Protein AF-A0A971Q3R3-F1 (afdb_monomer)

Nearest PDB structures (foldseek):
  6xr2-assembly2_D  TM=3.765E-01  e=7.078E+00  synthetic construct
  7n7p-assembly1_B  TM=1.729E-01  e=6.282E+00  Homo sapiens

Foldseek 3Di:
DLVVVLVVVCVVCVVVLVVPPPPPDDVPCLVVVLVVLVVVLVVCCVPPCPPPHAPSLLVSLVVQLVVQLVSLSNDDPLRSLLSSLLSNLVSLLCLLVVLVVVLVVVCVVCVPPCVVSVVDQDDRRPPSLVVLLVVLVSLVSSCVSQLQDLSSLNSLQSSLVSLVSVCQRPPDLSSPLSSLVSPLSNVLSNVSNVVVVVPDDPLLSLLSLLQSLLVLLLVLQVQLVVLCVCQDPNRRPGSSVVCSVSSNVSSVVSLVVSLVSLLCLLCVQVDPPDPDPPLDPVSLVSSLNSLCSSLVSLVVCLQVVLALVSLLSSVSSVVSNVSSVCVSCVVCCVVPCLVCVLVVLVVVLVVLQVQLVVCVVVVSNSNNVNSLCCSQPVSLVVQCVSCVPPPDVPSVVVSVVSNCVSVVVCCVPVVPDDDDPPDDD

Radius of gyration: 27.88 Å; Cα contacts (8 Å, |Δi|>4): 498; chains: 1; bounding box: 58×55×88 Å

Sequence (425 aa):
MIALAALEAEDFLAPLLEEFVWKEQFGGRLPLVAVTMLAVAAGIWLLFGRQKEGFRVTAVYWLGCGVGTWLAMYLPVGQVLSTSALVIAMVSLLFAYLPYLHHRREQRRTWLTRPEVLTRRFAVAPGLTSSMTALSLLVLFFALCHVTSAASAVATLLMGVALLVVVDHGFRADAAFSGLALISLAPLSGLLAITGGESLRIATILNLALLVLGVWAFLWTWLAGVWQQQIVRGRPLTTAARLVGLAVHAGVMTLAFASLLLFKLAVWPQLRTVSELDDGPGRFAMLAAGGSVVAGVSLWIAVRRDSRTMGLLFLVNLLSLALAYVLRMPNVLYDVVAPYLPVWLIAAGLVVLLIALLARRRQWSGLAAPSALLATVVLPALLIASSVHLSSGFGLRIAMAILLASGAWALLRFAGSPAKAVRGR

pLDDT: mean 73.7, std 16.53, range [27.78, 95.44]

Solvent-accessible surface area (backbone atoms only — not comparable to full-atom values): 21859 Å² total; per-residue (Å²): 102,74,73,51,53,48,51,52,48,49,66,61,44,47,62,68,56,63,72,62,76,67,85,82,82,56,95,83,54,56,71,60,53,52,52,49,51,53,50,46,50,52,47,50,45,73,72,52,58,83,71,78,58,22,65,61,54,38,50,50,50,50,49,52,35,50,54,42,35,58,60,24,63,77,43,62,77,97,43,22,50,25,45,24,24,26,42,39,11,51,54,46,26,49,69,38,44,52,61,50,52,50,51,55,50,48,38,68,75,26,58,91,80,39,61,69,57,74,70,54,74,67,77,74,50,58,62,39,67,60,50,51,42,57,50,46,54,52,32,49,50,28,22,63,77,33,34,40,33,55,47,17,12,51,14,27,35,39,35,12,50,20,29,45,56,45,26,64,60,52,82,41,70,66,36,38,50,53,12,55,52,26,45,61,46,14,61,50,11,37,51,28,29,74,70,45,34,87,78,48,56,69,71,56,54,50,33,50,46,29,34,47,30,20,52,46,17,41,50,28,44,50,49,21,59,60,27,49,73,44,42,57,96,88,41,59,77,44,60,61,27,63,39,21,66,53,29,39,52,49,12,52,50,36,37,51,53,25,45,52,50,42,41,50,60,22,52,46,79,74,40,89,88,55,91,66,83,82,76,50,69,71,56,52,51,40,40,52,51,14,38,48,44,39,22,49,42,25,42,49,49,6,55,75,65,51,29,45,70,33,22,42,49,19,53,52,31,50,50,26,46,51,44,33,51,47,68,73,35,52,64,54,35,62,75,62,38,59,84,41,42,68,60,52,48,49,52,50,27,51,52,34,38,50,51,15,53,51,24,51,76,71,68,22,61,4,39,17,57,45,29,40,48,42,31,38,47,50,41,41,52,51,45,48,64,60,37,77,78,48,95,53,74,63,59,53,51,53,43,48,50,52,35,52,52,34,43,50,51,46,50,67,65,63,68,72,69,80,88,86,85,88,78,88,132

Mean predicted aligned error: 14.02 Å

Secondary structure (DSSP, 8-state):
-HHHHHHHHHHHHHHHHHS---TTS-TTTHHHHHHHHHHHHHHHHHHHTTSS-SHHHHHHHHHHHHHHHHHHTTS-HHHHHHHHHHHHHHHHHHHHHHHHHHHHHHHHHHTTT-HHHHHPPPPPPTTHHHHHHHHHHHHHHHHHHTTT-HHHHHHHHHHHHHHHHHHHHS--HHHHHHHHHHHHHHHHHHHHHHTTGGGS-HHHHHHHHHHHHHHHHHHHHHHHHHHHTTEETTEE-SHHHHHHHHHHHHHHHHHHHHHHHHHHHHHGGG-TT--S----HHHHHHHHHHHHHHHHHHHHHHHHTT-HHHHHHHHHHHHHHHHHHHHH-HHHIIIIIGGGHHHHHHHHHHHHHHHHHHHHHTT-HHHHHHHHHIIIIIHHHHHHHHHTT---HHHHHHHHHHHHHHHHHHHHHHTT-SSSSSS--

Structure (mmCIF, N/CA/C/O backbone):
data_AF-A0A971Q3R3-F1
#
_entry.id   AF-A0A971Q3R3-F1
#
loop_
_atom_site.group_PDB
_atom_site.id
_atom_site.type_symbol
_atom_site.label_atom_id
_atom_site.label_alt_id
_atom_site.label_comp_id
_atom_site.label_asym_id
_atom_site.label_entity_id
_atom_site.label_seq_id
_atom_site.pdbx_PDB_ins_code
_atom_site.Cartn_x
_atom_site.Cartn_y
_atom_site.Cartn_z
_atom_site.occupancy
_atom_site.B_iso_or_equiv
_atom_site.auth_seq_id
_atom_site.auth_comp_id
_atom_site.auth_asym_id
_atom_site.auth_atom_id
_atom_site.pdbx_PDB_model_num
ATOM 1 N N . MET A 1 1 ? 7.397 15.829 -9.661 1.00 27.78 1 MET A N 1
ATOM 2 C CA . MET A 1 1 ? 6.396 16.797 -9.177 1.00 27.78 1 MET A CA 1
ATOM 3 C C . MET A 1 1 ? 6.227 16.725 -7.670 1.00 27.78 1 MET A C 1
ATOM 5 O O . MET A 1 1 ? 6.793 17.596 -7.057 1.00 27.78 1 MET A O 1
ATOM 9 N N . ILE A 1 2 ? 5.629 15.704 -7.037 1.00 28.09 2 ILE A N 1
ATOM 10 C CA . ILE A 1 2 ? 5.496 15.691 -5.553 1.00 28.09 2 ILE A CA 1
ATOM 11 C C . ILE A 1 2 ? 6.854 15.663 -4.819 1.00 28.09 2 ILE A C 1
ATOM 13 O O . ILE A 1 2 ? 7.049 16.413 -3.879 1.00 28.09 2 ILE A O 1
ATOM 17 N N . ALA A 1 3 ? 7.825 14.872 -5.291 1.00 28.31 3 ALA A N 1
ATOM 18 C CA . ALA A 1 3 ? 9.183 14.878 -4.728 1.00 28.31 3 ALA A CA 1
ATOM 19 C C . ALA A 1 3 ? 9.967 16.171 -5.034 1.00 28.31 3 ALA A C 1
ATOM 21 O O . ALA A 1 3 ? 10.822 16.553 -4.255 1.00 28.31 3 ALA A O 1
ATOM 22 N N . LEU A 1 4 ? 9.647 16.851 -6.145 1.00 29.77 4 LEU A N 1
ATOM 23 C CA . LEU A 1 4 ? 10.246 18.152 -6.474 1.00 29.77 4 LEU A CA 1
ATOM 24 C C . LEU A 1 4 ? 9.640 19.259 -5.601 1.00 29.77 4 LEU A C 1
ATOM 26 O O . LEU A 1 4 ? 10.370 20.083 -5.090 1.00 29.77 4 LEU A O 1
ATOM 30 N N . ALA A 1 5 ? 8.328 19.205 -5.357 1.00 32.41 5 ALA A N 1
ATOM 31 C CA . ALA A 1 5 ? 7.624 20.110 -4.458 1.00 32.41 5 ALA A CA 1
ATOM 32 C C . ALA A 1 5 ? 8.014 19.898 -2.985 1.00 32.41 5 ALA A C 1
ATOM 34 O O . ALA A 1 5 ? 7.933 20.830 -2.201 1.00 32.41 5 ALA A O 1
ATOM 35 N N . ALA A 1 6 ? 8.432 18.686 -2.599 1.00 34.97 6 ALA A N 1
ATOM 36 C CA . ALA A 1 6 ? 8.974 18.414 -1.268 1.00 34.97 6 ALA A CA 1
ATOM 37 C C . ALA A 1 6 ? 10.385 19.003 -1.092 1.00 34.97 6 ALA A C 1
ATOM 39 O O . ALA A 1 6 ? 10.645 19.592 -0.053 1.00 34.97 6 ALA A O 1
ATOM 40 N N . LEU A 1 7 ? 11.240 18.901 -2.119 1.00 35.75 7 LEU A N 1
ATOM 41 C CA . LEU A 1 7 ? 12.564 19.538 -2.161 1.00 35.75 7 LEU A CA 1
ATOM 42 C C . LEU A 1 7 ? 12.458 21.072 -2.197 1.00 35.75 7 LEU A C 1
ATOM 44 O O . LEU A 1 7 ? 13.096 21.746 -1.404 1.00 35.75 7 LEU A O 1
ATOM 48 N N . GLU A 1 8 ? 11.570 21.629 -3.026 1.00 38.22 8 GLU A N 1
ATOM 49 C CA . GLU A 1 8 ? 11.312 23.077 -3.066 1.00 38.22 8 GLU A CA 1
ATOM 50 C C . GLU A 1 8 ? 10.677 23.597 -1.765 1.00 38.22 8 GLU A C 1
ATOM 52 O O . GLU A 1 8 ? 10.939 24.727 -1.364 1.00 38.22 8 GLU A O 1
ATOM 57 N N . ALA A 1 9 ? 9.861 22.791 -1.073 1.00 41.62 9 ALA A N 1
ATOM 58 C CA . ALA A 1 9 ? 9.333 23.152 0.243 1.00 41.62 9 ALA A CA 1
ATOM 59 C C . ALA A 1 9 ? 10.417 23.127 1.331 1.00 41.62 9 ALA A C 1
ATOM 61 O O . ALA A 1 9 ? 10.364 23.945 2.245 1.00 41.62 9 ALA A O 1
ATOM 62 N N . GLU A 1 10 ? 11.383 22.212 1.239 1.00 39.50 10 GLU A N 1
ATOM 63 C CA . GLU A 1 10 ? 12.534 22.132 2.143 1.00 39.50 10 GLU A CA 1
ATOM 64 C C . GLU A 1 10 ? 13.461 23.343 1.952 1.00 39.50 10 GLU A C 1
ATOM 66 O O . GLU A 1 10 ? 13.783 24.013 2.932 1.00 39.50 10 GLU A O 1
ATOM 71 N N . ASP A 1 11 ? 13.749 23.718 0.701 1.00 44.94 11 ASP A N 1
ATOM 72 C CA . ASP A 1 11 ? 14.533 24.913 0.355 1.00 44.94 11 ASP A CA 1
ATOM 73 C C . ASP A 1 11 ? 13.811 26.228 0.710 1.00 44.94 11 ASP A C 1
ATOM 75 O O . ASP A 1 11 ? 14.451 27.213 1.078 1.00 44.94 11 ASP A O 1
ATOM 79 N N . PHE A 1 12 ? 12.475 26.259 0.644 1.00 45.38 12 PHE A N 1
ATOM 80 C CA . PHE A 1 12 ? 11.674 27.426 1.038 1.00 45.38 12 PHE A CA 1
ATOM 81 C C . PHE A 1 12 ? 11.544 27.572 2.564 1.00 45.38 12 PHE A C 1
ATOM 83 O O . PHE A 1 12 ? 11.484 28.688 3.081 1.00 45.38 12 PHE A O 1
ATOM 90 N N . LEU A 1 13 ? 11.496 26.458 3.304 1.00 42.66 13 LEU A N 1
ATOM 91 C CA . LEU A 1 13 ? 11.374 26.453 4.766 1.00 42.66 13 LEU A CA 1
ATOM 92 C C . LEU A 1 13 ? 12.720 26.602 5.480 1.00 42.66 13 LEU A C 1
ATOM 94 O O . LEU A 1 13 ? 12.737 27.118 6.596 1.00 42.66 13 LEU A O 1
ATOM 98 N N . ALA A 1 14 ? 13.826 26.182 4.861 1.00 45.53 14 ALA A N 1
ATOM 99 C CA . ALA A 1 14 ? 15.171 26.281 5.425 1.00 45.53 14 ALA A CA 1
ATOM 100 C C . ALA A 1 14 ? 15.534 27.703 5.911 1.00 45.53 14 ALA A C 1
ATOM 102 O O . ALA A 1 14 ? 15.861 27.835 7.091 1.00 45.53 14 ALA A O 1
ATOM 103 N N . PRO A 1 15 ? 15.387 28.781 5.111 1.00 46.34 15 PRO A N 1
ATOM 104 C CA . PRO A 1 15 ? 15.706 30.132 5.577 1.00 46.34 15 PRO A CA 1
ATOM 105 C C . PRO A 1 15 ? 14.718 30.651 6.637 1.00 46.34 15 PRO A C 1
ATOM 107 O O . PRO A 1 15 ? 15.126 31.329 7.574 1.00 46.34 15 PRO A O 1
ATOM 110 N N . LEU A 1 16 ? 13.432 30.277 6.557 1.00 45.56 16 LEU A N 1
ATOM 111 C CA . LEU A 1 16 ? 12.413 30.634 7.561 1.00 45.56 16 LEU A CA 1
ATOM 112 C C . LEU A 1 16 ? 12.640 29.944 8.920 1.00 45.56 16 LEU A C 1
ATOM 114 O O . LEU A 1 16 ? 12.216 30.460 9.955 1.00 45.56 16 LEU A O 1
ATOM 118 N N . LEU A 1 17 ? 13.288 28.777 8.922 1.00 45.66 17 LEU A N 1
ATOM 119 C CA . LEU A 1 17 ? 13.654 28.023 10.124 1.00 45.66 17 LEU A CA 1
ATOM 120 C C . LEU A 1 17 ? 15.024 28.442 10.677 1.00 45.66 17 LEU A C 1
ATOM 122 O O . LEU A 1 17 ? 15.215 28.399 11.892 1.00 45.66 17 LEU A O 1
ATOM 126 N N . GLU A 1 18 ? 15.952 28.880 9.823 1.00 43.94 18 GLU A N 1
ATOM 127 C CA . GLU A 1 18 ? 17.246 29.435 10.243 1.00 43.94 18 GLU A CA 1
ATOM 128 C C . GLU A 1 18 ? 17.110 30.799 10.934 1.00 43.94 18 GLU A C 1
ATOM 130 O O . GLU A 1 18 ? 17.865 31.082 11.864 1.00 43.94 18 GLU A O 1
ATOM 135 N N . GLU A 1 19 ? 16.117 31.614 10.560 1.00 44.06 19 GLU A N 1
ATOM 136 C CA . GLU A 1 19 ? 15.890 32.934 11.170 1.00 44.06 19 GLU A CA 1
ATOM 137 C C . GLU A 1 19 ? 15.272 32.857 12.588 1.00 44.06 19 GLU A C 1
ATOM 139 O O . GLU A 1 19 ? 15.359 33.806 13.369 1.00 44.06 19 GLU A O 1
ATOM 144 N N . PHE A 1 20 ? 14.737 31.697 12.996 1.00 43.69 20 PHE A N 1
ATOM 145 C CA . PHE A 1 20 ? 14.268 31.433 14.366 1.00 43.69 20 PHE A CA 1
ATOM 146 C C . PHE A 1 20 ? 15.395 30.878 15.261 1.00 43.69 20 PHE A C 1
ATOM 148 O O . PHE A 1 20 ? 15.320 29.787 15.833 1.00 43.69 20 PHE A O 1
ATOM 155 N N . VAL A 1 21 ? 16.461 31.663 15.427 1.00 43.81 21 VAL A N 1
ATOM 156 C CA . VAL A 1 21 ? 17.591 31.358 16.320 1.00 43.81 21 VAL A CA 1
ATOM 157 C C . VAL A 1 21 ? 17.139 31.375 17.792 1.00 43.81 21 VAL A C 1
ATOM 159 O O . VAL A 1 21 ? 17.129 32.407 18.452 1.00 43.81 21 VAL A O 1
ATOM 162 N N . TRP A 1 22 ? 16.793 30.204 18.336 1.00 45.12 22 TRP A N 1
ATOM 163 C CA . TRP A 1 22 ? 16.510 29.978 19.770 1.00 45.12 22 TRP A CA 1
ATOM 164 C C . TRP A 1 22 ? 17.593 29.142 20.480 1.00 45.12 22 TRP A C 1
ATOM 166 O O . TRP A 1 22 ? 17.362 28.559 21.542 1.00 45.12 22 TRP A O 1
ATOM 176 N N . LYS A 1 23 ? 18.795 29.060 19.899 1.00 41.41 23 LYS A N 1
ATOM 177 C CA . LYS A 1 23 ? 19.834 28.105 20.320 1.00 41.41 23 LYS A CA 1
ATOM 178 C C . LYS A 1 23 ? 20.525 28.423 21.655 1.00 41.41 23 LYS A C 1
ATOM 180 O O . LYS A 1 23 ? 21.201 27.545 22.176 1.00 41.41 23 LYS A O 1
ATOM 185 N N . GLU A 1 24 ? 20.329 29.603 22.250 1.00 44.00 24 GLU A N 1
ATOM 186 C CA . GLU A 1 24 ? 21.094 30.007 23.448 1.00 44.00 24 GLU A CA 1
ATOM 187 C C . GLU A 1 24 ? 20.337 30.028 24.787 1.00 44.00 24 GLU A C 1
ATOM 189 O O . GLU A 1 24 ? 20.990 30.027 25.826 1.00 44.00 24 GLU A O 1
ATOM 194 N N . GLN A 1 25 ? 18.998 29.981 24.842 1.00 45.38 25 GLN A N 1
ATOM 195 C CA . GLN A 1 25 ? 18.302 30.254 26.120 1.00 45.38 25 GLN A CA 1
ATOM 196 C C . GLN A 1 25 ? 17.769 29.047 26.916 1.00 45.38 25 GLN A C 1
ATOM 198 O O . GLN A 1 25 ? 17.452 29.215 28.093 1.00 45.38 25 GLN A O 1
ATOM 203 N N . PHE A 1 26 ? 17.683 27.827 26.366 1.00 46.47 26 PHE A N 1
ATOM 204 C CA . PHE A 1 26 ? 16.933 26.739 27.042 1.00 46.47 26 PHE A CA 1
ATOM 205 C C . PHE A 1 26 ? 17.620 25.365 27.132 1.00 46.47 26 PHE A C 1
ATOM 207 O O . PHE A 1 26 ? 16.967 24.373 27.462 1.00 46.47 26 PHE A O 1
ATOM 214 N N . GLY A 1 27 ? 18.941 25.298 26.945 1.00 40.09 27 GLY A N 1
ATOM 215 C CA . GLY A 1 27 ? 19.724 24.064 26.748 1.00 40.09 27 GLY A CA 1
ATOM 216 C C . GLY A 1 27 ? 19.738 22.981 27.847 1.00 40.09 27 GLY A C 1
ATOM 217 O O . GLY A 1 27 ? 20.473 22.014 27.704 1.00 40.09 27 GLY A O 1
ATOM 218 N N . GLY A 1 28 ? 18.947 23.074 28.923 1.00 47.28 28 GLY A N 1
ATOM 219 C CA . GLY A 1 28 ? 18.953 22.056 29.991 1.00 47.28 28 GLY A CA 1
ATOM 220 C C . GLY A 1 28 ? 17.612 21.696 30.638 1.00 47.28 28 GLY A C 1
ATOM 221 O O . GLY A 1 28 ? 17.547 20.715 31.373 1.00 47.28 28 GLY A O 1
ATOM 222 N N . ARG A 1 29 ? 16.526 22.449 30.398 1.00 48.09 29 ARG A N 1
ATOM 223 C CA . ARG A 1 29 ? 15.237 22.263 31.115 1.00 48.09 29 ARG A CA 1
ATOM 224 C C . ARG A 1 29 ? 14.094 21.722 30.244 1.00 48.09 29 ARG A C 1
ATOM 226 O O . ARG A 1 29 ? 13.033 21.388 30.762 1.00 48.09 29 ARG A O 1
ATOM 233 N N . LEU A 1 30 ? 14.326 21.578 28.942 1.00 50.19 30 LEU A N 1
ATOM 234 C CA . LEU A 1 30 ? 13.363 21.131 27.926 1.00 50.19 30 LEU A CA 1
ATOM 235 C C . LEU A 1 30 ? 12.680 19.772 28.196 1.00 50.19 30 LEU A C 1
ATOM 237 O O . LEU A 1 30 ? 11.448 19.728 28.152 1.00 50.19 30 LEU A O 1
ATOM 241 N N . PRO A 1 31 ? 13.392 18.675 28.530 1.00 50.09 31 PRO A N 1
ATOM 242 C CA . PRO A 1 31 ? 12.732 17.392 28.795 1.00 50.09 31 PRO A CA 1
ATOM 243 C C . PRO A 1 31 ? 11.856 17.438 30.056 1.00 50.09 31 PRO A C 1
ATOM 245 O O . PRO A 1 31 ? 10.805 16.803 30.106 1.00 50.09 31 PRO A O 1
ATOM 248 N N . LEU A 1 32 ? 12.230 18.251 31.050 1.00 48.06 32 LEU A N 1
ATOM 249 C CA . LEU A 1 32 ? 11.451 18.445 32.273 1.00 48.06 32 LEU A CA 1
ATOM 250 C C . LEU A 1 32 ? 10.144 19.210 31.998 1.00 48.06 32 LEU A C 1
ATOM 252 O O . LEU A 1 32 ? 9.092 18.853 32.525 1.00 48.06 32 LEU A O 1
ATOM 256 N N . VAL A 1 33 ? 10.181 20.231 31.136 1.00 53.34 33 VAL A N 1
ATOM 257 C CA . VAL A 1 33 ? 8.987 20.997 30.728 1.00 53.34 33 VAL A CA 1
ATOM 258 C C . VAL A 1 33 ? 8.045 20.134 29.880 1.00 53.34 33 VAL A C 1
ATOM 260 O O . VAL A 1 33 ? 6.837 20.133 30.101 1.00 53.34 33 VAL A O 1
ATOM 263 N N . ALA A 1 34 ? 8.587 19.319 28.973 1.00 51.16 34 ALA A N 1
ATOM 264 C CA . ALA A 1 34 ? 7.805 18.399 28.148 1.00 51.16 34 ALA A CA 1
ATOM 265 C C . ALA A 1 34 ? 7.079 17.330 28.982 1.00 51.16 34 ALA A C 1
ATOM 267 O O . ALA A 1 34 ? 5.876 17.109 28.821 1.00 51.16 34 ALA A O 1
ATOM 268 N N . VAL A 1 35 ? 7.798 16.691 29.911 1.00 53.94 35 VAL A N 1
ATOM 269 C CA . VAL A 1 35 ? 7.239 15.668 30.806 1.00 53.94 35 VAL A CA 1
ATOM 270 C C . VAL A 1 35 ? 6.217 16.277 31.763 1.00 53.94 35 VAL A C 1
ATOM 272 O O . VAL A 1 35 ? 5.159 15.685 31.970 1.00 53.94 35 VAL A O 1
ATOM 275 N N . THR A 1 36 ? 6.473 17.472 32.305 1.00 55.00 36 THR A N 1
ATOM 276 C CA . THR A 1 36 ? 5.507 18.149 33.185 1.00 55.00 36 THR A CA 1
ATOM 277 C C . THR A 1 36 ? 4.256 18.579 32.427 1.00 55.00 36 THR A C 1
ATOM 279 O O . THR A 1 36 ? 3.162 18.374 32.939 1.00 55.00 36 THR A O 1
ATOM 282 N N . MET A 1 37 ? 4.357 19.064 31.188 1.00 56.28 37 MET A N 1
ATOM 283 C CA . MET A 1 37 ? 3.179 19.414 30.385 1.00 56.28 37 MET A CA 1
ATOM 284 C C . MET A 1 37 ? 2.367 18.195 29.936 1.00 56.28 37 MET A C 1
ATOM 286 O O . MET A 1 37 ? 1.139 18.242 29.988 1.00 56.28 37 MET A O 1
ATOM 290 N N . LEU A 1 38 ? 3.010 17.082 29.566 1.00 56.44 38 LEU A N 1
ATOM 291 C CA . LEU A 1 38 ? 2.321 15.811 29.293 1.00 56.44 38 LEU A CA 1
ATOM 292 C C . LEU A 1 38 ? 1.645 15.252 30.552 1.00 56.44 38 LEU A C 1
ATOM 294 O O . LEU A 1 38 ? 0.505 14.792 30.482 1.00 56.44 38 LEU A O 1
ATOM 298 N N . ALA A 1 39 ? 2.306 15.340 31.709 1.00 57.56 39 ALA A N 1
ATOM 299 C CA . ALA A 1 39 ? 1.730 14.958 32.995 1.00 57.56 39 ALA A CA 1
ATOM 300 C C . ALA A 1 39 ? 0.563 15.875 33.397 1.00 57.56 39 ALA A C 1
ATOM 302 O O . ALA A 1 39 ? -0.441 15.390 33.912 1.00 57.56 39 ALA A O 1
ATOM 303 N N . VAL A 1 40 ? 0.646 17.176 33.106 1.00 57.81 40 VAL A N 1
ATOM 304 C CA . VAL A 1 40 ? -0.436 18.147 33.319 1.00 57.81 40 VAL A CA 1
ATOM 305 C C . VAL A 1 40 ? -1.597 17.878 32.365 1.00 57.81 40 VAL A C 1
ATOM 307 O O . VAL A 1 40 ? -2.735 17.848 32.812 1.00 57.81 40 VAL A O 1
ATOM 310 N N . ALA A 1 41 ? -1.353 17.586 31.087 1.00 55.81 41 ALA A N 1
ATOM 311 C CA . ALA A 1 41 ? -2.401 17.208 30.139 1.00 55.81 41 ALA A CA 1
ATOM 312 C C . ALA A 1 41 ? -3.098 15.895 30.549 1.00 55.81 41 ALA A C 1
ATOM 314 O O . ALA A 1 41 ? -4.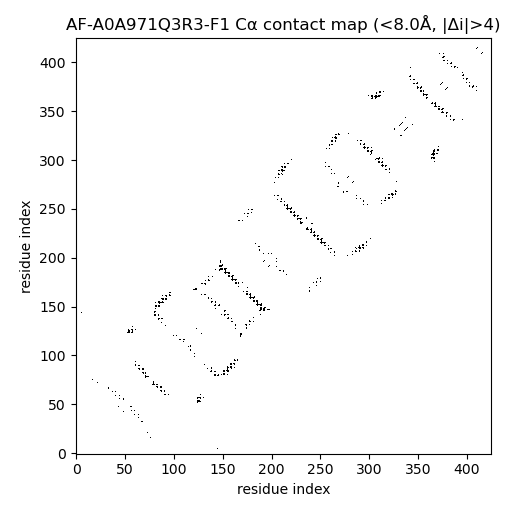329 15.814 30.530 1.00 55.81 41 ALA A O 1
ATOM 315 N N . ALA A 1 42 ? -2.330 14.895 30.996 1.00 58.53 42 ALA A N 1
ATOM 316 C CA . ALA A 1 42 ? -2.858 13.643 31.540 1.00 58.53 42 ALA A CA 1
ATOM 317 C C . ALA A 1 42 ? -3.622 13.857 32.861 1.00 58.53 42 ALA A C 1
ATOM 319 O O . ALA A 1 42 ? -4.684 13.268 33.062 1.00 58.53 42 ALA A O 1
ATOM 320 N N . GLY A 1 43 ? -3.129 14.733 33.739 1.00 59.00 43 GLY A N 1
ATOM 321 C CA . GLY A 1 43 ? -3.779 15.115 34.993 1.00 59.00 43 GLY A CA 1
ATOM 322 C C . GLY A 1 43 ? -5.082 15.882 34.767 1.00 59.00 43 GLY A C 1
ATOM 323 O O . GLY A 1 43 ? -6.097 15.561 35.380 1.00 59.00 43 GLY A O 1
ATOM 324 N N . ILE A 1 44 ? -5.099 16.825 33.822 1.00 57.00 44 ILE A N 1
ATOM 325 C CA . ILE A 1 44 ? -6.302 17.554 33.400 1.00 57.00 44 ILE A CA 1
ATOM 326 C C . ILE A 1 44 ? -7.327 16.581 32.806 1.00 57.00 44 ILE A C 1
ATOM 328 O O . ILE A 1 44 ? -8.515 16.683 33.110 1.00 57.00 44 ILE A O 1
ATOM 332 N N . TRP A 1 45 ? -6.888 15.598 32.015 1.00 56.91 45 TRP A N 1
ATOM 333 C CA . TRP A 1 45 ? -7.762 14.551 31.484 1.00 56.91 45 TRP A CA 1
ATOM 334 C C . TRP A 1 45 ? -8.373 13.681 32.596 1.00 56.91 45 TRP A C 1
ATOM 336 O O . TRP A 1 45 ? -9.587 13.467 32.607 1.00 56.91 45 TRP A O 1
ATOM 346 N N . LEU A 1 46 ? -7.564 13.245 33.568 1.00 59.97 46 LEU A N 1
ATOM 347 C CA . LEU A 1 46 ? -8.018 12.439 34.709 1.00 59.97 46 LEU A CA 1
ATOM 348 C C . LEU A 1 46 ? -8.968 13.202 35.647 1.00 59.97 46 LEU A C 1
ATOM 350 O O . LEU A 1 46 ? -9.914 12.608 36.166 1.00 59.97 46 LEU A O 1
ATOM 354 N N . LEU A 1 47 ? -8.734 14.500 35.861 1.00 55.97 47 LEU A N 1
ATOM 355 C CA . LEU A 1 47 ? -9.506 15.328 36.794 1.00 55.97 47 LEU A CA 1
ATOM 356 C C . LEU A 1 47 ? -10.785 15.905 36.170 1.00 55.97 47 LEU A C 1
ATOM 358 O O . LEU A 1 47 ? -11.817 15.966 36.837 1.00 55.97 47 LEU A O 1
ATOM 362 N N . PHE A 1 48 ? -10.750 16.302 34.894 1.00 50.78 48 PHE A N 1
ATOM 363 C CA . PHE A 1 48 ? -11.830 17.077 34.266 1.00 50.78 48 PHE A CA 1
ATOM 364 C C . PHE A 1 48 ? -12.560 16.360 33.125 1.00 50.78 48 PHE A C 1
ATOM 366 O O . PHE A 1 48 ? -13.573 16.874 32.645 1.00 50.78 48 PHE A O 1
ATOM 373 N N . GLY A 1 49 ? -12.133 15.153 32.731 1.00 51.16 49 GLY A N 1
ATOM 374 C CA . GLY A 1 49 ? -12.823 14.329 31.728 1.00 51.16 49 GLY A CA 1
ATOM 375 C C . GLY A 1 49 ? -14.236 13.872 32.125 1.00 51.16 49 GLY A C 1
ATOM 376 O O . GLY A 1 49 ? -14.936 13.285 31.310 1.00 51.16 49 GLY A O 1
ATOM 377 N N . ARG A 1 50 ? -14.669 14.147 33.363 1.00 50.97 50 ARG A N 1
ATOM 378 C CA . ARG A 1 50 ? -15.934 13.668 33.938 1.00 50.97 50 ARG A CA 1
ATOM 379 C C . ARG A 1 50 ? -17.122 14.631 33.866 1.00 50.97 50 ARG A C 1
ATOM 381 O O . ARG A 1 50 ? -18.209 14.214 34.246 1.00 50.97 50 ARG A O 1
ATOM 388 N N . GLN A 1 51 ? -16.959 15.903 33.474 1.00 48.75 51 GLN A N 1
ATOM 389 C CA . GLN A 1 51 ? -18.051 16.887 33.625 1.00 48.75 51 GLN A CA 1
ATOM 390 C C . GLN A 1 51 ? -18.159 17.931 32.496 1.00 48.75 51 GLN A C 1
ATOM 392 O O . GLN A 1 51 ? -17.716 19.069 32.643 1.00 48.75 51 GLN A O 1
ATOM 397 N N . LYS A 1 52 ? -18.878 17.568 31.421 1.00 49.72 52 LYS A N 1
ATOM 398 C CA . LYS A 1 52 ? -19.160 18.323 30.170 1.00 49.72 52 LYS A CA 1
ATOM 399 C C . LYS A 1 52 ? -18.042 18.194 29.125 1.00 49.72 52 LYS A C 1
ATOM 401 O O . LYS A 1 52 ? -17.025 18.881 29.152 1.00 49.72 52 LYS A O 1
ATOM 406 N N . GLU A 1 53 ? -18.250 17.245 28.212 1.00 55.78 53 GLU A N 1
ATOM 407 C CA . GLU A 1 53 ? -17.305 16.123 28.079 1.00 55.78 53 GLU A CA 1
ATOM 408 C C . GLU A 1 53 ? -16.486 16.082 26.771 1.00 55.78 53 GLU A C 1
ATOM 410 O O . GLU A 1 53 ? -15.531 15.322 26.682 1.00 55.78 53 GLU A O 1
ATOM 415 N N . GLY A 1 54 ? -16.795 16.901 25.756 1.00 59.06 54 GLY A N 1
ATOM 416 C CA . GLY A 1 54 ? -16.168 16.772 24.425 1.00 59.06 54 GLY A CA 1
ATOM 417 C C . GLY A 1 54 ? -15.172 17.854 24.010 1.00 59.06 54 GLY A C 1
ATOM 418 O O . GLY A 1 54 ? -14.050 17.561 23.594 1.00 59.06 54 GLY A O 1
ATOM 419 N N . PHE A 1 55 ? -15.569 19.123 24.145 1.00 63.22 55 PHE A N 1
ATOM 420 C CA . PHE A 1 55 ? -14.755 20.267 23.715 1.00 63.22 55 PHE A CA 1
ATOM 421 C C . PHE A 1 55 ? -13.441 20.364 24.502 1.00 63.22 55 PHE A C 1
ATOM 423 O O . PHE A 1 55 ? -12.380 20.584 23.925 1.00 63.22 55 PHE A O 1
ATOM 430 N N . ARG A 1 56 ? -13.494 20.106 25.816 1.00 71.25 56 ARG A N 1
ATOM 431 C CA . ARG A 1 56 ? -12.316 20.116 26.696 1.00 71.25 56 ARG A CA 1
ATOM 432 C C . ARG A 1 56 ? -11.302 19.036 26.313 1.00 71.25 56 ARG A C 1
ATOM 434 O O . ARG A 1 56 ? -10.114 19.320 26.261 1.00 71.25 56 ARG A O 1
ATOM 441 N N . VAL A 1 57 ? -11.762 17.828 25.981 1.00 73.25 57 VAL A N 1
ATOM 442 C CA . VAL A 1 57 ? -10.885 16.724 25.546 1.00 73.25 57 VAL A CA 1
ATOM 443 C C . VAL A 1 57 ? -10.196 17.070 24.229 1.00 73.25 57 VAL A C 1
ATOM 445 O O . VAL A 1 57 ? -8.992 16.871 24.097 1.00 73.25 57 VAL A O 1
ATOM 448 N N . THR A 1 58 ? -10.939 17.647 23.283 1.00 77.56 58 THR A N 1
ATOM 449 C CA . THR A 1 58 ? -10.389 18.077 21.992 1.00 77.56 58 THR A CA 1
ATOM 450 C C . THR A 1 58 ? -9.373 19.214 22.164 1.00 77.56 58 THR A C 1
ATOM 452 O O . THR A 1 58 ? -8.320 19.183 21.536 1.00 77.56 58 THR A O 1
ATOM 455 N N . ALA A 1 59 ? -9.622 20.174 23.061 1.00 77.25 59 ALA A N 1
ATOM 456 C CA . ALA A 1 59 ? -8.672 21.248 23.361 1.00 77.25 59 ALA A CA 1
ATOM 457 C C . ALA A 1 59 ? -7.367 20.724 23.986 1.00 77.25 59 ALA A C 1
ATOM 459 O O . ALA A 1 59 ? -6.285 21.107 23.547 1.00 77.25 59 ALA A O 1
ATOM 460 N N . VAL A 1 60 ? -7.446 19.807 24.960 1.00 81.62 60 VAL A N 1
ATOM 461 C CA . VAL A 1 60 ? -6.248 19.186 25.563 1.00 81.62 60 VAL A CA 1
ATOM 462 C C . VAL A 1 60 ? -5.488 18.348 24.531 1.00 81.62 60 VAL A C 1
ATOM 464 O O . VAL A 1 60 ? -4.261 18.373 24.510 1.00 81.62 60 VAL A O 1
ATOM 467 N N . TYR A 1 61 ? -6.198 17.653 23.642 1.00 85.31 61 TYR A N 1
ATOM 468 C CA . TYR A 1 61 ? -5.590 16.920 22.532 1.00 85.31 61 TYR A CA 1
ATOM 469 C C . TYR A 1 61 ? -4.788 17.843 21.599 1.00 85.31 61 TYR A C 1
ATOM 471 O O . TYR A 1 61 ? -3.621 17.564 21.314 1.00 85.31 61 TYR A O 1
ATOM 479 N N . TRP A 1 62 ? -5.375 18.967 21.175 1.00 85.25 62 TRP A N 1
ATOM 480 C CA . TRP A 1 62 ? -4.689 19.963 20.346 1.00 85.25 62 TRP A CA 1
ATOM 481 C C . TRP A 1 62 ? -3.519 20.625 21.071 1.00 85.25 62 TRP A C 1
ATOM 483 O O . TRP A 1 62 ? -2.467 20.793 20.462 1.00 85.25 62 TRP A O 1
ATOM 493 N N . LEU A 1 63 ? -3.654 20.937 22.364 1.00 84.69 63 LEU A N 1
ATOM 494 C CA . LEU A 1 63 ? -2.544 21.442 23.178 1.00 84.69 63 LEU A CA 1
ATOM 495 C C . LEU A 1 63 ? -1.400 20.428 23.253 1.00 84.69 63 LEU A C 1
ATOM 497 O O . LEU A 1 63 ? -0.251 20.802 23.052 1.00 84.69 63 LEU A O 1
ATOM 501 N N . GLY A 1 64 ? -1.699 19.145 23.472 1.00 82.31 64 GLY A N 1
ATOM 502 C CA . GLY A 1 64 ? -0.691 18.084 23.482 1.00 82.31 64 GLY A CA 1
ATOM 503 C C . GLY A 1 64 ? 0.040 17.957 22.142 1.00 82.31 64 GLY A C 1
ATOM 504 O O . GLY A 1 64 ? 1.267 17.881 22.116 1.00 82.31 64 GLY A O 1
ATOM 505 N N . CYS A 1 65 ? -0.696 17.997 21.027 1.00 85.94 65 CYS A N 1
ATOM 506 C CA . CYS A 1 65 ? -0.103 17.966 19.687 1.00 85.94 65 CYS A CA 1
ATOM 507 C C . CYS A 1 65 ? 0.717 19.231 19.388 1.00 85.94 65 CYS A C 1
ATOM 509 O O . CYS A 1 65 ? 1.823 19.130 18.861 1.00 85.94 65 CYS A O 1
ATOM 511 N N . GLY A 1 66 ? 0.199 20.410 19.741 1.00 81.06 66 GLY A N 1
ATOM 512 C CA . GLY A 1 66 ? 0.833 21.704 19.495 1.00 81.06 66 GLY A CA 1
ATOM 513 C C . GLY A 1 66 ? 2.109 21.895 20.308 1.00 81.06 66 GLY A C 1
ATOM 514 O O . GLY A 1 66 ? 3.155 22.167 19.729 1.00 81.06 66 GLY A O 1
ATOM 515 N N . VAL A 1 67 ? 2.057 21.664 21.624 1.00 78.81 67 VAL A N 1
ATOM 516 C CA . VAL A 1 67 ? 3.238 21.707 22.505 1.00 78.81 67 VAL A CA 1
ATOM 517 C C . VAL A 1 67 ? 4.264 20.668 22.067 1.00 78.81 67 VAL A C 1
ATOM 519 O O . VAL A 1 67 ? 5.449 20.967 21.988 1.00 78.81 67 VAL A O 1
ATOM 522 N N . GLY A 1 68 ? 3.815 19.459 21.735 1.00 77.00 68 GLY A N 1
ATOM 523 C CA . GLY A 1 68 ? 4.686 18.398 21.249 1.00 77.00 68 GLY A CA 1
ATOM 524 C C . GLY A 1 68 ? 5.423 18.747 19.953 1.00 77.00 68 GLY A C 1
ATOM 525 O O . GLY A 1 68 ? 6.626 18.525 19.844 1.00 77.00 68 GLY A O 1
ATOM 526 N N . THR A 1 69 ? 4.710 19.341 18.996 1.00 81.00 69 THR A N 1
ATOM 527 C CA . THR A 1 69 ? 5.280 19.815 17.724 1.00 81.00 69 THR A CA 1
ATOM 528 C C . THR A 1 69 ? 6.220 20.999 17.951 1.00 81.00 69 THR A C 1
ATOM 530 O O . THR A 1 69 ? 7.303 21.041 17.382 1.00 81.00 69 THR A O 1
ATOM 533 N N . TRP A 1 70 ? 5.851 21.929 18.834 1.00 79.00 70 TRP A N 1
ATOM 534 C CA . TRP A 1 70 ? 6.695 23.063 19.210 1.00 79.00 70 TRP A CA 1
ATOM 535 C C . TRP A 1 70 ? 8.007 22.609 19.861 1.00 79.00 70 TRP A C 1
ATOM 537 O O . TRP A 1 70 ? 9.074 23.102 19.517 1.00 79.00 70 TRP A O 1
ATOM 547 N N . LEU A 1 71 ? 7.959 21.594 20.727 1.00 73.06 71 LEU A N 1
ATOM 548 C CA . LEU A 1 71 ? 9.159 20.981 21.299 1.00 73.06 71 LEU A CA 1
ATOM 549 C C . LEU A 1 71 ? 10.032 20.301 20.234 1.00 73.06 71 LEU A C 1
ATOM 551 O O . LEU A 1 71 ? 11.256 20.355 20.326 1.00 73.06 71 LEU A O 1
ATOM 555 N N . ALA A 1 72 ? 9.422 19.693 19.214 1.00 74.94 72 ALA A N 1
ATOM 556 C CA . ALA A 1 72 ? 10.156 19.079 18.112 1.00 74.94 72 ALA A CA 1
ATOM 557 C C . ALA A 1 72 ? 10.915 20.107 17.253 1.00 74.94 72 ALA A C 1
ATOM 559 O O . ALA A 1 72 ? 11.916 19.737 16.650 1.00 74.94 72 ALA A O 1
ATOM 560 N N . MET A 1 73 ? 10.510 21.384 17.240 1.00 74.19 73 MET A N 1
ATOM 561 C CA . MET A 1 73 ? 11.233 22.456 16.532 1.00 74.19 73 MET A CA 1
ATOM 562 C C . MET A 1 73 ? 12.611 22.762 17.133 1.00 74.19 73 MET A C 1
ATOM 564 O O . MET A 1 73 ? 13.448 23.352 16.462 1.00 74.19 73 MET A O 1
ATOM 568 N N . TYR A 1 74 ? 12.875 22.339 18.373 1.00 73.00 74 TYR A N 1
ATOM 569 C CA . TYR A 1 74 ? 14.193 22.489 18.999 1.00 73.00 74 TYR A CA 1
ATOM 570 C C . TYR A 1 74 ? 15.195 21.400 18.578 1.00 73.00 74 TYR A C 1
ATOM 572 O O . TYR A 1 74 ? 16.360 21.449 18.979 1.00 73.00 74 TYR A O 1
ATOM 580 N N . LEU A 1 75 ? 14.761 20.403 17.800 1.00 72.12 75 LEU A N 1
ATOM 581 C CA . LEU A 1 75 ? 15.638 19.381 17.231 1.00 72.12 75 LEU A CA 1
ATOM 582 C C . LEU A 1 75 ? 16.317 19.885 15.947 1.00 72.12 75 LEU A C 1
ATOM 584 O O . LEU A 1 75 ? 15.864 20.864 15.353 1.00 72.12 75 LEU A O 1
ATOM 588 N N . PRO A 1 76 ? 17.397 19.224 15.485 1.00 76.75 76 PRO A N 1
ATOM 589 C CA . PRO A 1 76 ? 17.986 19.518 14.181 1.00 76.75 76 PRO A CA 1
ATOM 590 C C . PRO A 1 76 ? 16.925 19.497 13.073 1.00 76.75 76 PRO A C 1
ATOM 592 O O . PRO A 1 76 ? 16.055 18.627 13.088 1.00 76.75 76 PRO A O 1
ATOM 595 N N . VAL A 1 77 ? 17.023 20.414 12.102 1.00 73.62 77 VAL A N 1
ATOM 596 C CA . VAL A 1 77 ? 16.005 20.647 11.052 1.00 73.62 77 VAL A CA 1
ATOM 597 C C . VAL A 1 77 ? 15.539 19.343 10.384 1.00 73.62 77 VAL A C 1
ATOM 599 O O . VAL A 1 77 ? 14.338 19.084 10.326 1.00 73.62 77 VAL A O 1
ATOM 602 N N . GLY A 1 78 ? 16.472 18.454 10.020 1.00 69.62 78 GLY A N 1
ATOM 603 C CA . GLY A 1 78 ? 16.175 17.146 9.407 1.00 69.62 78 GLY A CA 1
ATOM 604 C C . GLY A 1 78 ? 15.460 16.122 10.308 1.00 69.62 78 GLY A C 1
ATOM 605 O O . GLY A 1 78 ? 15.148 15.017 9.879 1.00 69.62 78 GLY A O 1
ATOM 606 N N . GLN A 1 79 ? 15.194 16.444 11.575 1.00 76.50 79 GLN A N 1
ATOM 607 C CA . GLN A 1 79 ? 14.452 15.590 12.510 1.00 76.50 79 GLN A CA 1
ATOM 608 C C . GLN A 1 79 ? 13.116 16.201 12.943 1.00 76.50 79 GLN A C 1
ATOM 610 O O . GLN A 1 79 ? 12.275 15.476 13.485 1.00 76.50 79 GLN A O 1
ATOM 615 N N . VAL A 1 80 ? 12.883 17.492 12.686 1.00 77.75 80 VAL A N 1
ATOM 616 C CA . VAL A 1 80 ? 11.700 18.223 13.169 1.00 77.75 80 VAL A CA 1
ATOM 617 C C . VAL A 1 80 ? 10.413 17.573 12.663 1.00 77.75 80 VAL A C 1
ATOM 619 O O . VAL A 1 80 ? 9.525 17.264 13.460 1.00 77.75 80 VAL A O 1
ATOM 622 N N . LEU A 1 81 ? 10.311 17.302 11.357 1.00 81.38 81 LEU A N 1
ATOM 623 C CA . LEU A 1 81 ? 9.084 16.772 10.746 1.00 81.38 81 LEU A CA 1
ATOM 624 C C . LEU A 1 81 ? 8.773 15.339 11.198 1.00 81.38 81 LEU A C 1
ATOM 626 O O . LEU A 1 81 ? 7.654 15.055 11.632 1.00 81.38 81 LEU A O 1
ATOM 630 N N . SER A 1 82 ? 9.762 14.440 11.148 1.00 81.62 82 SER A N 1
ATOM 631 C CA . SER A 1 82 ? 9.572 13.037 11.549 1.00 81.62 82 SER A CA 1
ATOM 632 C C . SER A 1 82 ? 9.271 12.897 13.049 1.00 81.62 82 SER A C 1
ATOM 634 O O . SER A 1 82 ? 8.421 12.092 13.441 1.00 81.62 82 SER A O 1
ATOM 636 N N . THR A 1 83 ? 9.875 13.745 13.889 1.00 84.06 83 THR A N 1
ATOM 637 C CA . THR A 1 83 ? 9.593 13.772 15.332 1.00 84.06 83 THR A CA 1
ATOM 638 C C . THR A 1 83 ? 8.227 14.378 15.634 1.00 84.06 83 THR A C 1
ATOM 640 O O . THR A 1 83 ? 7.481 13.829 16.445 1.00 84.06 83 THR A O 1
ATOM 643 N N . SER A 1 84 ? 7.845 15.454 14.944 1.00 84.56 84 SER A N 1
ATOM 644 C CA . SER A 1 84 ? 6.506 16.047 15.064 1.00 84.56 84 SER A CA 1
ATOM 645 C C . SER A 1 84 ? 5.424 15.026 14.719 1.00 84.56 84 SER A C 1
ATOM 647 O O . SER A 1 84 ? 4.468 14.850 15.475 1.00 84.56 84 SER A O 1
ATOM 649 N N . ALA A 1 85 ? 5.610 14.284 13.622 1.00 88.12 85 ALA A N 1
ATOM 650 C CA . ALA A 1 85 ? 4.713 13.205 13.227 1.00 88.12 85 ALA A CA 1
ATOM 651 C C . ALA A 1 85 ? 4.587 12.137 14.325 1.00 88.12 85 ALA A C 1
ATOM 653 O O . ALA A 1 85 ? 3.473 11.729 14.665 1.00 88.12 85 ALA A O 1
ATOM 654 N N . LEU A 1 86 ? 5.714 11.720 14.911 1.00 88.06 86 LEU A N 1
ATOM 655 C CA . LEU A 1 86 ? 5.746 10.742 15.997 1.00 88.06 86 LEU A CA 1
ATOM 656 C C . LEU A 1 86 ? 5.003 11.239 17.239 1.00 88.06 86 LEU A C 1
ATOM 658 O O . LEU A 1 86 ? 4.194 10.499 17.797 1.00 88.06 86 LEU A O 1
ATOM 662 N N . VAL A 1 87 ? 5.229 12.485 17.658 1.00 87.06 87 VAL A N 1
ATOM 663 C CA . VAL A 1 87 ? 4.565 13.058 18.835 1.00 87.06 87 VAL A CA 1
ATOM 664 C C . VAL A 1 87 ? 3.058 13.162 18.617 1.00 87.06 87 VAL A C 1
ATOM 666 O O . VAL A 1 87 ? 2.287 12.693 19.458 1.00 87.06 87 VAL A O 1
ATOM 669 N N . ILE A 1 88 ? 2.625 13.684 17.466 1.00 89.62 88 ILE A N 1
ATOM 670 C CA . ILE A 1 88 ? 1.203 13.752 17.103 1.00 89.62 88 ILE A CA 1
ATOM 671 C C . ILE A 1 88 ? 0.582 12.347 17.119 1.00 89.62 88 ILE A C 1
ATOM 673 O O . ILE A 1 88 ? -0.511 12.156 17.660 1.00 89.62 88 ILE A O 1
ATOM 677 N N . ALA A 1 89 ? 1.274 11.346 16.571 1.00 91.19 89 ALA A N 1
ATOM 678 C CA . ALA A 1 89 ? 0.803 9.967 16.542 1.00 91.19 89 ALA A CA 1
ATOM 679 C C . ALA A 1 89 ? 0.716 9.334 17.942 1.00 91.19 89 ALA A C 1
ATOM 681 O O . ALA A 1 89 ? -0.282 8.681 18.250 1.00 91.19 89 ALA A O 1
ATOM 682 N N . MET A 1 90 ? 1.708 9.559 18.810 1.00 88.38 90 MET A N 1
ATOM 683 C CA . MET A 1 90 ? 1.698 9.076 20.197 1.00 88.38 90 MET A CA 1
ATOM 684 C C . MET A 1 90 ? 0.554 9.692 21.003 1.00 88.38 90 MET A C 1
ATOM 686 O O . MET A 1 90 ? -0.184 8.965 21.671 1.00 88.38 90 MET A O 1
ATOM 690 N N . VAL A 1 91 ? 0.366 11.013 20.911 1.00 87.94 91 VAL A N 1
ATOM 691 C CA . VAL A 1 91 ? -0.748 11.712 21.571 1.00 87.94 91 VAL A CA 1
ATOM 692 C C . VAL A 1 91 ? -2.082 11.179 21.045 1.00 87.94 91 VAL A C 1
ATOM 694 O O . VAL A 1 91 ? -2.969 10.847 21.830 1.00 87.94 91 VAL A O 1
ATOM 697 N N . SER A 1 92 ? -2.209 11.003 19.729 1.00 91.31 92 SER A N 1
ATOM 698 C CA . SER A 1 92 ? -3.409 10.439 19.095 1.00 91.31 92 SER A CA 1
ATOM 699 C C . SER A 1 92 ? -3.710 9.021 19.579 1.00 91.31 92 SER A C 1
ATOM 701 O O . SER A 1 92 ? -4.853 8.720 19.928 1.00 91.31 92 SER A O 1
ATOM 703 N N . LEU A 1 93 ? -2.696 8.161 19.680 1.00 90.31 93 LEU A N 1
ATOM 704 C CA . LEU A 1 93 ? -2.862 6.811 20.208 1.00 90.31 93 LEU A CA 1
ATOM 705 C C . LEU A 1 93 ? -3.272 6.823 21.681 1.00 90.31 93 LEU A C 1
ATOM 707 O O . LEU A 1 93 ? -4.164 6.071 22.067 1.00 90.31 93 LEU A O 1
ATOM 711 N N . LEU A 1 94 ? -2.669 7.685 22.498 1.00 86.81 94 LEU A N 1
ATOM 712 C CA . LEU A 1 94 ? -2.985 7.797 23.919 1.00 86.81 94 LEU A CA 1
ATOM 713 C C . LEU A 1 94 ? -4.445 8.226 24.134 1.00 86.81 94 LEU A C 1
ATOM 715 O O . LEU A 1 94 ? -5.167 7.595 24.910 1.00 86.81 94 LEU A O 1
ATOM 719 N N . PHE A 1 95 ? -4.905 9.228 23.382 1.00 86.69 95 PHE A N 1
ATOM 720 C CA . PHE A 1 95 ? -6.287 9.712 23.427 1.00 86.69 95 PHE A CA 1
ATOM 721 C C . PHE A 1 95 ? -7.304 8.718 22.845 1.00 86.69 95 PHE A C 1
ATOM 723 O O . PHE A 1 95 ? -8.455 8.713 23.280 1.00 86.69 95 PHE A O 1
ATOM 730 N N . ALA A 1 96 ? -6.900 7.848 21.916 1.00 85.75 96 ALA A N 1
ATOM 731 C CA . ALA A 1 96 ? -7.749 6.768 21.411 1.00 85.75 96 ALA A CA 1
ATOM 732 C C . ALA A 1 96 ? -7.806 5.562 22.369 1.00 85.75 96 ALA A C 1
ATOM 734 O O . ALA A 1 96 ? -8.872 4.989 22.600 1.00 85.75 96 ALA A O 1
ATOM 735 N N . TYR A 1 97 ? -6.664 5.166 22.939 1.00 83.88 97 TYR A N 1
ATOM 736 C CA . TYR A 1 97 ? -6.504 3.880 23.618 1.00 83.88 97 TYR A CA 1
ATOM 737 C C . TYR A 1 97 ? -6.762 3.934 25.129 1.00 83.88 97 TYR A C 1
ATOM 739 O O . TYR A 1 97 ? -7.317 2.980 25.677 1.00 83.88 97 TYR A O 1
ATOM 747 N N . LEU A 1 98 ? -6.420 5.027 25.826 1.00 80.94 98 LEU A N 1
ATOM 748 C CA . LEU A 1 98 ? -6.687 5.143 27.269 1.00 80.94 98 LEU A CA 1
ATOM 749 C C . LEU A 1 98 ? -8.179 5.045 27.619 1.00 80.94 98 LEU A C 1
ATOM 751 O O . LEU A 1 98 ? -8.511 4.260 28.517 1.00 80.94 98 LEU A O 1
ATOM 755 N N . PRO A 1 99 ? -9.098 5.761 26.936 1.00 77.94 99 PRO A N 1
ATOM 756 C CA . PRO A 1 99 ? -10.509 5.625 27.254 1.00 77.94 99 PRO A CA 1
ATOM 757 C C . PRO A 1 99 ? -11.032 4.232 26.860 1.00 77.94 99 PRO A C 1
ATOM 759 O O . PRO A 1 99 ? -11.823 3.656 27.608 1.00 77.94 99 PRO A O 1
ATOM 762 N N . TYR A 1 100 ? -10.527 3.629 25.774 1.00 78.38 100 TYR A N 1
ATOM 763 C CA . TYR A 1 100 ? -10.846 2.242 25.403 1.00 78.38 100 TYR A CA 1
ATOM 764 C C . TYR A 1 100 ? -10.450 1.239 26.500 1.00 78.38 100 TYR A C 1
ATOM 766 O O . TYR A 1 100 ? -11.259 0.402 26.911 1.00 78.38 100 TYR A O 1
ATOM 774 N N . LEU A 1 101 ? -9.228 1.336 27.035 1.00 79.81 101 LEU A N 1
ATOM 775 C CA . LEU A 1 101 ? -8.773 0.485 28.137 1.00 79.81 101 LEU A CA 1
ATOM 776 C C . LEU A 1 101 ? -9.617 0.680 29.396 1.00 79.81 101 LEU A C 1
ATOM 778 O O . LEU A 1 101 ? -9.913 -0.301 30.081 1.00 79.81 101 LEU A O 1
ATOM 782 N N . HIS A 1 102 ? -9.997 1.921 29.708 1.00 79.25 102 HIS A N 1
ATOM 783 C CA . HIS A 1 102 ? -10.862 2.217 30.846 1.00 79.25 102 HIS A CA 1
ATOM 784 C C . HIS A 1 102 ? -12.227 1.541 30.686 1.00 79.25 102 HIS A C 1
ATOM 786 O O . HIS A 1 102 ? -12.641 0.793 31.571 1.00 79.25 102 HIS A O 1
ATOM 792 N N . HIS A 1 103 ? -12.854 1.699 29.519 1.00 76.38 103 HIS A N 1
ATOM 793 C CA . HIS A 1 103 ? -14.138 1.079 29.204 1.00 76.38 103 HIS A CA 1
ATOM 794 C C . HIS A 1 103 ? -14.072 -0.454 29.254 1.00 76.38 103 HIS A C 1
ATOM 796 O O . HIS A 1 103 ? -14.896 -1.095 29.906 1.00 76.38 103 HIS A O 1
ATOM 802 N N . ARG A 1 104 ? -13.036 -1.062 28.661 1.00 79.25 104 ARG A N 1
ATOM 803 C CA . ARG A 1 104 ? -12.845 -2.521 28.688 1.00 79.25 104 ARG A CA 1
ATOM 804 C C . ARG A 1 104 ? -12.599 -3.050 30.104 1.00 79.25 104 ARG A C 1
ATOM 806 O O . ARG A 1 104 ? -13.051 -4.144 30.444 1.00 79.25 104 ARG A O 1
ATOM 813 N N . ARG A 1 105 ? -11.876 -2.299 30.944 1.00 81.25 105 ARG A N 1
ATOM 814 C CA . ARG A 1 105 ? -11.675 -2.636 32.365 1.00 81.25 105 ARG A CA 1
ATOM 815 C C . ARG A 1 105 ? -12.979 -2.538 33.150 1.00 81.25 105 ARG A C 1
ATOM 817 O O . ARG A 1 105 ? -13.243 -3.422 33.961 1.00 81.25 105 ARG A O 1
ATOM 824 N N . GLU A 1 106 ? -13.783 -1.507 32.906 1.00 78.00 106 GLU A N 1
ATOM 825 C CA . GLU A 1 106 ? -15.086 -1.329 33.548 1.00 78.00 106 GLU A CA 1
ATOM 826 C C . GLU A 1 106 ? -16.040 -2.468 33.176 1.00 78.00 106 GLU A C 1
ATOM 828 O O . GLU A 1 106 ? -16.572 -3.119 34.074 1.00 78.00 106 GLU A O 1
ATOM 833 N N . GLN A 1 107 ? -16.148 -2.810 31.887 1.00 79.69 107 GLN A N 1
ATOM 834 C CA . GLN A 1 107 ? -16.934 -3.956 31.413 1.00 79.69 107 GLN A CA 1
ATOM 835 C C . GLN A 1 107 ? -16.496 -5.273 32.064 1.00 79.69 107 GLN A C 1
ATOM 837 O O . GLN A 1 107 ? -17.332 -6.025 32.555 1.00 79.69 107 GLN A O 1
ATOM 842 N N . ARG A 1 108 ? -15.186 -5.551 32.134 1.00 81.88 108 ARG A N 1
ATOM 843 C CA . ARG A 1 108 ? -14.674 -6.774 32.782 1.00 81.88 108 ARG A CA 1
ATOM 844 C C . ARG A 1 108 ? -15.005 -6.837 34.272 1.00 81.88 108 ARG A C 1
ATOM 846 O O . ARG A 1 108 ? -15.320 -7.909 34.773 1.00 81.88 108 ARG A O 1
ATOM 853 N N . ARG A 1 109 ? -14.921 -5.708 34.982 1.00 82.00 109 ARG A N 1
ATOM 854 C CA . ARG A 1 109 ? -15.210 -5.637 36.425 1.00 82.00 109 ARG A CA 1
ATOM 855 C C . ARG A 1 109 ? -16.701 -5.728 36.739 1.00 82.00 109 ARG A C 1
ATOM 857 O O . ARG A 1 109 ? -17.058 -6.188 37.816 1.00 82.00 109 ARG A O 1
ATOM 864 N N . THR A 1 110 ? -17.551 -5.275 35.824 1.00 79.62 110 THR A N 1
ATOM 865 C CA . THR A 1 110 ? -19.000 -5.148 36.044 1.00 79.62 110 THR A CA 1
ATOM 866 C C . THR A 1 110 ? -19.833 -6.181 35.287 1.00 79.62 110 THR A C 1
ATOM 868 O O . THR A 1 110 ? -21.048 -6.205 35.443 1.00 79.62 110 THR A O 1
ATOM 871 N N . TRP A 1 111 ? -19.193 -7.085 34.538 1.00 72.12 111 TRP A N 1
ATOM 872 C CA . TRP A 1 111 ? -19.840 -8.106 33.706 1.00 72.12 111 TRP A CA 1
ATOM 873 C C . TRP A 1 111 ? -20.889 -8.955 34.453 1.00 72.12 111 TRP A C 1
ATOM 875 O O . TRP A 1 111 ? -21.946 -9.217 33.889 1.00 72.12 111 TRP A O 1
ATOM 885 N N . LEU A 1 112 ? -20.645 -9.337 35.717 1.00 71.75 112 LEU A N 1
ATOM 886 C CA . LEU A 1 112 ? -21.614 -10.099 36.530 1.00 71.75 112 LEU A CA 1
ATOM 887 C C . LEU A 1 112 ? -22.557 -9.218 37.359 1.00 71.75 112 LEU A C 1
ATOM 889 O O . LEU A 1 112 ? -23.624 -9.675 37.752 1.00 71.75 112 LEU A O 1
ATOM 893 N N . THR A 1 113 ? -22.159 -7.985 37.678 1.00 82.50 113 THR A N 1
ATOM 894 C CA . THR A 1 113 ? -22.833 -7.163 38.698 1.00 82.50 113 THR A CA 1
ATOM 895 C C . THR A 1 113 ? -23.688 -6.044 38.118 1.00 82.50 113 THR A C 1
ATOM 897 O O . THR A 1 113 ? -24.600 -5.580 38.796 1.00 82.50 113 THR A O 1
ATOM 900 N N . ARG A 1 114 ? -23.414 -5.596 36.887 1.00 77.31 114 ARG A N 1
ATOM 901 C CA . ARG A 1 114 ? -24.166 -4.541 36.190 1.00 77.31 114 ARG A CA 1
ATOM 902 C C . ARG A 1 114 ? -24.226 -4.824 34.684 1.00 77.31 114 ARG A C 1
ATOM 904 O O . ARG A 1 114 ? -23.442 -4.251 33.920 1.00 77.31 114 ARG A O 1
ATOM 911 N N . PRO A 1 115 ? -25.161 -5.675 34.226 1.00 73.12 115 PRO A N 1
ATOM 912 C CA . PRO A 1 115 ? -25.294 -6.004 32.807 1.00 73.12 115 PRO A CA 1
ATOM 913 C C . PRO A 1 115 ? -25.619 -4.774 31.945 1.00 73.12 115 PRO A C 1
ATOM 915 O O . PRO A 1 115 ? -25.267 -4.745 30.767 1.00 73.12 115 PRO A O 1
ATOM 918 N N . GLU A 1 116 ? -26.194 -3.711 32.523 1.00 77.06 116 GLU A N 1
ATOM 919 C CA . GLU A 1 116 ? -26.399 -2.440 31.817 1.00 77.06 116 GLU A CA 1
ATOM 920 C C . GLU A 1 116 ? -25.099 -1.846 31.241 1.00 77.06 116 GLU A C 1
ATOM 922 O O . GLU A 1 116 ? -25.124 -1.242 30.166 1.00 77.06 116 GLU A O 1
ATOM 927 N N . VAL A 1 117 ? -23.943 -2.063 31.882 1.00 69.75 117 VAL A N 1
ATOM 928 C CA . VAL A 1 117 ? -22.640 -1.554 31.419 1.00 69.75 117 VAL A CA 1
ATOM 929 C C . VAL A 1 117 ? -22.187 -2.267 30.141 1.00 69.75 117 VAL A C 1
ATOM 931 O O . VAL A 1 117 ? -21.524 -1.656 29.304 1.00 69.75 117 VAL A O 1
ATOM 934 N N . LEU A 1 118 ? -22.606 -3.520 29.934 1.00 66.06 118 LEU A N 1
ATOM 935 C CA . LEU A 1 118 ? -22.328 -4.277 28.708 1.00 66.06 118 LEU A CA 1
ATOM 936 C C . LEU A 1 118 ? -23.101 -3.723 27.503 1.00 66.06 118 LEU A C 1
ATOM 938 O O . LEU A 1 118 ? -22.662 -3.874 26.366 1.00 66.06 118 LEU A O 1
ATOM 942 N N . THR A 1 119 ? -24.235 -3.058 27.745 1.00 69.56 119 THR A N 1
ATOM 943 C CA . THR A 1 119 ? -25.058 -2.446 26.687 1.00 69.56 119 THR A CA 1
ATOM 944 C C . THR A 1 119 ? -24.665 -1.003 26.361 1.00 69.56 119 THR A C 1
ATOM 946 O O . THR A 1 119 ? -25.055 -0.481 25.312 1.00 69.56 119 THR A O 1
ATOM 949 N N . ARG A 1 120 ? -23.868 -0.344 27.219 1.00 69.62 120 ARG A N 1
ATOM 950 C CA . ARG A 1 120 ? -23.392 1.024 26.973 1.00 69.62 120 ARG A CA 1
ATOM 951 C C . ARG A 1 120 ? -22.393 1.030 25.821 1.00 69.62 120 ARG A C 1
ATOM 953 O O . ARG A 1 120 ? -21.322 0.438 25.910 1.00 69.62 120 ARG A O 1
ATOM 960 N N . ARG A 1 121 ? -22.726 1.754 24.750 1.00 67.19 121 ARG A N 1
ATOM 961 C CA . ARG A 1 121 ? -21.785 2.024 23.658 1.00 67.19 121 ARG A CA 1
ATOM 962 C C . ARG A 1 121 ? -20.699 2.969 24.156 1.00 67.19 121 ARG A C 1
ATOM 964 O O . ARG A 1 121 ? -21.009 4.016 24.721 1.00 67.19 121 ARG A O 1
ATOM 971 N N . PHE A 1 122 ? -19.442 2.619 23.914 1.00 69.94 122 PHE A N 1
ATOM 972 C CA . PHE A 1 122 ? -18.337 3.552 24.079 1.00 69.94 122 PHE A CA 1
ATOM 973 C C . PHE A 1 122 ? -18.562 4.774 23.183 1.00 69.94 122 PHE A C 1
ATOM 975 O O . PHE A 1 122 ? -18.692 4.641 21.966 1.00 69.94 122 PHE A O 1
ATOM 982 N N . ALA A 1 123 ? -18.614 5.958 23.785 1.00 68.31 123 ALA A N 1
ATOM 983 C CA . ALA A 1 123 ? -18.722 7.211 23.060 1.00 68.31 123 ALA A CA 1
ATOM 984 C C . ALA A 1 123 ? -17.334 7.846 22.957 1.00 68.31 123 ALA A C 1
ATOM 986 O O . ALA A 1 123 ? -16.718 8.193 23.964 1.00 68.31 123 ALA A O 1
ATOM 987 N N . VAL A 1 124 ? -16.842 8.005 21.730 1.00 72.19 124 VAL A N 1
ATOM 988 C CA . VAL A 1 124 ? -15.651 8.820 21.470 1.00 72.19 124 VAL A CA 1
ATOM 989 C C . VAL A 1 124 ? -16.009 10.284 21.743 1.00 72.19 124 VAL A C 1
ATOM 991 O O . VAL A 1 124 ? -17.091 10.732 21.360 1.00 72.19 124 VAL A O 1
ATOM 994 N N . ALA A 1 125 ? -15.106 11.037 22.378 1.00 72.69 125 ALA A N 1
ATOM 995 C CA . ALA A 1 125 ? -15.312 12.460 22.636 1.00 72.69 125 ALA A CA 1
ATOM 996 C C . ALA A 1 125 ? -15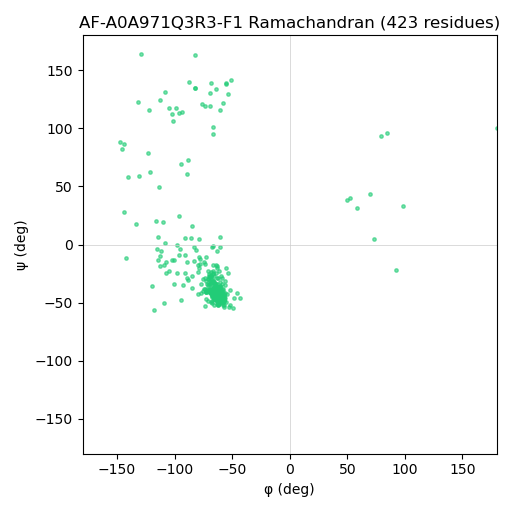.656 13.210 21.328 1.00 72.69 125 ALA A C 1
ATOM 998 O O . ALA A 1 125 ? -14.939 13.062 20.328 1.00 72.69 125 ALA A O 1
ATOM 999 N N . PRO A 1 126 ? -16.737 14.012 21.292 1.00 70.19 126 PRO A N 1
ATOM 1000 C CA . PRO A 1 126 ? -17.144 14.684 20.067 1.00 70.19 126 PRO A CA 1
ATOM 1001 C C . PRO A 1 126 ? -16.065 15.681 19.624 1.00 70.19 126 PRO A C 1
ATOM 1003 O O . PRO A 1 126 ? -15.524 16.428 20.435 1.00 70.19 126 PRO A O 1
ATOM 1006 N N . GLY A 1 127 ? -15.736 15.660 18.328 1.00 77.25 127 GLY A N 1
ATOM 1007 C CA . GLY A 1 127 ? -14.664 16.466 17.726 1.00 77.25 127 GLY A CA 1
ATOM 1008 C C . GLY A 1 127 ? -13.295 15.776 17.653 1.00 77.25 127 GLY A C 1
ATOM 1009 O O . GLY A 1 127 ? -12.504 16.106 16.763 1.00 77.25 127 GLY A O 1
ATOM 1010 N N . LEU A 1 128 ? -13.036 14.759 18.487 1.00 83.12 128 LEU A N 1
ATOM 1011 C CA . LEU A 1 128 ? -11.748 14.056 18.512 1.00 83.12 128 LEU A CA 1
ATOM 1012 C C . LEU A 1 128 ? -11.493 13.291 17.209 1.00 83.12 128 LEU A C 1
ATOM 1014 O O . LEU A 1 128 ? -10.435 13.447 16.609 1.00 83.12 128 LEU A O 1
ATOM 1018 N N . THR A 1 129 ? -12.478 12.539 16.702 1.00 85.38 129 THR A N 1
ATOM 1019 C CA . THR A 1 129 ? -12.316 11.795 15.440 1.00 85.38 129 THR A CA 1
ATOM 1020 C C . THR A 1 129 ? -12.028 12.723 14.259 1.00 85.38 129 THR A C 1
ATOM 1022 O O . THR A 1 129 ? -11.187 12.402 13.426 1.00 85.38 129 THR A O 1
ATOM 1025 N N . SER A 1 130 ? -12.690 13.886 14.182 1.00 86.50 130 SER A N 1
ATOM 1026 C CA . SER A 1 130 ? -12.423 14.874 13.125 1.00 86.50 130 SER A CA 1
ATOM 1027 C C . SER A 1 130 ? -11.017 15.455 13.250 1.00 86.50 130 SER A C 1
ATOM 1029 O O . SER A 1 130 ? -10.307 15.527 12.253 1.00 86.50 130 SER A O 1
ATOM 1031 N N . SER A 1 131 ? -10.598 15.804 14.469 1.00 88.38 131 SER A N 1
ATOM 1032 C CA . SER A 1 131 ? -9.266 16.362 14.733 1.00 88.38 131 SER A CA 1
ATOM 1033 C C . SER A 1 131 ? -8.158 15.358 14.407 1.00 88.38 131 SER A C 1
ATOM 1035 O O . SER A 1 131 ? -7.212 15.699 13.704 1.00 88.38 131 SER A O 1
ATOM 1037 N N . MET A 1 132 ? -8.313 14.098 14.827 1.00 91.75 132 MET A N 1
ATOM 1038 C CA . MET A 1 132 ? -7.379 13.019 14.489 1.00 91.75 132 MET A CA 1
ATOM 1039 C C . MET A 1 132 ? -7.333 12.756 12.984 1.00 91.75 132 MET A C 1
ATOM 1041 O O . MET A 1 132 ? -6.259 12.538 12.438 1.00 91.75 132 MET A O 1
ATOM 1045 N N . THR A 1 133 ? -8.477 12.809 12.292 1.00 89.19 133 THR A N 1
ATOM 1046 C CA . THR A 1 133 ? -8.507 12.645 10.829 1.00 89.19 133 THR A CA 1
ATOM 1047 C C . THR A 1 133 ? -7.753 13.787 10.141 1.00 89.19 133 THR A C 1
ATOM 1049 O O . THR A 1 133 ? -6.958 13.527 9.243 1.00 89.19 133 THR A O 1
ATOM 1052 N N . ALA A 1 134 ? -7.915 15.034 10.594 1.00 89.38 134 ALA A N 1
ATOM 1053 C CA . ALA A 1 134 ? -7.160 16.170 10.061 1.00 89.38 134 ALA A CA 1
ATOM 1054 C C . ALA A 1 134 ? -5.647 16.023 10.309 1.00 89.38 134 ALA A C 1
ATOM 1056 O O . ALA A 1 134 ? -4.852 16.117 9.376 1.00 89.38 134 ALA A O 1
ATOM 1057 N N . LEU A 1 135 ? -5.246 15.700 11.542 1.00 92.00 135 LEU A N 1
ATOM 1058 C CA . LEU A 1 135 ? -3.837 15.487 11.889 1.00 92.00 135 LEU A CA 1
ATOM 1059 C C . LEU A 1 135 ? -3.234 14.250 11.213 1.00 92.00 135 LEU A C 1
ATOM 1061 O O . LEU A 1 135 ? -2.031 14.211 10.982 1.00 92.00 135 LEU A O 1
ATOM 1065 N N . SER A 1 136 ? -4.044 13.262 10.831 1.00 93.44 136 SER A N 1
ATOM 1066 C CA . SER A 1 136 ? -3.569 12.099 10.076 1.00 93.44 136 SER A CA 1
ATOM 1067 C C . SER A 1 136 ? -3.047 12.462 8.687 1.00 93.44 136 SER A C 1
ATOM 1069 O O . SER A 1 136 ? -2.077 11.860 8.236 1.00 93.44 136 SER A O 1
ATOM 1071 N N . LEU A 1 137 ? -3.630 13.479 8.041 1.00 89.69 137 LEU A N 1
ATOM 1072 C CA . LEU A 1 137 ? -3.141 13.998 6.762 1.00 89.69 137 LEU A CA 1
ATOM 1073 C C . LEU A 1 137 ? -1.795 14.705 6.940 1.00 89.69 137 LEU A C 1
ATOM 1075 O O . LEU A 1 137 ? -0.903 14.537 6.113 1.00 89.69 137 LEU A O 1
ATOM 1079 N N . LEU A 1 138 ? -1.627 15.435 8.047 1.00 87.81 138 LEU A N 1
ATOM 1080 C CA . LEU A 1 138 ? -0.359 16.073 8.396 1.00 87.81 138 LEU A CA 1
ATOM 1081 C C . LEU A 1 138 ? 0.731 15.030 8.686 1.00 87.81 138 LEU A C 1
ATOM 1083 O O . LEU A 1 138 ? 1.827 15.121 8.142 1.00 87.81 138 LEU A O 1
ATOM 1087 N N . VAL A 1 139 ? 0.416 13.998 9.478 1.00 91.75 139 VAL A N 1
ATOM 1088 C CA . VAL A 1 139 ? 1.329 12.873 9.747 1.00 91.75 139 VAL A CA 1
ATOM 1089 C C . VAL A 1 139 ? 1.685 12.137 8.459 1.00 91.75 139 VAL A C 1
ATOM 1091 O O . VAL A 1 139 ? 2.849 11.802 8.262 1.00 91.75 139 VAL A O 1
ATOM 1094 N N . LEU A 1 140 ? 0.712 11.911 7.569 1.00 89.75 140 LEU A N 1
ATOM 1095 C CA . LEU A 1 140 ? 0.958 11.304 6.263 1.00 89.75 140 LEU A CA 1
ATOM 1096 C C . LEU A 1 140 ? 1.940 12.150 5.446 1.00 89.75 140 LEU A C 1
ATOM 1098 O O . LEU A 1 140 ? 2.897 11.608 4.903 1.00 89.75 140 LEU A O 1
ATOM 1102 N N . PHE A 1 141 ? 1.727 13.465 5.389 1.00 86.81 141 PHE A N 1
ATOM 1103 C CA . PHE A 1 141 ? 2.606 14.387 4.675 1.00 86.81 141 PHE A CA 1
ATOM 1104 C C . PHE A 1 141 ? 4.030 14.382 5.251 1.00 86.81 141 PHE A C 1
ATOM 1106 O O . PHE A 1 141 ? 4.982 14.132 4.515 1.00 86.81 141 PHE A O 1
ATOM 1113 N N . PHE A 1 142 ? 4.185 14.545 6.568 1.00 86.94 142 PHE A N 1
ATOM 1114 C CA . PHE A 1 142 ? 5.498 14.517 7.226 1.00 86.94 142 PHE A CA 1
ATOM 1115 C C . PHE A 1 142 ? 6.222 13.181 7.032 1.00 86.94 142 PHE A C 1
ATOM 1117 O O . PHE A 1 142 ? 7.421 13.162 6.752 1.00 86.94 142 PHE A O 1
ATOM 1124 N N . ALA A 1 143 ? 5.496 12.066 7.122 1.00 86.06 143 ALA A N 1
ATOM 1125 C CA . ALA A 1 143 ? 6.061 10.742 6.901 1.00 86.06 143 ALA A CA 1
ATOM 1126 C C . ALA A 1 143 ? 6.467 10.499 5.442 1.00 86.06 143 ALA A C 1
ATOM 1128 O O . ALA A 1 143 ? 7.399 9.741 5.203 1.00 86.06 143 ALA A O 1
ATOM 1129 N N . LEU A 1 144 ? 5.803 11.129 4.468 1.00 84.62 144 LEU A N 1
ATOM 1130 C CA . LEU A 1 144 ? 6.222 11.079 3.066 1.00 84.62 144 LEU A CA 1
ATOM 1131 C C . LEU A 1 144 ? 7.486 11.908 2.818 1.00 84.62 144 LEU A C 1
ATOM 1133 O O . LEU A 1 144 ? 8.362 11.443 2.091 1.00 84.62 144 LEU A O 1
ATOM 1137 N N . CYS A 1 145 ? 7.607 13.087 3.439 1.00 82.19 145 CYS A N 1
ATOM 1138 C CA . CYS A 1 145 ? 8.830 13.894 3.377 1.00 82.19 145 CYS A CA 1
ATOM 1139 C C . CYS A 1 145 ? 10.022 13.147 3.989 1.00 82.19 145 CYS A C 1
ATOM 1141 O O . CYS A 1 145 ? 11.108 13.165 3.429 1.00 82.19 145 CYS A O 1
ATOM 1143 N N . HIS A 1 146 ? 9.814 12.456 5.112 1.00 83.19 146 HIS A N 1
ATOM 1144 C CA . HIS A 1 146 ? 10.867 11.726 5.826 1.00 83.19 146 HIS A CA 1
ATOM 1145 C C . HIS A 1 146 ? 10.630 10.214 5.782 1.00 83.19 146 HIS A C 1
ATOM 1147 O O . HIS A 1 146 ? 10.656 9.538 6.814 1.00 83.19 146 HIS A O 1
ATOM 1153 N N . VAL A 1 147 ? 10.368 9.666 4.592 1.00 83.44 147 VAL A N 1
ATOM 1154 C CA . VAL A 1 147 ? 9.982 8.251 4.440 1.00 83.44 147 VAL A CA 1
ATOM 1155 C C . VAL A 1 147 ? 11.093 7.288 4.865 1.00 83.44 147 VAL A C 1
ATOM 1157 O O . VAL A 1 147 ? 10.808 6.173 5.284 1.00 83.44 147 VAL A O 1
ATOM 1160 N N . THR A 1 148 ? 12.351 7.718 4.830 1.00 83.94 148 THR A N 1
ATOM 1161 C CA . THR A 1 148 ? 13.519 6.940 5.269 1.00 83.94 148 THR A CA 1
ATOM 1162 C C . THR A 1 148 ? 13.712 6.921 6.787 1.00 83.94 148 THR A C 1
ATOM 1164 O O . THR A 1 148 ? 14.510 6.128 7.276 1.00 83.94 148 THR A O 1
ATOM 1167 N N . SER A 1 149 ? 12.990 7.747 7.551 1.00 83.94 149 SER A N 1
ATOM 1168 C CA . SER A 1 149 ? 13.144 7.828 9.007 1.00 83.94 149 SER A CA 1
ATOM 1169 C C . SER A 1 149 ? 12.367 6.725 9.731 1.00 83.94 149 SER A C 1
ATOM 1171 O O . SER A 1 149 ? 11.176 6.515 9.492 1.00 83.94 149 SER A O 1
ATOM 1173 N N . ALA A 1 150 ? 13.004 6.077 10.712 1.00 86.88 150 ALA A N 1
ATOM 1174 C CA . ALA A 1 150 ? 12.333 5.122 11.597 1.00 86.88 150 ALA A CA 1
ATOM 1175 C C . ALA A 1 150 ? 11.185 5.774 12.393 1.00 86.88 150 ALA A C 1
ATOM 1177 O O . ALA A 1 150 ? 10.170 5.128 12.662 1.00 86.88 150 ALA A O 1
ATOM 1178 N N . ALA A 1 151 ? 11.309 7.064 12.730 1.00 86.25 151 ALA A N 1
ATOM 1179 C CA . ALA A 1 151 ? 10.259 7.800 13.428 1.00 86.25 151 ALA A CA 1
ATOM 1180 C C . ALA A 1 151 ? 8.988 7.913 12.572 1.00 86.25 151 ALA A C 1
ATOM 1182 O O . ALA A 1 151 ? 7.892 7.748 13.101 1.00 86.25 151 ALA A O 1
ATOM 1183 N N . SER A 1 152 ? 9.120 8.089 11.253 1.00 88.56 152 SER A N 1
ATOM 1184 C CA . SER A 1 152 ? 7.990 8.117 10.312 1.00 88.56 152 SER A CA 1
ATOM 1185 C C . SER A 1 152 ? 7.270 6.768 10.230 1.00 88.56 152 SER A C 1
ATOM 1187 O O . SER A 1 152 ? 6.035 6.720 10.218 1.00 88.56 152 SER A O 1
ATOM 1189 N N . ALA A 1 153 ? 8.015 5.659 10.248 1.00 90.19 153 ALA A N 1
ATOM 1190 C CA . ALA A 1 153 ? 7.448 4.311 10.270 1.00 90.19 153 ALA A CA 1
ATOM 1191 C C . ALA A 1 153 ? 6.599 4.076 11.527 1.00 90.19 153 ALA A C 1
ATOM 1193 O O . ALA A 1 153 ? 5.457 3.616 11.449 1.00 90.19 153 ALA A O 1
ATOM 1194 N N . VAL A 1 154 ? 7.135 4.451 12.690 1.00 92.12 154 VAL A N 1
ATOM 1195 C CA . VAL A 1 154 ? 6.421 4.329 13.965 1.00 92.12 154 VAL A CA 1
ATOM 1196 C C . VAL A 1 154 ? 5.234 5.294 14.009 1.00 92.12 154 VAL A C 1
ATOM 1198 O O . VAL A 1 154 ? 4.131 4.883 14.358 1.00 92.12 154 VAL A O 1
ATOM 1201 N N . ALA A 1 155 ? 5.410 6.550 13.596 1.00 91.81 155 ALA A N 1
ATOM 1202 C CA . ALA A 1 155 ? 4.357 7.563 13.590 1.00 91.81 155 ALA A CA 1
ATOM 1203 C C . ALA A 1 155 ? 3.140 7.136 12.757 1.00 91.81 155 ALA A C 1
ATOM 1205 O O . ALA A 1 155 ? 2.002 7.184 13.229 1.00 91.81 155 ALA A O 1
ATOM 1206 N N . THR A 1 156 ? 3.376 6.678 11.528 1.00 94.62 156 THR A N 1
ATOM 1207 C CA . THR A 1 156 ? 2.311 6.231 10.621 1.00 94.62 156 THR A CA 1
ATOM 1208 C C . THR A 1 156 ? 1.589 5.000 11.166 1.00 94.62 156 THR A C 1
ATOM 1210 O O . THR A 1 156 ? 0.357 4.962 11.149 1.00 94.62 156 THR A O 1
ATOM 1213 N N . LEU A 1 157 ? 2.315 4.043 11.753 1.00 95.12 157 LEU A N 1
ATOM 1214 C CA . LEU A 1 157 ? 1.705 2.881 12.398 1.00 95.12 157 LEU A CA 1
ATOM 1215 C C . LEU A 1 157 ? 0.837 3.281 13.600 1.00 95.12 157 LEU A C 1
ATOM 1217 O O . LEU A 1 157 ? -0.325 2.878 13.672 1.00 95.12 157 LEU A O 1
ATOM 1221 N N . LEU A 1 158 ? 1.369 4.084 14.528 1.00 95.06 158 LEU A N 1
ATOM 1222 C CA . LEU A 1 158 ? 0.652 4.492 15.741 1.00 95.06 158 LEU A CA 1
ATOM 1223 C C . LEU A 1 158 ? -0.591 5.324 15.403 1.00 95.06 158 LEU A C 1
ATOM 1225 O O . LEU A 1 158 ? -1.664 5.054 15.944 1.00 95.06 158 LEU A O 1
ATOM 1229 N N . MET A 1 159 ? -0.476 6.287 14.482 1.00 95.44 159 MET A N 1
ATOM 1230 C CA . MET A 1 159 ? -1.613 7.100 14.041 1.00 95.44 159 MET A CA 1
ATOM 1231 C C . MET A 1 159 ? -2.659 6.242 13.318 1.00 95.44 159 MET A C 1
ATOM 1233 O O . MET A 1 159 ? -3.856 6.373 13.577 1.00 95.44 159 MET A O 1
ATOM 1237 N N . GLY A 1 160 ? -2.226 5.319 12.455 1.00 93.88 160 GLY A N 1
ATOM 1238 C CA . GLY A 1 160 ? -3.130 4.408 11.762 1.00 93.88 160 GLY A CA 1
ATOM 1239 C C . GLY A 1 160 ? -3.907 3.499 12.719 1.00 93.88 160 GLY A C 1
ATOM 1240 O O . GLY A 1 160 ? -5.129 3.380 12.608 1.00 93.88 160 GLY A O 1
ATOM 1241 N N . VAL A 1 161 ? -3.228 2.928 13.719 1.00 93.62 161 VAL A N 1
ATOM 1242 C CA . VAL A 1 161 ? -3.866 2.139 14.787 1.00 93.62 161 VAL A CA 1
ATOM 1243 C C . VAL A 1 161 ? -4.825 3.000 15.610 1.00 93.62 161 VAL A C 1
ATOM 1245 O O . VAL A 1 161 ? -5.946 2.568 15.877 1.00 93.62 161 VAL A O 1
ATOM 1248 N N . ALA A 1 162 ? -4.434 4.224 15.973 1.00 92.25 162 ALA A N 1
ATOM 1249 C CA . ALA A 1 162 ? -5.285 5.141 16.728 1.00 92.25 162 ALA A CA 1
ATOM 1250 C C . ALA A 1 162 ? -6.604 5.435 15.992 1.00 92.25 162 ALA A C 1
ATOM 1252 O O . ALA A 1 162 ? -7.678 5.387 16.597 1.00 92.25 162 ALA A O 1
ATOM 1253 N N . LEU A 1 163 ? -6.542 5.667 14.676 1.00 92.44 163 LEU A N 1
ATOM 1254 C CA . LEU A 1 163 ? -7.729 5.864 13.844 1.00 92.44 163 LEU A CA 1
ATOM 1255 C C . LEU A 1 163 ? -8.611 4.614 13.785 1.00 92.44 163 LEU A C 1
ATOM 1257 O O . LEU A 1 163 ? -9.826 4.735 13.933 1.00 92.44 163 LEU A O 1
ATOM 1261 N N . LEU A 1 164 ? -8.032 3.418 13.629 1.00 90.56 164 LEU A N 1
ATOM 1262 C CA . LEU A 1 164 ? -8.810 2.173 13.626 1.00 90.56 164 LEU A CA 1
ATOM 1263 C C . LEU A 1 164 ? -9.509 1.915 14.969 1.00 90.56 164 LEU A C 1
ATOM 1265 O O . LEU A 1 164 ? -10.666 1.493 14.974 1.00 90.56 164 LEU A O 1
ATOM 1269 N N . VAL A 1 165 ? -8.858 2.221 16.097 1.00 89.19 165 VAL A N 1
ATOM 1270 C CA . VAL A 1 165 ? -9.469 2.122 17.437 1.00 89.19 165 VAL A CA 1
ATOM 1271 C C . VAL A 1 165 ? -10.677 3.053 17.557 1.00 89.19 165 VAL A C 1
ATOM 1273 O O . VAL A 1 165 ? -11.725 2.654 18.066 1.00 89.19 165 VAL A O 1
ATOM 1276 N N . VAL A 1 166 ? -10.569 4.285 17.059 1.00 87.81 166 VAL A N 1
ATOM 1277 C CA . VAL A 1 166 ? -11.681 5.247 17.081 1.00 87.81 166 VAL A CA 1
ATOM 1278 C C . VAL A 1 166 ? -12.815 4.822 16.138 1.00 87.81 166 VAL A C 1
ATOM 1280 O O . VAL A 1 166 ? -13.988 4.934 16.500 1.00 87.81 166 VAL A O 1
ATOM 1283 N N . VAL A 1 167 ? -12.485 4.280 14.962 1.00 87.38 167 VAL A N 1
ATOM 1284 C CA . VAL A 1 167 ? -13.456 3.767 13.976 1.00 87.38 167 VAL A CA 1
ATOM 1285 C C . VAL A 1 167 ? -14.256 2.581 14.511 1.00 87.38 167 VAL A C 1
ATOM 1287 O O . VAL A 1 167 ? -15.439 2.469 14.186 1.00 87.38 167 VAL A O 1
ATOM 1290 N N . ASP A 1 168 ? -13.649 1.728 15.339 1.00 84.00 168 ASP A N 1
ATOM 1291 C CA . ASP A 1 168 ? -14.326 0.580 15.958 1.00 84.00 168 ASP A CA 1
ATOM 1292 C C . ASP A 1 168 ? -15.534 0.983 16.812 1.00 84.00 168 ASP A C 1
ATOM 1294 O O . ASP A 1 168 ? -16.530 0.266 16.883 1.00 84.00 168 ASP A O 1
ATOM 1298 N N . HIS A 1 169 ? -15.497 2.185 17.381 1.00 76.81 169 HIS A N 1
ATOM 1299 C CA . HIS A 1 169 ? -16.539 2.665 18.281 1.00 76.81 169 HIS A CA 1
ATOM 1300 C C . HIS A 1 169 ? -17.413 3.774 17.678 1.00 76.81 169 HIS A C 1
ATOM 1302 O O . HIS A 1 169 ? -18.523 4.025 18.148 1.00 76.81 169 HIS A O 1
ATOM 1308 N N . GLY A 1 170 ? -16.944 4.418 16.608 1.00 78.12 170 GLY A N 1
ATOM 1309 C CA . GLY A 1 170 ? -17.677 5.425 15.850 1.00 78.12 170 GLY A CA 1
ATOM 1310 C C . GLY A 1 170 ? -17.291 5.359 14.381 1.00 78.12 170 GLY A C 1
ATOM 1311 O O . GLY A 1 170 ? -16.366 6.046 13.949 1.00 78.12 170 GLY A O 1
ATOM 1312 N N . PHE A 1 171 ? -17.996 4.526 13.608 1.00 81.25 171 PHE A N 1
ATOM 1313 C CA . PHE A 1 171 ? -17.631 4.280 12.216 1.00 81.25 171 PHE A CA 1
ATOM 1314 C C . PHE A 1 171 ? -17.680 5.568 11.386 1.00 81.25 171 PHE A C 1
ATOM 1316 O O . PHE A 1 171 ? -18.747 6.144 11.165 1.00 81.25 171 PHE A O 1
ATOM 1323 N N . ARG A 1 172 ? -16.514 5.974 10.880 1.00 86.19 172 ARG A N 1
ATOM 1324 C CA . ARG A 1 172 ? -16.346 7.040 9.891 1.00 86.19 172 ARG A CA 1
ATOM 1325 C C . ARG A 1 172 ? -15.432 6.540 8.785 1.00 86.19 172 ARG A C 1
ATOM 1327 O O . ARG A 1 172 ? -14.303 6.136 9.056 1.00 86.19 172 ARG A O 1
ATOM 1334 N N . ALA A 1 173 ? -15.934 6.570 7.554 1.00 85.38 173 ALA A N 1
ATOM 1335 C CA . ALA A 1 173 ? -15.219 6.046 6.396 1.00 85.38 173 ALA A CA 1
ATOM 1336 C C . ALA A 1 173 ? -13.889 6.778 6.159 1.00 85.38 173 ALA A C 1
ATOM 1338 O O . ALA A 1 173 ? -12.881 6.121 5.922 1.00 85.38 173 ALA A O 1
ATOM 1339 N N . ASP A 1 174 ? -13.869 8.104 6.317 1.00 88.38 174 ASP A N 1
ATOM 1340 C CA . ASP A 1 174 ? -12.671 8.925 6.097 1.00 88.38 174 ASP A CA 1
ATOM 1341 C C . ASP A 1 174 ? -11.549 8.561 7.079 1.00 88.38 174 ASP A C 1
ATOM 1343 O O . ASP A 1 174 ? -10.422 8.295 6.676 1.00 88.38 174 ASP A O 1
ATOM 1347 N N . ALA A 1 175 ? -11.879 8.459 8.373 1.00 89.06 175 ALA A N 1
ATOM 1348 C CA . ALA A 1 175 ? -10.932 8.071 9.417 1.00 89.06 175 ALA A CA 1
ATOM 1349 C C . ALA A 1 175 ? -10.393 6.651 9.191 1.00 89.06 175 ALA A C 1
ATOM 1351 O O . ALA A 1 175 ? -9.200 6.397 9.354 1.00 89.06 175 ALA A O 1
ATOM 1352 N N . ALA A 1 176 ? -11.265 5.729 8.774 1.00 89.31 176 ALA A N 1
ATOM 1353 C CA . ALA A 1 176 ? -10.870 4.373 8.429 1.00 89.31 176 ALA A CA 1
ATOM 1354 C C . ALA A 1 176 ? -9.910 4.360 7.236 1.00 89.31 176 ALA A C 1
ATOM 1356 O O . ALA A 1 176 ? -8.857 3.737 7.313 1.00 89.31 176 ALA A O 1
ATOM 1357 N N . PHE A 1 177 ? -10.234 5.077 6.160 1.00 87.62 177 PHE A N 1
ATOM 1358 C CA . PHE A 1 177 ? -9.402 5.139 4.961 1.00 87.62 177 PHE A CA 1
ATOM 1359 C C . PHE A 1 177 ? -8.022 5.744 5.250 1.00 87.62 177 PHE A C 1
ATOM 1361 O O . PHE A 1 177 ? -7.012 5.140 4.885 1.00 87.62 177 PHE A O 1
ATOM 1368 N N . SER A 1 178 ? -7.963 6.860 5.984 1.00 89.88 178 SER A N 1
ATOM 1369 C CA . SER A 1 178 ? -6.697 7.452 6.439 1.00 89.88 178 SER A CA 1
ATOM 1370 C C . SER A 1 178 ? -5.885 6.484 7.301 1.00 89.88 178 SER A C 1
ATOM 1372 O O . SER A 1 178 ? -4.671 6.374 7.131 1.00 89.88 178 SER A O 1
ATOM 1374 N N . GLY A 1 179 ? -6.544 5.730 8.188 1.00 91.44 179 GLY A N 1
ATOM 1375 C CA . GLY A 1 179 ? -5.885 4.724 9.019 1.00 91.44 179 GLY A CA 1
ATOM 1376 C C . GLY A 1 179 ? -5.249 3.600 8.199 1.00 91.44 179 GLY A C 1
ATOM 1377 O O . GLY A 1 179 ? -4.083 3.269 8.408 1.00 91.44 179 GLY A O 1
ATOM 1378 N N . LEU A 1 180 ? -5.979 3.060 7.217 1.00 89.88 180 LEU A N 1
ATOM 1379 C CA . LEU A 1 180 ? -5.473 2.028 6.303 1.00 89.88 180 LEU A CA 1
ATOM 1380 C C . LEU A 1 180 ? -4.303 2.549 5.449 1.00 89.88 180 LEU A C 1
ATOM 1382 O O . LEU A 1 180 ? -3.313 1.838 5.256 1.00 89.88 180 LEU A O 1
ATOM 1386 N N . ALA A 1 181 ? -4.385 3.794 4.969 1.00 87.88 181 ALA A N 1
ATOM 1387 C CA . ALA A 1 181 ? -3.322 4.426 4.189 1.00 87.88 181 ALA A CA 1
ATOM 1388 C C . ALA A 1 181 ? -2.027 4.580 5.005 1.00 87.88 181 ALA A C 1
ATOM 1390 O O . ALA A 1 181 ? -0.957 4.186 4.541 1.00 87.88 181 ALA A O 1
ATOM 1391 N N . LEU A 1 182 ? -2.124 5.071 6.243 1.00 92.06 182 LEU A N 1
ATOM 1392 C CA . LEU A 1 182 ? -0.977 5.220 7.142 1.00 92.06 182 LEU A CA 1
ATOM 1393 C C . LEU A 1 182 ? -0.347 3.871 7.517 1.00 92.06 182 LEU A C 1
ATOM 1395 O O . LEU A 1 182 ? 0.872 3.725 7.460 1.00 92.06 182 LEU A O 1
ATOM 1399 N N . ILE A 1 183 ? -1.164 2.854 7.812 1.00 92.00 183 ILE A N 1
ATOM 1400 C CA . ILE A 1 183 ? -0.670 1.492 8.077 1.00 92.00 183 ILE A CA 1
ATOM 1401 C C . ILE A 1 183 ? 0.077 0.931 6.860 1.00 92.00 183 ILE A C 1
ATOM 1403 O O . ILE A 1 183 ? 1.079 0.240 7.024 1.00 92.00 183 ILE A O 1
ATOM 1407 N N . SER A 1 184 ? -0.365 1.261 5.644 1.00 88.38 184 SER A N 1
ATOM 1408 C CA . SER A 1 184 ? 0.310 0.834 4.411 1.00 88.38 184 SER A CA 1
ATOM 1409 C C . SER A 1 184 ? 1.682 1.492 4.232 1.00 88.38 184 SER A C 1
ATOM 1411 O O . SER A 1 184 ? 2.595 0.879 3.677 1.00 88.38 184 SER A O 1
ATOM 1413 N N . LEU A 1 185 ? 1.843 2.731 4.707 1.00 87.75 185 LEU A N 1
ATOM 1414 C CA . LEU A 1 185 ? 3.103 3.471 4.622 1.00 87.75 185 LEU A CA 1
ATOM 1415 C C . LEU A 1 185 ? 4.142 2.975 5.643 1.00 87.75 185 LEU A C 1
ATOM 1417 O O . LEU A 1 185 ? 5.340 3.010 5.356 1.00 87.75 185 LEU A O 1
ATOM 1421 N N . ALA A 1 186 ? 3.703 2.463 6.797 1.00 90.38 186 ALA A N 1
ATOM 1422 C CA . ALA A 1 186 ? 4.595 2.087 7.892 1.00 90.38 186 ALA A CA 1
ATOM 1423 C C . ALA A 1 186 ? 5.672 1.048 7.507 1.00 90.38 186 ALA A C 1
ATOM 1425 O O . ALA A 1 186 ? 6.844 1.312 7.775 1.00 90.38 186 ALA A O 1
ATOM 1426 N N . PRO A 1 187 ? 5.373 -0.086 6.832 1.00 87.62 187 PRO A N 1
ATOM 1427 C CA . PRO A 1 187 ? 6.421 -1.031 6.440 1.00 87.62 187 PRO A CA 1
ATOM 1428 C C . PRO A 1 187 ? 7.358 -0.495 5.369 1.00 87.62 187 PRO A C 1
ATOM 1430 O O . PRO A 1 187 ? 8.529 -0.856 5.374 1.00 87.62 187 PRO A O 1
ATOM 1433 N N . LEU A 1 188 ? 6.868 0.359 4.461 1.00 87.75 188 LEU A N 1
ATOM 1434 C CA . LEU A 1 188 ? 7.735 0.999 3.474 1.00 87.75 188 LEU A CA 1
ATOM 1435 C C . LEU A 1 188 ? 8.774 1.859 4.189 1.00 87.75 188 LEU A C 1
ATOM 1437 O O . LEU A 1 188 ? 9.969 1.703 3.957 1.00 87.75 188 LEU A O 1
ATOM 1441 N N . SER A 1 189 ? 8.310 2.712 5.101 1.00 85.62 189 SER A N 1
ATOM 1442 C CA . SER A 1 189 ? 9.192 3.580 5.869 1.00 85.62 189 SER A CA 1
ATOM 1443 C C . SER A 1 189 ? 10.131 2.788 6.786 1.00 85.62 189 SER A C 1
ATOM 1445 O O . SER A 1 189 ? 11.325 3.067 6.839 1.00 85.62 189 SER A O 1
ATOM 1447 N N . GLY A 1 190 ? 9.633 1.729 7.430 1.00 86.38 190 GLY A N 1
ATOM 1448 C CA . GLY A 1 190 ? 10.433 0.869 8.303 1.00 86.38 190 GLY A CA 1
ATOM 1449 C C . GLY A 1 190 ? 11.522 0.102 7.553 1.00 86.38 190 GLY A C 1
ATOM 1450 O O . GLY A 1 190 ? 12.663 0.062 8.006 1.00 86.38 190 GLY A O 1
ATOM 1451 N N . LEU A 1 191 ? 11.205 -0.465 6.385 1.00 86.19 191 LEU A N 1
ATOM 1452 C CA . LEU A 1 191 ? 12.199 -1.140 5.549 1.00 86.19 191 LEU A CA 1
ATOM 1453 C C . LEU A 1 191 ? 13.261 -0.157 5.053 1.00 86.19 191 LEU A C 1
ATOM 1455 O O . LEU A 1 191 ? 14.448 -0.461 5.145 1.00 86.19 191 LEU A O 1
ATOM 1459 N N . LEU A 1 192 ? 12.853 1.029 4.593 1.00 85.31 192 LEU A N 1
ATOM 1460 C CA . LEU A 1 192 ? 13.792 2.062 4.157 1.00 85.31 192 LEU A CA 1
ATOM 1461 C C . LEU A 1 192 ? 14.719 2.499 5.294 1.00 85.31 192 LEU A C 1
ATOM 1463 O O . LEU A 1 192 ? 15.925 2.573 5.075 1.00 85.31 192 LEU A O 1
ATOM 1467 N N . ALA A 1 193 ? 14.192 2.688 6.503 1.00 84.12 193 ALA A N 1
ATOM 1468 C CA . ALA A 1 193 ? 14.994 3.026 7.674 1.00 84.12 193 ALA A CA 1
ATOM 1469 C C . ALA A 1 193 ? 16.035 1.945 8.009 1.00 84.12 193 ALA A C 1
ATOM 1471 O O . ALA A 1 193 ? 17.201 2.262 8.230 1.00 84.12 193 ALA A O 1
ATOM 1472 N N . ILE A 1 194 ? 15.645 0.665 7.987 1.00 83.62 194 ILE A N 1
ATOM 1473 C CA . ILE A 1 194 ? 16.552 -0.458 8.289 1.00 83.62 194 ILE A CA 1
ATOM 1474 C C . ILE A 1 194 ? 17.643 -0.598 7.222 1.00 83.62 194 ILE A C 1
ATOM 1476 O O . ILE A 1 194 ? 18.793 -0.881 7.542 1.00 83.62 194 ILE A O 1
ATOM 1480 N N . THR A 1 195 ? 17.298 -0.390 5.950 1.00 78.19 195 THR A N 1
ATOM 1481 C CA . THR A 1 195 ? 18.249 -0.513 4.832 1.00 78.19 195 THR A CA 1
ATOM 1482 C C . THR A 1 195 ? 19.175 0.696 4.661 1.00 78.19 195 THR A C 1
ATOM 1484 O O . THR A 1 195 ? 19.941 0.730 3.702 1.00 78.19 195 THR A O 1
ATOM 1487 N N . GLY A 1 196 ? 19.118 1.687 5.559 1.00 71.69 196 GLY A N 1
ATOM 1488 C CA . GLY A 1 196 ? 19.927 2.903 5.455 1.00 71.69 196 GLY A CA 1
ATOM 1489 C C . GLY A 1 196 ? 19.485 3.799 4.298 1.00 71.69 196 GLY A C 1
ATOM 1490 O O . GLY A 1 196 ? 20.322 4.298 3.548 1.00 71.69 196 GLY A O 1
ATOM 1491 N N . GLY A 1 197 ? 18.172 3.980 4.130 1.00 62.25 197 GLY A N 1
ATOM 1492 C CA . GLY A 1 197 ? 17.546 4.625 2.974 1.00 62.25 197 GLY A CA 1
ATOM 1493 C C . GLY A 1 197 ? 18.060 6.019 2.618 1.00 62.25 197 GLY A C 1
ATOM 1494 O O . GLY A 1 197 ? 17.995 6.385 1.452 1.00 62.25 197 GLY A O 1
ATOM 1495 N N . GLU A 1 198 ? 18.626 6.758 3.573 1.00 60.41 198 GLU A N 1
ATOM 1496 C CA . GLU A 1 198 ? 19.287 8.053 3.335 1.00 60.41 198 GLU A CA 1
ATOM 1497 C C . GLU A 1 198 ? 20.511 7.938 2.412 1.00 60.41 198 GLU A C 1
ATOM 1499 O O . GLU A 1 198 ? 20.819 8.859 1.664 1.00 60.41 198 GLU A O 1
ATOM 1504 N N . SER A 1 199 ? 21.177 6.781 2.418 1.00 58.19 199 SER A N 1
ATOM 1505 C CA . SER A 1 199 ? 22.307 6.470 1.533 1.00 58.19 199 SER A CA 1
ATOM 1506 C C . SER A 1 199 ? 21.888 5.792 0.223 1.00 58.19 199 SER A C 1
ATOM 1508 O O . SER A 1 199 ? 22.708 5.610 -0.681 1.00 58.19 199 SER A O 1
ATOM 1510 N N . LEU A 1 200 ? 20.615 5.395 0.096 1.00 61.94 200 LEU A N 1
ATOM 1511 C CA . LEU A 1 200 ? 20.123 4.686 -1.081 1.00 61.94 200 LEU A CA 1
ATOM 1512 C C . LEU A 1 200 ? 19.792 5.663 -2.208 1.00 61.94 200 LEU A C 1
ATOM 1514 O O . LEU A 1 200 ? 19.068 6.641 -2.040 1.00 61.94 200 LEU A O 1
ATOM 1518 N N . ARG A 1 201 ? 20.234 5.321 -3.422 1.00 72.25 201 ARG A N 1
ATOM 1519 C CA . ARG A 1 201 ? 19.825 6.019 -4.647 1.00 72.25 201 ARG A CA 1
ATOM 1520 C C . ARG A 1 201 ? 18.295 6.016 -4.760 1.00 72.25 201 ARG A C 1
ATOM 1522 O O . ARG A 1 201 ? 17.661 4.977 -4.556 1.00 72.25 201 ARG A O 1
ATOM 1529 N N . ILE A 1 202 ? 17.706 7.146 -5.166 1.00 76.62 202 ILE A N 1
ATOM 1530 C CA . ILE A 1 202 ? 16.245 7.349 -5.307 1.00 76.62 202 ILE A CA 1
ATOM 1531 C C . ILE A 1 202 ? 15.569 6.177 -6.026 1.00 76.62 202 ILE A C 1
ATOM 1533 O O . ILE A 1 202 ? 14.504 5.704 -5.638 1.00 76.62 202 ILE A O 1
ATOM 1537 N N . ALA A 1 203 ? 16.196 5.663 -7.076 1.00 73.31 203 ALA A N 1
ATOM 1538 C CA . ALA A 1 203 ? 15.605 4.611 -7.877 1.00 73.31 203 ALA A CA 1
ATOM 1539 C C . ALA A 1 203 ? 15.564 3.242 -7.141 1.00 73.31 203 ALA A C 1
ATOM 1541 O O . ALA A 1 203 ? 14.714 2.405 -7.449 1.00 73.31 203 ALA A O 1
ATOM 1542 N N . THR A 1 204 ? 16.417 3.002 -6.139 1.00 78.12 204 THR A N 1
ATOM 1543 C CA . THR A 1 204 ? 16.321 1.837 -5.235 1.00 78.12 204 THR A CA 1
ATOM 1544 C C . THR A 1 204 ? 15.151 1.986 -4.265 1.00 78.12 204 THR A C 1
ATOM 1546 O O . THR A 1 204 ? 14.388 1.037 -4.084 1.00 78.12 204 THR A O 1
ATOM 1549 N N . ILE A 1 205 ? 14.943 3.192 -3.729 1.00 81.94 205 ILE A N 1
ATOM 1550 C CA . ILE A 1 205 ? 13.778 3.523 -2.892 1.00 81.94 205 ILE A CA 1
ATOM 1551 C C . ILE A 1 205 ? 12.481 3.245 -3.662 1.00 81.94 205 ILE A C 1
ATOM 1553 O O . ILE A 1 205 ? 11.568 2.606 -3.142 1.00 81.94 205 ILE A O 1
ATOM 1557 N N . LEU A 1 206 ? 12.416 3.658 -4.932 1.00 85.62 206 LEU A N 1
ATOM 1558 C CA . LEU A 1 206 ? 11.250 3.434 -5.788 1.00 85.62 206 LEU A CA 1
ATOM 1559 C C . LEU A 1 206 ? 11.020 1.948 -6.119 1.00 85.62 206 LEU A C 1
ATOM 1561 O O . LEU A 1 206 ? 9.873 1.507 -6.130 1.00 85.62 206 LEU A O 1
ATOM 1565 N N . ASN A 1 207 ? 12.074 1.158 -6.347 1.00 86.75 207 ASN A N 1
ATOM 1566 C CA . ASN A 1 207 ? 11.941 -0.291 -6.550 1.00 86.75 207 ASN A CA 1
ATOM 1567 C C . ASN A 1 207 ? 11.402 -0.999 -5.295 1.00 86.75 207 ASN A C 1
ATOM 1569 O O . ASN A 1 207 ? 10.529 -1.864 -5.394 1.00 86.75 207 ASN A O 1
ATOM 1573 N N . LEU A 1 208 ? 11.886 -0.613 -4.111 1.00 87.12 208 LEU A N 1
ATOM 1574 C CA . LEU A 1 208 ? 11.386 -1.153 -2.848 1.00 87.12 208 LEU A CA 1
ATOM 1575 C C . LEU A 1 208 ? 9.931 -0.732 -2.609 1.00 87.12 208 LEU A C 1
ATOM 1577 O O . LEU A 1 208 ? 9.097 -1.565 -2.256 1.00 87.12 208 LEU A O 1
ATOM 1581 N N . ALA A 1 209 ? 9.606 0.536 -2.874 1.00 87.81 209 ALA A N 1
ATOM 1582 C CA . ALA A 1 209 ? 8.241 1.043 -2.806 1.00 87.81 209 ALA A CA 1
ATOM 1583 C C . ALA A 1 209 ? 7.301 0.260 -3.726 1.00 87.81 209 ALA A C 1
ATOM 1585 O O . ALA A 1 209 ? 6.213 -0.117 -3.300 1.00 87.81 209 ALA A O 1
ATOM 1586 N N . LEU A 1 210 ? 7.728 -0.059 -4.950 1.00 91.31 210 LEU A N 1
ATOM 1587 C CA . LEU A 1 210 ? 6.948 -0.870 -5.882 1.00 91.31 210 LEU A CA 1
ATOM 1588 C C . LEU A 1 210 ? 6.601 -2.246 -5.297 1.00 91.31 210 LEU A C 1
ATOM 1590 O O . LEU A 1 210 ? 5.437 -2.651 -5.326 1.00 91.31 210 LEU A O 1
ATOM 1594 N N . LEU A 1 211 ? 7.595 -2.943 -4.739 1.00 90.50 211 LEU A N 1
ATOM 1595 C CA . LEU A 1 211 ? 7.398 -4.248 -4.109 1.00 90.50 211 LEU A CA 1
ATOM 1596 C C . LEU A 1 211 ? 6.428 -4.151 -2.922 1.00 90.50 211 LEU A C 1
ATOM 1598 O O . LEU A 1 211 ? 5.458 -4.906 -2.850 1.00 90.50 211 LEU A O 1
ATOM 1602 N N . VAL A 1 212 ? 6.663 -3.198 -2.017 1.00 89.94 212 VAL A N 1
ATOM 1603 C CA . VAL A 1 212 ? 5.862 -3.015 -0.797 1.00 89.94 212 VAL A CA 1
ATOM 1604 C C . VAL A 1 212 ? 4.416 -2.648 -1.130 1.00 89.94 212 VAL A C 1
ATOM 1606 O O . VAL A 1 212 ? 3.494 -3.229 -0.558 1.00 89.94 212 VAL A O 1
ATOM 1609 N N . LEU A 1 213 ? 4.192 -1.742 -2.086 1.00 90.94 213 LEU A N 1
ATOM 1610 C CA . LEU A 1 213 ? 2.847 -1.379 -2.538 1.00 90.94 213 LEU A CA 1
ATOM 1611 C C . LEU A 1 213 ? 2.128 -2.576 -3.178 1.00 90.94 213 LEU A C 1
ATOM 1613 O O . LEU A 1 213 ? 0.949 -2.793 -2.904 1.00 90.94 213 LEU A O 1
ATOM 1617 N N . GLY A 1 214 ? 2.829 -3.388 -3.976 1.00 90.69 214 GLY A N 1
ATOM 1618 C CA . GLY A 1 214 ? 2.271 -4.618 -4.545 1.00 90.69 214 GLY A CA 1
ATOM 1619 C C . GLY A 1 214 ? 1.821 -5.616 -3.470 1.00 90.69 214 GLY A C 1
ATOM 1620 O O . GLY A 1 214 ? 0.700 -6.127 -3.523 1.00 90.69 214 GLY A O 1
ATOM 1621 N N . VAL A 1 215 ? 2.655 -5.838 -2.450 1.00 92.06 215 VAL A N 1
ATOM 1622 C CA . VAL A 1 215 ? 2.322 -6.703 -1.304 1.00 92.06 215 VAL A CA 1
ATOM 1623 C C . VAL A 1 215 ? 1.143 -6.140 -0.506 1.00 92.06 215 VAL A C 1
ATOM 1625 O O . VAL A 1 215 ? 0.235 -6.887 -0.146 1.00 92.06 215 VAL A O 1
ATOM 1628 N N . TRP A 1 216 ? 1.092 -4.828 -0.272 1.00 90.44 216 TRP A N 1
ATOM 1629 C CA . TRP A 1 216 ? -0.024 -4.204 0.443 1.00 90.44 216 TRP A CA 1
ATOM 1630 C C . TRP A 1 216 ? -1.342 -4.258 -0.322 1.00 90.44 216 TRP A C 1
ATOM 1632 O O . TRP A 1 216 ? -2.387 -4.515 0.279 1.00 90.44 216 TRP A O 1
ATOM 1642 N N . ALA A 1 217 ? -1.307 -4.081 -1.643 1.00 91.38 217 ALA A N 1
ATOM 1643 C CA . ALA A 1 217 ? -2.483 -4.266 -2.483 1.00 91.38 217 ALA A CA 1
ATOM 1644 C C . ALA A 1 217 ? -3.056 -5.685 -2.333 1.00 91.38 217 ALA A C 1
ATOM 1646 O O . ALA A 1 217 ? -4.270 -5.857 -2.172 1.00 91.38 217 ALA A O 1
ATOM 1647 N N . PHE A 1 218 ? -2.185 -6.699 -2.315 1.00 92.94 218 PHE A N 1
ATOM 1648 C CA . PHE A 1 218 ? -2.582 -8.078 -2.035 1.00 92.94 218 PHE A CA 1
ATOM 1649 C C . PHE A 1 218 ? -3.160 -8.234 -0.629 1.00 92.94 218 PHE A C 1
ATOM 1651 O O . PHE A 1 218 ? -4.266 -8.750 -0.484 1.00 92.94 218 PHE A O 1
ATOM 1658 N N . LEU A 1 219 ? -2.451 -7.761 0.399 1.00 92.12 219 LEU A N 1
ATOM 1659 C CA . LEU A 1 219 ? -2.874 -7.903 1.791 1.00 92.12 219 LEU A CA 1
ATOM 1660 C C . LEU A 1 219 ? -4.253 -7.289 2.024 1.00 92.12 219 LEU A C 1
ATOM 1662 O O . LEU A 1 219 ? -5.120 -7.972 2.560 1.00 92.12 219 LEU A O 1
ATOM 1666 N N . TRP A 1 220 ? -4.508 -6.061 1.568 1.00 91.38 220 TRP A N 1
ATOM 1667 C CA . TRP A 1 220 ? -5.816 -5.424 1.751 1.00 91.38 220 TRP A CA 1
ATOM 1668 C C . TRP A 1 220 ? -6.942 -6.152 1.024 1.00 91.38 220 TRP A C 1
ATOM 1670 O O . TRP A 1 220 ? -8.030 -6.339 1.575 1.00 91.38 220 TRP A O 1
ATOM 1680 N N . THR A 1 221 ? -6.692 -6.600 -0.206 1.00 89.94 221 THR A N 1
ATOM 1681 C CA . THR A 1 221 ? -7.708 -7.318 -0.984 1.00 89.94 221 THR A CA 1
ATOM 1682 C C . THR A 1 221 ? -7.963 -8.736 -0.472 1.00 89.94 221 THR A C 1
ATOM 1684 O O . THR A 1 221 ? -9.109 -9.197 -0.540 1.00 89.94 221 THR A O 1
ATOM 1687 N N . TRP A 1 222 ? -6.945 -9.397 0.084 1.00 92.44 222 TRP A N 1
ATOM 1688 C CA . TRP A 1 222 ? -7.054 -10.671 0.795 1.00 92.44 222 TRP A CA 1
ATOM 1689 C C . TRP A 1 222 ? -7.816 -10.516 2.115 1.00 92.44 222 TRP A C 1
ATOM 1691 O O . TRP A 1 222 ? -8.790 -11.232 2.348 1.00 92.44 222 TRP A O 1
ATOM 1701 N N . LEU A 1 223 ? -7.441 -9.528 2.930 1.00 90.38 223 LEU A N 1
ATOM 1702 C CA . LEU A 1 223 ? -8.055 -9.232 4.224 1.00 90.38 223 LEU A CA 1
ATOM 1703 C C . LEU A 1 223 ? -9.540 -8.880 4.070 1.00 90.38 223 LEU A C 1
ATOM 1705 O O . LEU A 1 223 ? -10.372 -9.374 4.826 1.00 90.38 223 LEU A O 1
ATOM 1709 N N . ALA A 1 224 ? -9.896 -8.122 3.027 1.00 88.62 224 ALA A N 1
ATOM 1710 C CA . ALA A 1 224 ? -11.289 -7.863 2.669 1.00 88.62 224 ALA A CA 1
ATOM 1711 C C . ALA A 1 224 ? -12.074 -9.161 2.401 1.00 88.62 224 ALA A C 1
ATOM 1713 O O . ALA A 1 224 ? -13.230 -9.268 2.803 1.00 88.62 224 ALA A O 1
ATOM 1714 N N . GLY A 1 225 ? -11.452 -10.156 1.759 1.00 88.06 225 GLY A N 1
ATOM 1715 C CA . GLY A 1 225 ? -12.060 -11.471 1.534 1.00 88.06 225 GLY A CA 1
ATOM 1716 C C . GLY A 1 225 ? -12.245 -12.274 2.824 1.00 88.06 225 GLY A C 1
ATOM 1717 O O . GLY A 1 225 ? -13.269 -12.933 2.992 1.00 88.06 225 GLY A O 1
ATOM 1718 N N . VAL A 1 226 ? -11.298 -12.181 3.762 1.00 90.69 226 VAL A N 1
ATOM 1719 C CA . VAL A 1 226 ? -11.424 -12.794 5.097 1.00 90.69 226 VAL A CA 1
ATOM 1720 C C . VAL A 1 226 ? -12.554 -12.129 5.888 1.00 90.69 226 VAL A C 1
ATOM 1722 O O . VAL A 1 226 ? -13.424 -12.808 6.426 1.00 90.69 226 VAL A O 1
ATOM 1725 N N . TRP A 1 227 ? -12.605 -10.797 5.911 1.00 91.25 227 TRP A N 1
ATOM 1726 C CA . TRP A 1 227 ? -13.639 -10.040 6.623 1.00 91.25 227 TRP A CA 1
ATOM 1727 C C . TRP A 1 227 ? -15.032 -10.168 6.010 1.00 91.25 227 TRP A C 1
ATOM 1729 O O . TRP A 1 227 ? -16.025 -10.024 6.721 1.00 91.25 227 TRP A O 1
ATOM 1739 N N . GLN A 1 228 ? -15.134 -10.499 4.723 1.00 88.88 228 GLN A N 1
ATOM 1740 C CA . GLN A 1 228 ? -16.417 -10.761 4.071 1.00 88.88 228 GLN A CA 1
ATOM 1741 C C . GLN A 1 228 ? -17.181 -11.919 4.735 1.00 88.88 228 GLN A C 1
ATOM 1743 O O . GLN A 1 228 ? -18.410 -11.909 4.744 1.00 88.88 228 GLN A O 1
ATOM 1748 N N . GLN A 1 229 ? -16.477 -12.863 5.370 1.00 88.31 229 GLN A N 1
ATOM 1749 C CA . GLN A 1 229 ? -17.080 -13.958 6.142 1.00 88.31 229 GLN A CA 1
ATOM 1750 C C . GLN A 1 229 ? -17.879 -13.463 7.362 1.00 88.31 229 GLN A C 1
ATOM 1752 O O . GLN A 1 229 ? -18.718 -14.186 7.889 1.00 88.31 229 GLN A O 1
ATOM 1757 N N . GLN A 1 230 ? -17.650 -12.222 7.802 1.00 88.69 230 GLN A N 1
ATOM 1758 C CA . GLN A 1 230 ? -18.334 -11.591 8.935 1.00 88.69 230 GLN A CA 1
ATOM 1759 C C . GLN A 1 230 ? -19.608 -10.823 8.513 1.00 88.69 230 GLN A C 1
ATOM 1761 O O . GLN A 1 230 ? -20.238 -10.154 9.339 1.00 88.69 230 GLN A O 1
ATOM 1766 N N . ILE A 1 231 ? -20.000 -10.902 7.235 1.00 88.12 231 ILE A N 1
ATOM 1767 C CA . ILE A 1 231 ? -21.252 -10.344 6.709 1.00 88.12 231 ILE A CA 1
ATOM 1768 C C . ILE A 1 231 ? -22.306 -11.455 6.679 1.00 88.12 231 ILE A C 1
ATOM 1770 O O . ILE A 1 231 ? -22.216 -12.390 5.886 1.00 88.12 231 ILE A O 1
ATOM 1774 N N . VAL A 1 232 ? -23.347 -11.336 7.506 1.00 88.12 232 VAL A N 1
ATOM 1775 C CA . VAL A 1 232 ? -24.440 -12.320 7.580 1.00 88.12 232 VAL A CA 1
ATOM 1776 C C . VAL A 1 232 ? -25.725 -11.685 7.060 1.00 88.12 232 VAL A C 1
ATOM 1778 O O . VAL A 1 232 ? -26.140 -10.627 7.529 1.00 88.12 232 VAL A O 1
ATOM 1781 N 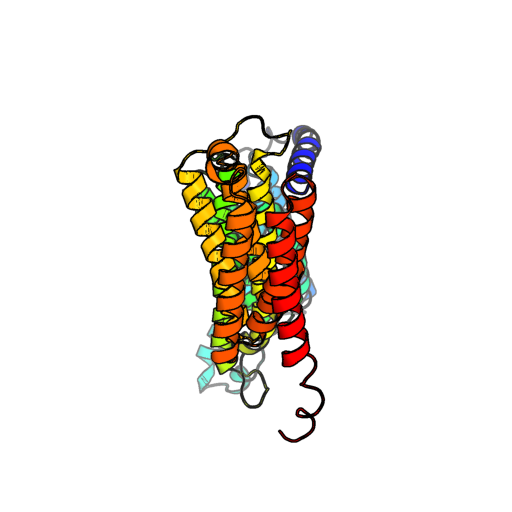N . ARG A 1 233 ? -26.358 -12.321 6.062 1.00 85.25 233 ARG A N 1
ATOM 1782 C CA . ARG A 1 233 ? -27.578 -11.820 5.387 1.00 85.25 233 ARG A CA 1
ATOM 1783 C C . ARG A 1 233 ? -27.431 -10.376 4.872 1.00 85.25 233 ARG A C 1
ATOM 1785 O O . ARG A 1 233 ? -28.332 -9.556 5.024 1.00 85.25 233 ARG A O 1
ATOM 1792 N N . GLY A 1 234 ? -26.261 -10.052 4.318 1.00 82.75 234 GLY A N 1
ATOM 1793 C CA . GLY A 1 234 ? -25.951 -8.718 3.790 1.00 82.75 234 GLY A CA 1
ATOM 1794 C C . GLY A 1 234 ? -25.724 -7.636 4.852 1.00 82.75 234 GLY A C 1
ATOM 1795 O O . GLY A 1 234 ? -25.532 -6.478 4.493 1.00 82.75 234 GLY A O 1
ATOM 1796 N N . ARG A 1 235 ? -25.724 -7.977 6.150 1.00 84.81 235 ARG A N 1
ATOM 1797 C CA . ARG A 1 235 ? -25.487 -7.024 7.242 1.00 84.81 235 ARG A CA 1
ATOM 1798 C C . ARG A 1 235 ? -24.116 -7.260 7.889 1.00 84.81 235 ARG A C 1
ATOM 1800 O O . ARG A 1 235 ? -23.800 -8.403 8.228 1.00 84.81 235 ARG A O 1
ATOM 1807 N N . PRO A 1 236 ? -23.297 -6.209 8.078 1.00 86.25 236 PRO A N 1
ATOM 1808 C CA . PRO A 1 236 ? -22.002 -6.339 8.736 1.00 86.25 236 PRO A CA 1
ATOM 1809 C C . PRO A 1 236 ? -22.191 -6.535 10.246 1.00 86.25 236 PRO A C 1
ATOM 1811 O O . PRO A 1 236 ? -22.743 -5.659 10.916 1.00 86.25 236 PRO A O 1
ATOM 1814 N N . LEU A 1 237 ? -21.728 -7.670 10.780 1.00 83.00 237 LEU A N 1
ATOM 1815 C CA . LEU A 1 237 ? -21.814 -7.977 12.216 1.00 83.00 237 LEU A CA 1
ATOM 1816 C C . LEU A 1 237 ? -20.724 -7.286 13.047 1.00 83.00 237 LEU A C 1
ATOM 1818 O O . LEU A 1 237 ? -20.904 -7.072 14.241 1.00 83.00 237 LEU A O 1
ATOM 1822 N N . THR A 1 238 ? -19.604 -6.932 12.421 1.00 84.25 238 THR A N 1
ATOM 1823 C CA . THR A 1 238 ? -18.420 -6.356 13.072 1.00 84.25 238 THR A CA 1
ATOM 1824 C C . THR A 1 238 ? -17.978 -5.077 12.362 1.00 84.25 238 THR A C 1
ATOM 1826 O O . THR A 1 238 ? -18.349 -4.820 11.211 1.00 84.25 238 THR A O 1
ATOM 1829 N N . THR A 1 239 ? -17.132 -4.276 13.010 1.00 82.88 239 THR A N 1
ATOM 1830 C CA . THR A 1 239 ? -16.476 -3.128 12.365 1.00 82.88 239 THR A CA 1
ATOM 1831 C C . THR A 1 239 ? -15.607 -3.577 11.190 1.00 82.88 239 THR A C 1
ATOM 1833 O O . THR A 1 239 ? -15.664 -2.973 10.123 1.00 82.88 239 THR A O 1
ATOM 1836 N N . ALA A 1 240 ? -14.882 -4.691 11.325 1.00 85.12 240 ALA A N 1
ATOM 1837 C CA . ALA A 1 240 ? -14.090 -5.269 10.238 1.00 85.12 240 ALA A CA 1
ATOM 1838 C C . ALA A 1 240 ? -14.948 -5.626 9.006 1.00 85.12 240 ALA A C 1
ATOM 1840 O O . ALA A 1 240 ? -14.555 -5.334 7.877 1.00 85.12 240 ALA A O 1
ATOM 1841 N N . ALA A 1 241 ? -16.171 -6.132 9.202 1.00 86.25 241 ALA A N 1
ATOM 1842 C CA . ALA A 1 241 ? -17.119 -6.362 8.111 1.00 86.25 241 ALA A CA 1
ATOM 1843 C C . ALA A 1 241 ? -17.529 -5.056 7.399 1.00 86.25 241 ALA A C 1
ATOM 1845 O O . ALA A 1 241 ? -17.715 -5.045 6.183 1.00 86.25 241 ALA A O 1
ATOM 1846 N N . ARG A 1 242 ? -17.629 -3.934 8.129 1.00 87.56 242 ARG A N 1
ATOM 1847 C CA . ARG A 1 242 ? -17.882 -2.601 7.540 1.00 87.56 242 ARG A CA 1
ATOM 1848 C C . ARG A 1 242 ? -16.681 -2.075 6.752 1.00 87.56 242 ARG A C 1
ATOM 1850 O O . ARG A 1 242 ? -16.859 -1.316 5.804 1.00 87.56 242 ARG A O 1
ATOM 1857 N N . LEU A 1 243 ? -15.470 -2.496 7.119 1.00 89.00 243 LEU A N 1
ATOM 1858 C CA . LEU A 1 243 ? -14.230 -2.117 6.443 1.00 89.00 243 LEU A CA 1
ATOM 1859 C C . LEU A 1 243 ? -13.993 -2.874 5.135 1.00 89.00 243 LEU A C 1
ATOM 1861 O O . LEU A 1 243 ? -13.138 -2.442 4.371 1.00 89.00 243 LEU A O 1
ATOM 1865 N N . VAL A 1 244 ? -14.741 -3.944 4.834 1.00 89.00 244 VAL A N 1
ATOM 1866 C CA . VAL A 1 244 ? -14.563 -4.746 3.606 1.00 89.00 244 VAL A CA 1
ATOM 1867 C C . VAL A 1 244 ? -14.510 -3.850 2.373 1.00 89.00 244 VAL A C 1
ATOM 1869 O O . VAL A 1 244 ? -13.523 -3.878 1.643 1.00 89.00 244 VAL A O 1
ATOM 1872 N N . GLY A 1 245 ? -15.522 -2.998 2.174 1.00 86.56 245 GLY A N 1
ATOM 1873 C CA . GLY A 1 245 ? -15.567 -2.085 1.031 1.00 86.56 245 GLY A CA 1
ATOM 1874 C C . GLY A 1 245 ? -14.357 -1.150 0.979 1.00 86.56 245 GLY A C 1
ATOM 1875 O O . GLY A 1 245 ? -13.748 -0.996 -0.075 1.00 86.56 245 GLY A O 1
ATOM 1876 N N . LEU A 1 246 ? -13.953 -0.580 2.113 1.00 88.44 246 LEU A N 1
ATOM 1877 C CA . LEU A 1 246 ? -12.820 0.346 2.185 1.00 88.44 246 LEU A CA 1
ATOM 1878 C C . LEU A 1 246 ? -11.478 -0.351 1.940 1.00 88.44 246 LEU A C 1
ATOM 1880 O O . LEU A 1 246 ? -10.654 0.181 1.206 1.00 88.44 246 LEU A O 1
ATOM 1884 N N . ALA A 1 247 ? -11.277 -1.558 2.468 1.00 88.38 247 ALA A N 1
ATOM 1885 C CA . ALA A 1 247 ? -10.076 -2.357 2.233 1.00 88.38 247 ALA A CA 1
ATOM 1886 C C . ALA A 1 247 ? -9.953 -2.779 0.762 1.00 88.38 247 ALA A C 1
ATOM 1888 O O . ALA A 1 247 ? -8.861 -2.758 0.198 1.00 88.38 247 ALA A O 1
ATOM 1889 N N . VAL A 1 248 ? -11.074 -3.086 0.099 1.00 88.31 248 VAL A N 1
ATOM 1890 C CA . VAL A 1 248 ? -11.093 -3.280 -1.358 1.00 88.31 248 VAL A CA 1
ATOM 1891 C C . VAL A 1 248 ? -10.601 -2.035 -2.088 1.00 88.31 248 VAL A C 1
ATOM 1893 O O . VAL A 1 248 ? -9.713 -2.148 -2.931 1.00 88.31 248 VAL A O 1
ATOM 1896 N N . HIS A 1 249 ? -11.170 -0.870 -1.777 1.00 86.56 249 HIS A N 1
ATOM 1897 C CA . HIS A 1 249 ? -10.797 0.381 -2.435 1.00 86.56 249 HIS A CA 1
ATOM 1898 C C . HIS A 1 249 ? -9.335 0.739 -2.168 1.00 86.56 249 HIS A C 1
ATOM 1900 O O . HIS A 1 249 ? -8.627 1.090 -3.106 1.00 86.56 249 HIS A O 1
ATOM 1906 N N . ALA A 1 250 ? -8.868 0.580 -0.927 1.00 86.62 250 ALA A N 1
ATOM 1907 C CA . ALA A 1 250 ? -7.474 0.779 -0.557 1.00 86.62 250 ALA A CA 1
ATOM 1908 C C . ALA A 1 250 ? -6.558 -0.126 -1.390 1.00 86.62 250 ALA A C 1
ATOM 1910 O O . ALA A 1 250 ? -5.681 0.381 -2.077 1.00 86.62 250 ALA A O 1
ATOM 1911 N N . GLY A 1 251 ? -6.822 -1.437 -1.438 1.00 87.62 251 GLY A N 1
ATOM 1912 C CA . GLY A 1 251 ? -6.007 -2.370 -2.221 1.00 87.62 251 GLY A CA 1
ATOM 1913 C C . GLY A 1 251 ? -5.971 -2.043 -3.719 1.00 87.62 251 GLY A C 1
ATOM 1914 O O . GLY A 1 251 ? -4.907 -2.089 -4.332 1.00 87.62 251 GLY A O 1
ATOM 1915 N N . VAL A 1 252 ? -7.108 -1.651 -4.303 1.00 88.19 252 VAL A N 1
ATOM 1916 C CA . VAL A 1 252 ? -7.199 -1.225 -5.711 1.00 88.19 252 VAL A CA 1
ATOM 1917 C C . VAL A 1 252 ? -6.427 0.070 -5.970 1.00 88.19 252 VAL A C 1
ATOM 1919 O O . VAL A 1 252 ? -5.692 0.149 -6.953 1.00 88.19 252 VAL A O 1
ATOM 1922 N N . MET A 1 253 ? -6.555 1.067 -5.095 1.00 87.00 253 MET A N 1
ATOM 1923 C CA . MET A 1 253 ? -5.833 2.335 -5.221 1.00 87.00 253 MET A CA 1
ATOM 1924 C C . MET A 1 253 ? -4.327 2.128 -5.062 1.00 87.00 253 MET A C 1
ATOM 1926 O O . MET A 1 253 ? -3.560 2.587 -5.905 1.00 87.00 253 MET A O 1
ATOM 1930 N N . THR A 1 254 ? -3.895 1.371 -4.049 1.00 89.25 254 THR A N 1
ATOM 1931 C CA . THR A 1 254 ? -2.486 1.001 -3.855 1.00 89.25 254 THR A CA 1
ATOM 1932 C C . THR A 1 254 ? -1.928 0.294 -5.090 1.00 89.25 254 THR A C 1
ATOM 1934 O O . THR A 1 254 ? -0.827 0.617 -5.532 1.00 89.25 254 THR A O 1
ATOM 1937 N N . LEU A 1 255 ? -2.700 -0.611 -5.701 1.00 91.00 255 LEU A N 1
ATOM 1938 C CA . LEU A 1 255 ? -2.296 -1.296 -6.927 1.00 91.00 255 LEU A CA 1
ATOM 1939 C C . LEU A 1 255 ? -2.181 -0.345 -8.123 1.00 91.00 255 LEU A C 1
ATOM 1941 O O . LEU A 1 255 ? -1.236 -0.455 -8.903 1.00 91.00 255 LEU A O 1
ATOM 1945 N N . ALA A 1 256 ? -3.112 0.598 -8.271 1.00 88.06 256 ALA A N 1
ATOM 1946 C CA . ALA A 1 256 ? -3.054 1.610 -9.323 1.00 88.06 256 ALA A CA 1
ATOM 1947 C C . ALA A 1 256 ? -1.814 2.509 -9.165 1.00 88.06 256 ALA A C 1
ATOM 1949 O O . ALA A 1 256 ? -1.084 2.721 -10.134 1.00 88.06 256 ALA A O 1
ATOM 1950 N N . PHE A 1 257 ? -1.509 2.956 -7.942 1.00 88.69 257 PHE A N 1
ATOM 1951 C CA . PHE A 1 257 ? -0.276 3.693 -7.644 1.00 88.69 257 PHE A CA 1
ATOM 1952 C C . PHE A 1 257 ? 0.981 2.867 -7.938 1.00 88.69 257 PHE A C 1
ATOM 1954 O O . PHE A 1 257 ? 1.913 3.382 -8.554 1.00 88.69 257 PHE A O 1
ATOM 1961 N N . ALA A 1 258 ? 0.998 1.584 -7.567 1.00 90.94 258 ALA A N 1
ATOM 1962 C CA . ALA A 1 258 ? 2.101 0.680 -7.889 1.00 90.94 258 ALA A CA 1
ATOM 1963 C C . ALA A 1 258 ? 2.273 0.506 -9.409 1.00 90.94 258 ALA A C 1
ATOM 1965 O O . ALA A 1 258 ? 3.394 0.494 -9.906 1.00 90.94 258 ALA A O 1
ATOM 1966 N N . SER A 1 259 ? 1.171 0.443 -10.158 1.00 90.94 259 SER A N 1
ATOM 1967 C CA . SER A 1 259 ? 1.176 0.335 -11.625 1.00 90.94 259 SER A CA 1
ATOM 1968 C C . SER A 1 259 ? 1.762 1.593 -12.280 1.00 90.94 259 SER A C 1
ATOM 1970 O O . SER A 1 259 ? 2.612 1.506 -13.166 1.00 90.94 259 SER A O 1
ATOM 1972 N N . LEU A 1 260 ? 1.380 2.781 -11.795 1.00 88.94 260 LEU A N 1
ATOM 1973 C CA . LEU A 1 260 ? 1.970 4.053 -12.233 1.00 88.94 260 LEU A CA 1
ATOM 1974 C C . LEU A 1 260 ? 3.462 4.134 -11.898 1.00 88.94 260 LEU A C 1
ATOM 1976 O O . LEU A 1 260 ? 4.259 4.607 -12.710 1.00 88.94 260 LEU A O 1
ATOM 1980 N N . LEU A 1 261 ? 3.848 3.660 -10.713 1.00 89.25 261 LEU A N 1
ATOM 1981 C CA . LEU A 1 261 ? 5.243 3.609 -10.295 1.00 89.25 261 LEU A CA 1
ATOM 1982 C C . LEU A 1 261 ? 6.059 2.650 -11.172 1.00 89.25 261 LEU A C 1
ATOM 1984 O O . LEU A 1 261 ? 7.161 3.010 -11.580 1.00 89.25 261 LEU A O 1
ATOM 1988 N N . LEU A 1 262 ? 5.510 1.482 -11.516 1.00 90.50 262 LEU A N 1
ATOM 1989 C CA . LEU A 1 262 ? 6.122 0.530 -12.444 1.00 90.50 262 LEU A CA 1
ATOM 1990 C C . LEU A 1 262 ? 6.337 1.161 -13.820 1.00 90.50 262 LEU A C 1
ATOM 1992 O O . LEU A 1 262 ? 7.435 1.072 -14.361 1.00 90.50 262 LEU A O 1
ATOM 1996 N N . PHE A 1 263 ? 5.327 1.842 -14.363 1.00 86.44 263 PHE A N 1
ATOM 1997 C CA . PHE A 1 263 ? 5.456 2.550 -15.637 1.00 86.44 263 PHE A CA 1
ATOM 1998 C C . PHE A 1 263 ? 6.534 3.641 -15.577 1.00 86.44 263 PHE A C 1
ATOM 2000 O O . PHE A 1 263 ? 7.399 3.726 -16.450 1.00 86.44 263 PHE A O 1
ATOM 2007 N N . LYS A 1 264 ? 6.546 4.442 -14.505 1.00 83.94 264 LYS A N 1
ATOM 2008 C CA . LYS A 1 264 ? 7.579 5.463 -14.293 1.00 83.94 264 LYS A CA 1
ATOM 2009 C C . LYS A 1 264 ? 8.975 4.843 -14.212 1.00 83.94 264 LYS A C 1
ATOM 2011 O O . LYS A 1 264 ? 9.904 5.369 -14.817 1.00 83.94 264 LYS A O 1
ATOM 2016 N N . LEU A 1 265 ? 9.126 3.732 -13.493 1.00 84.81 265 LEU A N 1
ATOM 2017 C CA . LEU A 1 265 ? 10.383 2.989 -13.403 1.00 84.81 265 LEU A CA 1
ATOM 2018 C C . LEU A 1 265 ? 10.776 2.350 -14.738 1.00 84.81 265 LEU A C 1
ATOM 2020 O O . LEU A 1 265 ? 11.968 2.233 -15.015 1.00 84.81 265 LEU A O 1
ATOM 2024 N N . ALA A 1 266 ? 9.820 1.974 -15.585 1.00 83.50 266 ALA A N 1
ATOM 2025 C CA . ALA A 1 266 ? 10.105 1.471 -16.923 1.00 83.50 266 ALA A CA 1
ATOM 2026 C C . ALA A 1 266 ? 10.783 2.539 -17.787 1.00 83.50 266 ALA A C 1
ATOM 2028 O O . ALA A 1 266 ? 11.836 2.267 -18.355 1.00 83.50 266 ALA A O 1
ATOM 2029 N N . VAL A 1 267 ? 10.236 3.758 -17.806 1.00 80.56 267 VAL A N 1
ATOM 2030 C CA . VAL A 1 267 ? 10.741 4.878 -18.624 1.00 80.56 267 VAL A CA 1
ATOM 2031 C C . VAL A 1 267 ? 11.911 5.623 -17.964 1.00 80.56 267 VAL A C 1
ATOM 2033 O O . VAL A 1 267 ? 12.622 6.360 -18.638 1.00 80.56 267 VAL A O 1
ATOM 2036 N N . TRP A 1 268 ? 12.158 5.405 -16.667 1.00 78.69 268 TRP A N 1
ATOM 2037 C CA . TRP A 1 268 ? 13.195 6.087 -15.880 1.00 78.69 268 TRP A CA 1
ATOM 2038 C C . TRP A 1 268 ? 14.562 6.244 -16.573 1.00 78.69 268 TRP A C 1
ATOM 2040 O O . TRP A 1 268 ? 15.071 7.363 -16.558 1.00 78.69 268 TRP A O 1
ATOM 2050 N N . PRO A 1 269 ? 15.144 5.209 -17.219 1.00 72.19 269 PRO A N 1
ATOM 2051 C CA . PRO A 1 269 ? 16.455 5.326 -17.869 1.00 72.19 269 PRO A CA 1
ATOM 2052 C C . PRO A 1 269 ? 16.497 6.331 -19.031 1.00 72.19 269 PRO A C 1
ATOM 2054 O O . PRO A 1 269 ? 17.568 6.776 -19.418 1.00 72.19 269 PRO A O 1
ATOM 2057 N N . GLN A 1 270 ? 15.342 6.681 -19.601 1.00 72.06 270 GLN A N 1
ATOM 2058 C CA . GLN A 1 270 ? 15.219 7.576 -20.757 1.00 72.06 270 GLN A CA 1
ATOM 2059 C C . GLN A 1 270 ? 14.953 9.036 -20.354 1.00 72.06 270 GLN A C 1
ATOM 2061 O O . GLN A 1 270 ? 14.853 9.920 -21.208 1.00 72.06 270 GLN A O 1
ATOM 2066 N N . LEU A 1 271 ? 14.786 9.317 -19.057 1.00 71.25 271 LEU A N 1
ATOM 2067 C CA . LEU A 1 271 ? 14.525 10.670 -18.577 1.00 71.25 271 LEU A CA 1
ATOM 2068 C C . LEU A 1 271 ? 15.820 11.489 -18.591 1.00 71.25 271 LEU A C 1
ATOM 2070 O O . LEU A 1 271 ? 16.769 11.171 -17.883 1.00 71.25 271 LEU A O 1
ATOM 2074 N N . ARG A 1 272 ? 15.821 12.602 -19.337 1.00 59.06 272 ARG A N 1
ATOM 2075 C CA . ARG A 1 272 ? 16.978 13.510 -19.505 1.00 59.06 272 ARG A CA 1
ATOM 2076 C C . ARG A 1 272 ? 17.562 14.055 -18.196 1.00 59.06 272 ARG A C 1
ATOM 2078 O O . ARG A 1 272 ? 18.691 14.520 -18.181 1.00 59.06 272 ARG A O 1
ATOM 2085 N N . THR A 1 273 ? 16.786 14.032 -17.116 1.00 62.12 273 THR A N 1
ATOM 2086 C CA . THR A 1 273 ? 17.176 14.517 -15.786 1.00 62.12 273 THR A CA 1
ATOM 2087 C C . THR A 1 273 ? 17.968 13.492 -14.970 1.00 62.12 273 THR A C 1
ATOM 2089 O O . THR A 1 273 ? 18.327 13.782 -13.834 1.00 62.12 273 THR A O 1
ATOM 2092 N N . VAL A 1 274 ? 18.188 12.282 -15.490 1.00 60.78 274 VAL A N 1
ATOM 2093 C CA . VAL A 1 274 ? 18.914 11.210 -14.798 1.00 60.78 274 VAL A CA 1
ATOM 2094 C C . VAL A 1 274 ? 20.334 11.150 -15.362 1.00 60.78 274 VAL A C 1
ATOM 2096 O O . VAL A 1 274 ? 20.535 10.722 -16.493 1.00 60.78 274 VAL A O 1
ATOM 2099 N N . SER A 1 275 ? 21.313 11.612 -14.583 1.00 49.25 275 SER A N 1
ATOM 2100 C CA . SER A 1 275 ? 22.723 11.705 -14.990 1.00 49.25 275 SER A CA 1
ATOM 2101 C C . SER A 1 275 ? 23.485 10.375 -14.926 1.00 49.25 275 SER A C 1
ATOM 2103 O O . SER A 1 275 ? 24.500 10.230 -15.598 1.00 49.25 275 SER A O 1
ATOM 2105 N N . GLU A 1 276 ? 22.994 9.390 -14.167 1.00 57.09 276 GLU A N 1
ATOM 2106 C CA . GLU A 1 276 ? 23.587 8.051 -14.067 1.00 57.09 276 GLU A CA 1
ATOM 2107 C C . GLU A 1 276 ? 22.561 6.978 -14.463 1.00 57.09 276 GLU A C 1
ATOM 2109 O O . GLU A 1 276 ? 21.549 6.789 -13.776 1.00 57.09 276 GLU A O 1
ATOM 2114 N N . LEU A 1 277 ? 22.821 6.249 -15.558 1.00 56.59 277 LEU A N 1
ATOM 2115 C CA . LEU A 1 277 ? 22.096 5.014 -15.875 1.00 56.59 277 LEU A CA 1
ATOM 2116 C C . LEU A 1 277 ? 22.453 3.959 -14.823 1.00 56.59 277 LEU A C 1
ATOM 2118 O O . LEU A 1 277 ? 23.523 3.359 -14.820 1.00 56.59 277 LEU A O 1
ATOM 2122 N N . ASP A 1 278 ? 21.552 3.780 -13.871 1.00 57.78 278 ASP A N 1
ATOM 2123 C CA . ASP A 1 278 ? 21.779 2.961 -12.689 1.00 57.78 278 ASP A CA 1
ATOM 2124 C C . ASP A 1 278 ? 21.244 1.527 -12.931 1.00 57.78 278 ASP A C 1
ATOM 2126 O O . ASP A 1 278 ? 20.224 1.107 -12.375 1.00 57.78 278 ASP A O 1
ATOM 2130 N N . ASP A 1 279 ? 21.931 0.790 -13.815 1.00 63.75 279 ASP A N 1
ATOM 2131 C CA . ASP A 1 279 ? 21.525 -0.511 -14.394 1.00 63.75 279 ASP A CA 1
ATOM 2132 C C . ASP A 1 279 ? 22.114 -1.750 -13.686 1.00 63.75 279 ASP A C 1
ATOM 2134 O O . ASP A 1 279 ? 22.223 -2.834 -14.261 1.00 63.75 279 ASP A O 1
ATOM 2138 N N . GLY A 1 280 ? 22.484 -1.629 -12.408 1.00 70.94 280 GLY A N 1
ATOM 2139 C CA . GLY A 1 280 ? 23.024 -2.760 -11.650 1.00 70.94 280 GLY A CA 1
ATOM 2140 C C . GLY A 1 280 ? 22.085 -3.988 -11.658 1.00 70.94 280 GLY A C 1
ATOM 2141 O O . GLY A 1 280 ? 20.872 -3.836 -11.461 1.00 70.94 280 GLY A O 1
ATOM 2142 N N . PRO A 1 281 ? 22.609 -5.224 -11.802 1.00 74.94 281 PRO A N 1
ATOM 2143 C CA . PRO A 1 281 ? 21.794 -6.436 -11.957 1.00 74.94 281 PRO A CA 1
ATOM 2144 C C . PRO A 1 281 ? 20.841 -6.681 -10.777 1.00 74.94 281 PRO A C 1
ATOM 2146 O O . PRO A 1 281 ? 19.706 -7.115 -10.970 1.00 74.94 281 PRO A O 1
ATOM 2149 N N . GLY A 1 282 ? 21.247 -6.324 -9.553 1.00 76.88 282 GLY A N 1
ATOM 2150 C CA . GLY A 1 282 ? 20.380 -6.405 -8.372 1.00 76.88 282 GLY A CA 1
ATOM 2151 C C . GLY A 1 282 ? 19.175 -5.456 -8.428 1.00 76.88 282 GLY A C 1
ATOM 2152 O O . GLY A 1 282 ? 18.078 -5.814 -7.998 1.00 76.88 282 GLY A O 1
ATOM 2153 N N . ARG A 1 283 ? 19.333 -4.265 -9.021 1.00 76.25 283 ARG A N 1
ATOM 2154 C CA . ARG A 1 283 ? 18.237 -3.294 -9.181 1.00 76.25 283 ARG A CA 1
ATOM 2155 C C . ARG A 1 283 ? 17.237 -3.763 -10.230 1.00 76.25 283 ARG A C 1
ATOM 2157 O O . ARG A 1 283 ? 16.030 -3.609 -10.043 1.00 76.25 283 ARG A O 1
ATOM 2164 N N . PHE A 1 284 ? 17.741 -4.370 -11.299 1.00 80.31 284 PHE A N 1
ATOM 2165 C CA . PHE A 1 284 ? 16.916 -4.994 -12.322 1.00 80.31 284 PHE A CA 1
ATOM 2166 C C . PHE A 1 284 ? 16.120 -6.181 -11.769 1.00 80.31 284 PHE A C 1
ATOM 2168 O O . PHE A 1 284 ? 14.911 -6.262 -11.983 1.00 80.31 284 PHE A O 1
ATOM 2175 N N . ALA A 1 285 ? 16.760 -7.043 -10.973 1.00 84.12 285 ALA A N 1
ATOM 2176 C CA . ALA A 1 285 ? 16.089 -8.140 -10.281 1.00 84.12 285 ALA A CA 1
ATOM 2177 C C . ALA A 1 285 ? 14.982 -7.639 -9.334 1.00 84.12 285 ALA A C 1
ATOM 2179 O O . ALA A 1 285 ? 13.890 -8.207 -9.317 1.00 84.12 285 ALA A O 1
ATOM 2180 N N . MET A 1 286 ? 15.210 -6.542 -8.600 1.00 85.62 286 MET A N 1
ATOM 2181 C CA . MET A 1 286 ? 14.173 -5.923 -7.764 1.00 85.62 286 MET A CA 1
ATOM 2182 C C . MET A 1 286 ? 13.002 -5.363 -8.577 1.00 85.62 286 MET A C 1
ATOM 2184 O O . MET A 1 286 ? 11.851 -5.558 -8.188 1.00 85.62 286 MET A O 1
ATOM 2188 N N . LEU A 1 287 ? 13.269 -4.689 -9.700 1.00 87.81 287 LEU A N 1
ATOM 2189 C CA . LEU A 1 287 ? 12.217 -4.197 -10.593 1.00 87.81 287 LEU A CA 1
ATOM 2190 C C . LEU A 1 287 ? 11.390 -5.358 -11.160 1.00 87.81 287 LEU A C 1
ATOM 2192 O O . LEU A 1 287 ? 10.162 -5.291 -11.171 1.00 87.81 287 LEU A O 1
ATOM 2196 N N . ALA A 1 288 ? 12.059 -6.436 -11.576 1.00 88.69 288 ALA A N 1
ATOM 2197 C CA . ALA A 1 288 ? 11.420 -7.650 -12.061 1.00 88.69 288 ALA A CA 1
ATOM 2198 C C . ALA A 1 288 ? 10.548 -8.303 -10.984 1.00 88.69 288 ALA A C 1
ATOM 2200 O O . ALA A 1 288 ? 9.393 -8.640 -11.249 1.00 88.69 288 ALA A O 1
ATOM 2201 N N . ALA A 1 289 ? 11.063 -8.426 -9.758 1.00 91.00 289 ALA A N 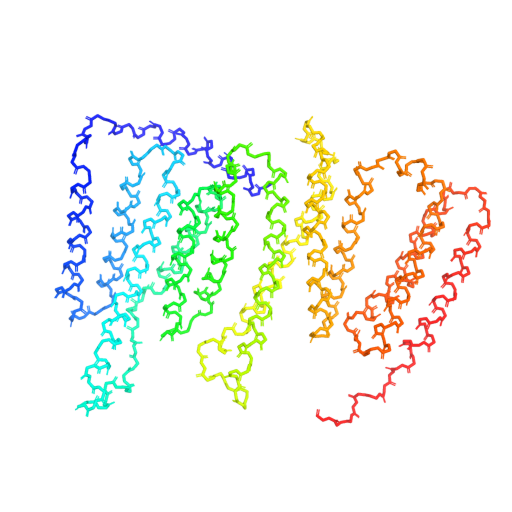1
ATOM 2202 C CA . ALA A 1 289 ? 10.324 -8.963 -8.623 1.00 91.00 289 ALA A CA 1
ATOM 2203 C C . ALA A 1 289 ? 9.101 -8.094 -8.284 1.00 91.00 289 ALA A C 1
ATOM 2205 O O . ALA A 1 289 ? 7.979 -8.600 -8.250 1.00 91.00 289 ALA A O 1
ATOM 2206 N N . GLY A 1 290 ? 9.288 -6.782 -8.106 1.00 90.38 290 GLY A N 1
ATOM 2207 C CA . GLY A 1 290 ? 8.209 -5.841 -7.796 1.00 90.38 290 GLY A CA 1
ATOM 2208 C C . GLY A 1 290 ? 7.143 -5.784 -8.892 1.00 90.38 290 GLY A C 1
ATOM 2209 O O . GLY A 1 290 ? 5.951 -5.891 -8.604 1.00 90.38 290 GLY A O 1
ATOM 2210 N N . GLY A 1 291 ? 7.557 -5.699 -10.157 1.00 91.62 291 GLY A N 1
ATOM 2211 C CA . GLY A 1 291 ? 6.643 -5.704 -11.298 1.00 91.62 291 GLY A CA 1
ATOM 2212 C C . GLY A 1 291 ? 5.885 -7.023 -11.450 1.00 91.62 291 GLY A C 1
ATOM 2213 O O . GLY A 1 291 ? 4.685 -7.006 -11.725 1.00 91.62 291 GLY A O 1
ATOM 2214 N N . SER A 1 292 ? 6.536 -8.160 -11.182 1.00 93.25 292 SER A N 1
ATOM 2215 C CA . SER A 1 292 ? 5.882 -9.477 -11.178 1.00 93.25 292 SER A CA 1
ATOM 2216 C C . SER A 1 292 ? 4.850 -9.599 -10.060 1.00 93.25 292 SER A C 1
ATOM 2218 O O . SER A 1 292 ? 3.766 -10.131 -10.296 1.00 93.25 292 SER A O 1
ATOM 2220 N N . VAL A 1 293 ? 5.135 -9.067 -8.865 1.00 94.94 293 VAL A N 1
ATOM 2221 C CA . VAL A 1 293 ? 4.156 -9.003 -7.768 1.00 94.94 293 VAL A CA 1
ATOM 2222 C C . VAL A 1 293 ? 2.957 -8.154 -8.183 1.00 94.94 293 VAL A C 1
ATOM 2224 O O . VAL A 1 293 ? 1.825 -8.619 -8.096 1.00 94.94 293 VAL A O 1
ATOM 2227 N N . VAL A 1 294 ? 3.174 -6.946 -8.704 1.00 93.88 294 VAL A N 1
ATOM 2228 C CA . VAL A 1 294 ? 2.087 -6.047 -9.130 1.00 93.88 294 VAL A CA 1
ATOM 2229 C C . VAL A 1 294 ? 1.231 -6.669 -10.242 1.00 93.88 294 VAL A C 1
ATOM 2231 O O . VAL A 1 294 ? -0.004 -6.655 -10.158 1.00 93.88 294 VAL A O 1
ATOM 2234 N N . ALA A 1 295 ? 1.853 -7.283 -11.251 1.00 93.50 295 ALA A N 1
ATOM 2235 C CA . ALA A 1 295 ? 1.139 -8.008 -12.299 1.00 93.50 295 ALA A CA 1
ATOM 2236 C C . ALA A 1 295 ? 0.378 -9.219 -11.726 1.00 93.50 295 ALA A C 1
ATOM 2238 O O . ALA A 1 295 ? -0.815 -9.381 -11.987 1.00 93.50 295 ALA A O 1
ATOM 2239 N N . GLY A 1 296 ? 1.022 -10.028 -10.884 1.00 93.69 296 GLY A N 1
ATOM 2240 C CA . GLY A 1 296 ? 0.416 -11.201 -10.252 1.00 93.69 296 GLY A CA 1
ATOM 2241 C C . GLY A 1 296 ? -0.793 -10.854 -9.383 1.00 93.69 296 GLY A C 1
ATOM 2242 O O . GLY A 1 296 ? -1.823 -11.522 -9.464 1.00 93.69 296 GLY A O 1
ATOM 2243 N N . VAL A 1 297 ? -0.718 -9.768 -8.612 1.00 93.00 297 VAL A N 1
ATOM 2244 C CA . VAL A 1 297 ? -1.837 -9.273 -7.796 1.00 93.00 297 VAL A CA 1
ATOM 2245 C C . VAL A 1 297 ? -2.970 -8.758 -8.680 1.00 93.00 297 VAL A C 1
ATOM 2247 O O . VAL A 1 297 ? -4.125 -9.108 -8.442 1.00 93.00 297 VAL A O 1
ATOM 2250 N N . SER A 1 298 ? -2.660 -8.008 -9.742 1.00 92.19 298 SER A N 1
ATOM 2251 C CA . SER A 1 298 ? -3.663 -7.554 -10.720 1.00 92.19 298 SER A CA 1
ATOM 2252 C C . SER A 1 298 ? -4.418 -8.734 -11.338 1.00 92.19 298 SER A C 1
ATOM 2254 O O . SER A 1 298 ? -5.650 -8.734 -11.380 1.00 92.19 298 SER A O 1
ATOM 2256 N N . LEU A 1 299 ? -3.686 -9.777 -11.744 1.00 91.94 299 LEU A N 1
ATOM 2257 C CA . LEU A 1 299 ? -4.253 -11.013 -12.279 1.00 91.94 299 LEU A CA 1
ATOM 2258 C C . LEU A 1 299 ? -5.114 -11.737 -11.240 1.00 91.94 299 LEU A C 1
ATOM 2260 O O . LEU A 1 299 ? -6.233 -12.152 -11.542 1.00 91.94 299 LEU A O 1
ATOM 2264 N N . TRP A 1 300 ? -4.613 -11.873 -10.012 1.00 90.38 300 TRP A N 1
ATOM 2265 C CA . TRP A 1 300 ? -5.330 -12.536 -8.929 1.00 90.38 300 TRP A CA 1
ATOM 2266 C C . TRP A 1 300 ? -6.666 -11.847 -8.635 1.00 90.38 300 TRP A C 1
ATOM 2268 O O . TRP A 1 300 ? -7.691 -12.527 -8.553 1.00 90.38 300 TRP A O 1
ATOM 2278 N N . ILE A 1 301 ? -6.685 -10.511 -8.550 1.00 88.38 301 ILE A N 1
ATOM 2279 C CA . ILE A 1 301 ? -7.923 -9.743 -8.351 1.00 88.38 301 ILE A CA 1
ATOM 2280 C C . ILE A 1 301 ? -8.845 -9.889 -9.569 1.00 88.38 301 ILE A C 1
ATOM 2282 O O . ILE A 1 301 ? -10.043 -10.120 -9.388 1.00 88.38 301 ILE A O 1
ATOM 2286 N N . ALA A 1 302 ? -8.310 -9.795 -10.791 1.00 87.06 302 ALA A N 1
ATOM 2287 C CA . ALA A 1 302 ? -9.088 -9.939 -12.022 1.00 87.06 302 ALA A CA 1
ATOM 2288 C C . ALA A 1 302 ? -9.819 -11.286 -12.085 1.00 87.06 302 ALA A C 1
ATOM 2290 O O . ALA A 1 302 ? -11.006 -11.320 -12.404 1.00 87.06 302 ALA A O 1
ATOM 2291 N N . VAL A 1 303 ? -9.135 -12.375 -11.721 1.00 86.00 303 VAL A N 1
ATOM 2292 C CA . VAL A 1 303 ? -9.702 -13.730 -11.703 1.00 86.00 303 VAL A CA 1
ATOM 2293 C C . VAL A 1 303 ? -10.677 -13.920 -10.541 1.00 86.00 303 VAL A C 1
ATOM 2295 O O . VAL A 1 303 ? -11.772 -14.436 -10.738 1.00 86.00 303 VAL A O 1
ATOM 2298 N N . ARG A 1 304 ? -10.310 -13.507 -9.322 1.00 84.62 304 ARG A N 1
ATOM 2299 C CA . ARG A 1 304 ? -11.132 -13.746 -8.121 1.00 84.62 304 ARG A CA 1
ATOM 2300 C C . ARG A 1 304 ? -12.408 -12.915 -8.074 1.00 84.62 304 ARG A C 1
ATOM 2302 O O . ARG A 1 304 ? -13.370 -13.339 -7.442 1.00 84.62 304 ARG A O 1
ATOM 2309 N N . ARG A 1 305 ? -12.398 -11.721 -8.667 1.00 80.00 305 ARG A N 1
ATOM 2310 C CA . ARG A 1 305 ? -13.515 -10.762 -8.603 1.00 80.00 305 ARG A CA 1
ATOM 2311 C C . ARG A 1 305 ? -14.184 -10.511 -9.943 1.00 80.00 305 ARG A C 1
ATOM 2313 O O . ARG A 1 305 ? -15.002 -9.604 -10.041 1.00 80.00 305 ARG A O 1
ATOM 2320 N N . ASP A 1 306 ? -13.787 -11.268 -10.958 1.00 81.88 306 ASP A N 1
ATOM 2321 C CA . ASP A 1 306 ? -14.274 -11.152 -12.329 1.00 81.88 306 ASP A CA 1
ATOM 2322 C C . ASP A 1 306 ? -14.250 -9.708 -12.877 1.00 81.88 306 ASP A C 1
ATOM 2324 O O . ASP A 1 306 ? -15.147 -9.244 -13.581 1.00 81.88 306 ASP A O 1
ATOM 2328 N N . SER A 1 307 ? -13.204 -8.953 -12.522 1.00 81.00 307 SER A N 1
ATOM 2329 C CA . SER A 1 307 ? -13.111 -7.524 -12.830 1.00 81.00 307 SER A CA 1
ATOM 2330 C C . SER A 1 307 ? -12.349 -7.281 -14.130 1.00 81.00 307 SER A C 1
ATOM 2332 O O . SER A 1 307 ? -11.136 -7.489 -14.204 1.00 81.00 307 SER A O 1
ATOM 2334 N N . ARG A 1 308 ? -13.053 -6.758 -15.141 1.00 80.31 308 ARG A N 1
ATOM 2335 C CA . ARG A 1 308 ? -12.463 -6.369 -16.437 1.00 80.31 308 ARG A CA 1
ATOM 2336 C C . ARG A 1 308 ? -11.402 -5.281 -16.302 1.00 80.31 308 ARG A C 1
ATOM 2338 O O . ARG A 1 308 ? -10.365 -5.352 -16.953 1.00 80.31 308 ARG A O 1
ATOM 2345 N N . THR A 1 309 ? -11.634 -4.307 -15.426 1.00 80.62 309 THR A N 1
ATOM 2346 C CA . THR A 1 309 ? -10.691 -3.211 -15.162 1.00 80.62 309 THR A CA 1
ATOM 2347 C C . THR A 1 309 ? -9.368 -3.736 -14.609 1.00 80.62 309 THR A C 1
ATOM 2349 O O . THR A 1 309 ? -8.306 -3.287 -15.024 1.00 80.62 309 THR A O 1
ATOM 2352 N N . MET A 1 310 ? -9.417 -4.737 -13.727 1.00 86.00 310 MET A N 1
ATOM 2353 C CA . MET A 1 310 ? -8.213 -5.379 -13.187 1.00 86.00 310 MET A CA 1
ATOM 2354 C C . MET A 1 310 ? -7.506 -6.247 -14.228 1.00 86.00 310 MET A C 1
ATOM 2356 O O . MET A 1 310 ? -6.279 -6.296 -14.246 1.00 86.00 310 MET A O 1
ATOM 2360 N N . GLY A 1 311 ? -8.260 -6.880 -15.134 1.00 82.25 311 GLY A N 1
ATOM 2361 C CA . GLY A 1 311 ? -7.698 -7.580 -16.290 1.00 82.25 311 GLY A CA 1
ATOM 2362 C C . GLY A 1 311 ? -6.945 -6.639 -17.237 1.00 82.25 311 GLY A C 1
ATOM 2363 O O . GLY A 1 311 ? -5.853 -6.972 -17.688 1.00 82.25 311 GLY A O 1
ATOM 2364 N N . LEU A 1 312 ? -7.474 -5.435 -17.484 1.00 82.94 312 LEU A N 1
ATOM 2365 C CA . LEU A 1 312 ? -6.760 -4.388 -18.227 1.00 82.94 312 LEU A CA 1
ATOM 2366 C C . LEU A 1 312 ? -5.508 -3.921 -17.481 1.00 82.94 312 LEU A C 1
ATOM 2368 O O . LEU A 1 312 ? -4.440 -3.834 -18.083 1.00 82.94 312 LEU A O 1
ATOM 2372 N N . LEU A 1 313 ? -5.619 -3.670 -16.175 1.00 86.50 313 LEU A N 1
ATOM 2373 C CA . LEU A 1 313 ? -4.487 -3.239 -15.355 1.00 86.50 313 LEU A CA 1
ATOM 2374 C C . LEU A 1 313 ? -3.361 -4.286 -15.343 1.00 86.50 313 LEU A C 1
ATOM 2376 O O . LEU A 1 313 ? -2.193 -3.930 -15.450 1.00 86.50 313 LEU A O 1
ATOM 2380 N N . PHE A 1 314 ? -3.701 -5.578 -15.310 1.00 90.88 314 PHE A N 1
ATOM 2381 C CA . PHE A 1 314 ? -2.740 -6.670 -15.475 1.00 90.88 314 PHE A CA 1
ATOM 2382 C C . PHE A 1 314 ? -1.975 -6.583 -16.802 1.00 90.88 314 PHE A C 1
ATOM 2384 O O . PHE A 1 314 ? -0.748 -6.682 -16.801 1.00 90.88 314 PHE A O 1
ATOM 2391 N N . LEU A 1 315 ? -2.673 -6.362 -17.920 1.00 85.56 315 LEU A N 1
ATOM 2392 C CA . LEU A 1 315 ? -2.033 -6.224 -19.232 1.00 85.56 315 LEU A CA 1
ATOM 2393 C C . LEU A 1 315 ? -1.135 -4.982 -19.300 1.00 85.56 315 LEU A C 1
ATOM 2395 O O . LEU A 1 315 ? -0.027 -5.064 -19.825 1.00 85.56 315 LEU A O 1
ATOM 2399 N N . VAL A 1 316 ? -1.572 -3.859 -18.723 1.00 86.56 316 VAL A N 1
ATOM 2400 C CA . VAL A 1 316 ? -0.760 -2.634 -18.613 1.00 86.56 316 VAL A C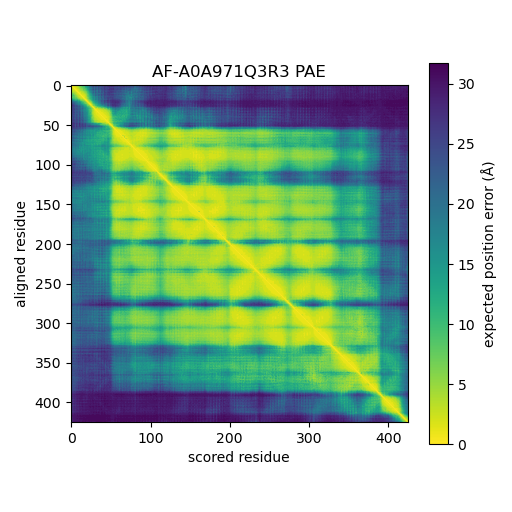A 1
ATOM 2401 C C . VAL A 1 316 ? 0.500 -2.882 -17.784 1.00 86.56 316 VAL A C 1
ATOM 2403 O O . VAL A 1 316 ? 1.581 -2.430 -18.159 1.00 86.56 316 VAL A O 1
ATOM 2406 N N . ASN A 1 317 ? 0.392 -3.634 -16.689 1.00 90.25 317 ASN A N 1
ATOM 2407 C CA . ASN A 1 317 ? 1.530 -3.972 -15.838 1.00 90.25 317 ASN A CA 1
ATOM 2408 C C . ASN A 1 317 ? 2.509 -4.925 -16.526 1.00 90.25 317 ASN A C 1
ATOM 2410 O O . ASN A 1 317 ? 3.715 -4.706 -16.448 1.00 90.25 317 ASN A O 1
ATOM 2414 N N . LEU A 1 318 ? 2.013 -5.923 -17.263 1.00 90.25 318 LEU A N 1
ATOM 2415 C CA . LEU A 1 318 ? 2.856 -6.773 -18.106 1.00 90.25 318 LEU A CA 1
ATOM 2416 C C . LEU A 1 318 ? 3.582 -5.968 -19.185 1.00 90.25 318 LEU A C 1
ATOM 2418 O O . LEU A 1 318 ? 4.779 -6.161 -19.385 1.00 90.25 318 LEU A O 1
ATOM 2422 N N . LEU A 1 319 ? 2.880 -5.052 -19.855 1.00 86.06 319 LEU A N 1
ATOM 2423 C CA . LEU A 1 319 ? 3.480 -4.200 -20.877 1.00 86.06 319 LEU A CA 1
ATOM 2424 C C . LEU A 1 319 ? 4.529 -3.260 -20.274 1.00 86.06 319 LEU A C 1
ATOM 2426 O O . LEU A 1 319 ? 5.601 -3.101 -20.844 1.00 86.06 319 LEU A O 1
ATOM 2430 N N . SER A 1 320 ? 4.248 -2.675 -19.109 1.00 86.19 320 SER A N 1
ATOM 2431 C CA . SER A 1 320 ? 5.189 -1.807 -18.391 1.00 86.19 320 SER A CA 1
ATOM 2432 C C . SER A 1 320 ? 6.434 -2.576 -17.951 1.00 86.19 320 SER A C 1
ATOM 2434 O O . SER A 1 320 ? 7.546 -2.064 -18.060 1.00 86.19 320 SER A O 1
ATOM 2436 N N . LEU A 1 321 ? 6.265 -3.825 -17.510 1.00 88.50 3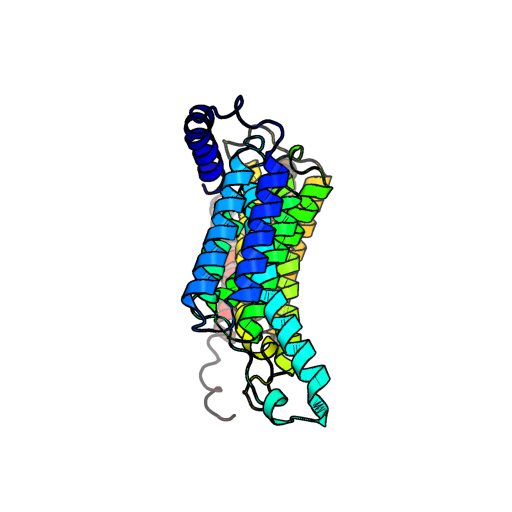21 LEU A N 1
ATOM 2437 C CA . LEU A 1 321 ? 7.380 -4.711 -17.199 1.00 88.50 321 LEU A CA 1
ATOM 2438 C C . LEU A 1 321 ? 8.190 -5.040 -18.460 1.00 88.50 321 LEU A C 1
ATOM 2440 O O . LEU A 1 321 ? 9.403 -4.885 -18.451 1.00 88.50 321 LEU A O 1
ATOM 2444 N N . ALA A 1 322 ? 7.547 -5.408 -19.568 1.00 84.31 322 ALA A N 1
ATOM 2445 C CA . ALA A 1 322 ? 8.243 -5.655 -20.832 1.00 84.31 322 ALA A CA 1
ATOM 2446 C C . ALA A 1 322 ? 9.005 -4.408 -21.321 1.00 84.31 322 ALA A C 1
ATOM 2448 O O . ALA A 1 322 ? 10.167 -4.503 -21.712 1.00 84.31 322 ALA A O 1
ATOM 2449 N N . LEU A 1 323 ? 8.387 -3.227 -21.221 1.00 82.38 323 LEU A N 1
ATOM 2450 C CA . LEU A 1 323 ? 9.006 -1.947 -21.558 1.00 82.38 323 LEU A CA 1
ATOM 2451 C C . LEU A 1 323 ? 10.240 -1.669 -20.689 1.00 82.38 323 LEU A C 1
ATOM 2453 O O . LEU A 1 323 ? 11.262 -1.218 -21.199 1.00 82.38 323 LEU A O 1
ATOM 2457 N N . ALA A 1 324 ? 10.176 -1.983 -19.393 1.00 83.38 324 ALA A N 1
ATOM 2458 C CA . ALA A 1 324 ? 11.309 -1.844 -18.484 1.00 83.38 324 ALA A CA 1
ATOM 2459 C C . ALA A 1 324 ? 12.520 -2.701 -18.887 1.00 83.38 324 ALA A C 1
ATOM 2461 O O . ALA A 1 324 ? 13.650 -2.247 -18.696 1.00 83.38 324 ALA A O 1
ATOM 2462 N N . TYR A 1 325 ? 12.289 -3.906 -19.423 1.00 81.69 325 TYR A N 1
ATOM 2463 C CA . TYR A 1 325 ? 13.339 -4.781 -19.961 1.00 81.69 325 TYR A CA 1
ATOM 2464 C C . TYR A 1 325 ? 13.906 -4.213 -21.265 1.00 81.69 325 TYR A C 1
ATOM 2466 O O . TYR A 1 325 ? 15.119 -4.076 -21.407 1.00 81.69 325 TYR A O 1
ATOM 2474 N N . VAL A 1 326 ? 13.021 -3.821 -22.185 1.00 76.88 326 VAL A N 1
ATOM 2475 C CA . VAL A 1 326 ? 13.371 -3.259 -23.498 1.00 76.88 326 VAL A CA 1
ATOM 2476 C C . VAL A 1 326 ? 14.258 -2.019 -23.372 1.00 76.88 326 VAL A C 1
ATOM 2478 O O . VAL A 1 326 ? 15.293 -1.936 -24.026 1.00 76.88 326 VAL A O 1
ATOM 2481 N N . LEU A 1 327 ? 13.888 -1.071 -22.510 1.00 76.06 327 LEU A N 1
ATOM 2482 C CA . LEU A 1 327 ? 14.600 0.205 -22.389 1.00 76.06 327 LEU A CA 1
ATOM 2483 C C . LEU A 1 327 ? 15.957 0.104 -21.680 1.00 76.06 327 LEU A C 1
ATOM 2485 O O . LEU A 1 327 ? 16.754 1.031 -21.796 1.00 76.06 327 LEU A O 1
ATOM 2489 N N . ARG A 1 328 ? 16.215 -0.989 -20.952 1.00 77.06 328 ARG A N 1
ATOM 2490 C CA . ARG A 1 328 ? 17.473 -1.230 -20.218 1.00 77.06 328 ARG A CA 1
ATOM 2491 C C . ARG A 1 328 ? 18.430 -2.172 -20.937 1.00 77.06 328 ARG A C 1
ATOM 2493 O O . ARG A 1 328 ? 19.592 -2.263 -20.565 1.00 77.06 328 ARG A O 1
ATOM 2500 N N . MET A 1 329 ? 17.959 -2.870 -21.967 1.00 74.94 329 MET A N 1
ATOM 2501 C CA . MET A 1 329 ? 18.785 -3.740 -22.804 1.00 74.94 329 MET A CA 1
ATOM 2502 C C . MET A 1 329 ? 18.719 -3.292 -24.271 1.00 74.94 329 MET A C 1
ATOM 2504 O O . MET A 1 329 ? 18.260 -4.058 -25.122 1.00 74.94 329 MET A O 1
ATOM 2508 N N . PRO A 1 330 ? 19.169 -2.062 -24.598 1.00 66.44 330 PRO A N 1
ATOM 2509 C CA . PRO A 1 330 ? 19.049 -1.517 -25.948 1.00 66.44 330 PRO A CA 1
ATOM 2510 C C . PRO A 1 330 ? 19.804 -2.361 -26.978 1.00 66.44 330 PRO A C 1
ATOM 2512 O O . PRO A 1 330 ? 19.286 -2.569 -28.064 1.00 66.44 330 PRO A O 1
ATOM 2515 N N . ASN A 1 331 ? 20.963 -2.929 -26.630 1.00 70.81 331 ASN A N 1
ATOM 2516 C CA . ASN A 1 331 ? 21.722 -3.790 -27.546 1.00 70.81 331 ASN A CA 1
ATOM 2517 C C . ASN A 1 331 ? 20.928 -5.054 -27.905 1.00 70.81 331 ASN A C 1
ATOM 2519 O O . ASN A 1 331 ? 20.793 -5.394 -29.068 1.00 70.81 331 ASN A O 1
ATOM 2523 N N . VAL A 1 332 ? 20.273 -5.691 -26.926 1.00 68.44 332 VAL A N 1
ATOM 2524 C CA . VAL A 1 332 ? 19.365 -6.822 -27.196 1.00 68.44 332 VAL A CA 1
ATOM 2525 C C . VAL A 1 332 ? 18.190 -6.370 -28.065 1.00 68.44 332 VAL A C 1
ATOM 2527 O O . VAL A 1 332 ? 17.767 -7.094 -28.965 1.00 68.44 332 VAL A O 1
ATOM 2530 N N . LEU A 1 333 ? 17.670 -5.162 -27.835 1.00 66.06 333 LEU A N 1
ATOM 2531 C CA . LEU A 1 333 ? 16.603 -4.618 -28.661 1.00 66.06 333 LEU A CA 1
ATOM 2532 C C . LEU A 1 333 ? 17.049 -4.443 -30.117 1.00 66.06 333 LEU A C 1
ATOM 2534 O O . LEU A 1 333 ? 16.354 -4.921 -31.002 1.00 66.06 333 LEU A O 1
ATOM 2538 N N . TYR A 1 334 ? 18.180 -3.789 -30.373 1.00 65.81 334 TYR A N 1
ATOM 2539 C CA . TYR A 1 334 ? 18.654 -3.502 -31.728 1.00 65.81 334 TYR A CA 1
ATOM 2540 C C . TYR A 1 334 ? 19.193 -4.745 -32.444 1.00 65.81 334 TYR A C 1
ATOM 2542 O O . TYR A 1 334 ? 18.906 -4.924 -33.626 1.00 65.81 334 TYR A O 1
ATOM 2550 N N . ASP A 1 335 ? 19.888 -5.629 -31.730 1.00 69.94 335 ASP A N 1
ATOM 2551 C CA . ASP A 1 335 ? 20.578 -6.775 -32.329 1.00 69.94 335 ASP A CA 1
ATOM 2552 C C . ASP A 1 335 ? 19.679 -8.020 -32.433 1.00 69.94 335 ASP A C 1
ATOM 2554 O O . ASP A 1 335 ? 19.849 -8.837 -33.337 1.00 69.94 335 ASP A O 1
ATOM 2558 N N . VAL A 1 336 ? 18.699 -8.181 -31.530 1.00 68.12 336 VAL A N 1
ATOM 2559 C CA . VAL A 1 336 ? 17.885 -9.412 -31.413 1.00 68.12 336 VAL A CA 1
ATOM 2560 C C . VAL A 1 336 ? 16.391 -9.166 -31.629 1.00 68.12 336 VAL A C 1
ATOM 2562 O O . VAL A 1 336 ? 15.701 -10.019 -32.190 1.00 68.12 336 VAL A O 1
ATOM 2565 N N . VAL A 1 337 ? 15.845 -8.030 -31.192 1.00 66.38 337 VAL A N 1
ATOM 2566 C CA . VAL A 1 337 ? 14.389 -7.794 -31.253 1.00 66.38 337 VAL A CA 1
ATOM 2567 C C . VAL A 1 337 ? 13.984 -7.037 -32.512 1.00 66.38 337 VAL A C 1
ATOM 2569 O O . VAL A 1 337 ? 13.052 -7.460 -33.187 1.00 66.38 337 VAL A O 1
ATOM 2572 N N . ALA A 1 338 ? 14.672 -5.952 -32.856 1.00 68.06 338 ALA A N 1
ATOM 2573 C CA . ALA A 1 338 ? 14.354 -5.071 -33.973 1.00 68.06 338 ALA A CA 1
ATOM 2574 C C . ALA A 1 338 ? 14.380 -5.787 -35.337 1.00 68.06 338 ALA A C 1
ATOM 2576 O O . ALA A 1 338 ? 13.429 -5.594 -36.099 1.00 68.06 338 ALA A O 1
ATOM 2577 N N . PRO A 1 339 ? 15.351 -6.680 -35.638 1.00 72.88 339 PRO A N 1
ATOM 2578 C CA . PRO A 1 339 ? 15.365 -7.411 -36.907 1.00 72.88 339 PRO A CA 1
ATOM 2579 C C . PRO A 1 339 ? 14.182 -8.379 -37.047 1.00 72.88 339 PRO A C 1
ATOM 2581 O O . PRO A 1 339 ? 13.731 -8.665 -38.153 1.00 72.88 339 PRO A O 1
ATOM 2584 N N . TYR A 1 340 ? 13.647 -8.860 -35.920 1.00 69.38 340 TYR A N 1
ATOM 2585 C CA . TYR A 1 340 ? 12.575 -9.856 -35.857 1.00 69.38 340 TYR A CA 1
ATOM 2586 C C . TYR A 1 340 ? 11.293 -9.305 -35.217 1.00 69.38 340 TYR A C 1
ATOM 2588 O O . TYR A 1 340 ? 10.437 -10.075 -34.775 1.00 69.38 340 TYR A O 1
ATOM 2596 N N . LEU A 1 341 ? 11.124 -7.980 -35.171 1.00 65.06 341 LEU A N 1
ATOM 2597 C CA . LEU A 1 341 ? 10.022 -7.319 -34.466 1.00 65.06 341 LEU A CA 1
ATOM 2598 C C . LEU A 1 341 ? 8.634 -7.836 -34.897 1.00 65.06 341 LEU A C 1
ATOM 2600 O O . LEU A 1 341 ? 7.817 -8.120 -34.016 1.00 65.06 341 LEU A O 1
ATOM 2604 N N . PRO A 1 342 ? 8.353 -8.059 -36.201 1.00 64.50 342 PRO A N 1
ATOM 2605 C CA . PRO A 1 342 ? 7.080 -8.639 -36.624 1.00 64.50 342 PRO A CA 1
ATOM 2606 C C . PRO A 1 342 ? 6.857 -10.051 -36.067 1.00 64.50 342 PRO A C 1
ATOM 2608 O O . PRO A 1 342 ? 5.745 -10.387 -35.670 1.00 64.50 342 PRO A O 1
ATOM 2611 N N . VAL A 1 343 ? 7.910 -10.872 -35.983 1.00 68.56 343 VAL A N 1
ATOM 2612 C CA . VAL A 1 343 ? 7.839 -12.242 -35.443 1.00 68.56 343 VAL A CA 1
ATOM 2613 C C . VAL A 1 343 ? 7.531 -12.208 -33.947 1.00 68.56 343 VAL A C 1
ATOM 2615 O O . VAL A 1 343 ? 6.649 -12.934 -33.484 1.00 68.56 343 VAL A O 1
ATOM 2618 N N . TRP A 1 344 ? 8.186 -11.317 -33.200 1.00 69.12 344 TRP A N 1
ATOM 2619 C CA . TRP A 1 344 ? 7.928 -11.121 -31.772 1.00 69.12 344 TRP A CA 1
ATOM 2620 C C . TRP A 1 344 ? 6.503 -10.636 -31.491 1.00 69.12 344 TRP A C 1
ATOM 2622 O O . TRP A 1 344 ? 5.855 -11.137 -30.572 1.00 69.12 344 TRP A O 1
ATOM 2632 N N . LEU A 1 345 ? 5.981 -9.716 -32.304 1.00 67.19 345 LEU A N 1
ATOM 2633 C CA . LEU A 1 345 ? 4.603 -9.231 -32.193 1.00 67.19 345 LEU A CA 1
ATOM 2634 C C . LEU A 1 345 ? 3.571 -10.330 -32.501 1.00 67.19 345 LEU A C 1
ATOM 2636 O O . LEU A 1 345 ? 2.558 -10.424 -31.803 1.00 67.19 345 LEU A O 1
ATOM 2640 N N . ILE A 1 346 ? 3.836 -11.203 -33.481 1.00 66.69 346 ILE A N 1
ATOM 2641 C CA . ILE A 1 346 ? 2.993 -12.380 -33.764 1.00 66.69 346 ILE A CA 1
ATOM 2642 C C . ILE A 1 346 ? 3.029 -13.361 -32.588 1.00 66.69 346 ILE A C 1
ATOM 2644 O O . ILE A 1 346 ? 1.974 -13.805 -32.128 1.00 66.69 346 ILE A O 1
ATOM 2648 N N . ALA A 1 347 ? 4.219 -13.673 -32.068 1.00 72.12 347 ALA A N 1
ATOM 2649 C CA . ALA A 1 347 ? 4.379 -14.559 -30.918 1.00 72.12 347 ALA A CA 1
ATOM 2650 C C . ALA A 1 347 ? 3.643 -14.012 -29.682 1.00 72.12 347 ALA A C 1
ATOM 2652 O O . ALA A 1 347 ? 2.887 -14.743 -29.038 1.00 72.12 347 ALA A O 1
ATOM 2653 N N . ALA A 1 348 ? 3.774 -12.713 -29.399 1.00 69.81 348 ALA A N 1
ATOM 2654 C CA . ALA A 1 348 ? 3.032 -12.041 -28.336 1.00 69.81 348 ALA A CA 1
ATOM 2655 C C . ALA A 1 348 ? 1.511 -12.118 -28.565 1.00 69.81 348 ALA A C 1
ATOM 2657 O O . ALA A 1 348 ? 0.766 -12.437 -27.638 1.00 69.81 348 ALA A O 1
ATOM 2658 N N . GLY A 1 349 ? 1.046 -11.905 -29.801 1.00 67.88 349 GLY A N 1
ATOM 2659 C CA . GLY A 1 349 ? -0.365 -12.037 -30.184 1.00 67.88 349 GLY A CA 1
ATOM 2660 C C . GLY A 1 349 ? -0.929 -13.423 -29.906 1.00 67.88 349 GLY A C 1
ATOM 2661 O O . GLY A 1 349 ? -1.998 -13.545 -29.304 1.00 67.88 349 GLY A O 1
ATOM 2662 N N . LEU A 1 350 ? -0.183 -14.469 -30.264 1.00 70.88 350 LEU A N 1
ATOM 2663 C CA . LEU A 1 350 ? -0.561 -15.858 -30.005 1.00 70.88 350 LEU A CA 1
ATOM 2664 C C . LEU A 1 350 ? -0.615 -16.171 -28.507 1.00 70.88 350 LEU A C 1
ATOM 2666 O O . LEU A 1 350 ? -1.565 -16.814 -28.057 1.00 70.88 350 LEU A O 1
ATOM 2670 N N . VAL A 1 351 ? 0.350 -15.685 -27.721 1.00 75.69 351 VAL A N 1
ATOM 2671 C CA . VAL A 1 351 ? 0.358 -15.867 -26.261 1.00 75.69 351 VAL A CA 1
ATOM 2672 C C . VAL A 1 351 ? -0.844 -15.174 -25.619 1.00 75.69 351 VAL A C 1
ATOM 2674 O O . VAL A 1 351 ? -1.554 -15.787 -24.820 1.00 75.69 351 VAL A O 1
ATOM 2677 N N . VAL A 1 352 ? -1.135 -13.927 -25.993 1.00 75.44 352 VAL A N 1
ATOM 2678 C CA . VAL A 1 352 ? -2.290 -13.190 -25.453 1.00 75.44 352 VAL A CA 1
ATOM 2679 C C . VAL A 1 352 ? -3.609 -13.849 -25.873 1.00 75.44 352 VAL A C 1
ATOM 2681 O O . VAL A 1 352 ? -4.532 -13.953 -25.060 1.00 75.44 352 VAL A O 1
ATOM 2684 N N . LEU A 1 353 ? -3.698 -14.362 -27.103 1.00 72.06 353 LEU A N 1
ATOM 2685 C CA . LEU A 1 353 ? -4.860 -15.117 -27.570 1.00 72.06 353 LEU A CA 1
ATOM 2686 C C . LEU A 1 353 ? -5.031 -16.430 -26.791 1.00 72.06 353 LEU A C 1
ATOM 2688 O O . LEU A 1 353 ? -6.149 -16.767 -26.395 1.00 72.06 353 LEU A O 1
ATOM 2692 N N . LEU A 1 354 ? -3.940 -17.150 -26.516 1.00 74.69 354 LEU A N 1
ATOM 2693 C CA . LEU A 1 354 ? -3.957 -18.357 -25.690 1.00 74.69 354 LEU A CA 1
ATOM 2694 C C . LEU A 1 354 ? -4.450 -18.044 -24.271 1.00 74.69 354 LEU A C 1
ATOM 2696 O O . LEU A 1 354 ? -5.307 -18.764 -23.755 1.00 74.69 354 LEU A O 1
ATOM 2700 N N . ILE A 1 355 ? -3.983 -16.943 -23.672 1.00 76.06 355 ILE A N 1
ATOM 2701 C CA . ILE A 1 355 ? -4.463 -16.456 -22.370 1.00 76.06 355 ILE A CA 1
ATOM 2702 C C . ILE A 1 355 ? -5.967 -16.162 -22.431 1.00 76.06 355 ILE A C 1
ATOM 2704 O O . ILE A 1 355 ? -6.706 -16.609 -21.554 1.00 76.06 355 ILE A O 1
ATOM 2708 N N . ALA A 1 356 ? -6.452 -15.490 -23.480 1.00 72.25 356 ALA A N 1
ATOM 2709 C CA . ALA A 1 356 ? -7.876 -15.198 -23.657 1.00 72.25 356 ALA A CA 1
ATOM 2710 C C . ALA A 1 356 ? -8.728 -16.478 -23.786 1.00 72.25 356 ALA A C 1
ATOM 2712 O O . ALA A 1 356 ? -9.804 -16.586 -23.188 1.00 72.25 356 ALA A O 1
ATOM 2713 N N . LEU A 1 357 ? -8.242 -17.472 -24.536 1.00 73.62 357 LEU A N 1
ATOM 2714 C CA . LEU A 1 357 ? -8.904 -18.769 -24.709 1.00 73.62 357 LEU A CA 1
ATOM 2715 C C . LEU A 1 357 ? -8.940 -19.570 -23.403 1.00 73.62 357 LEU A C 1
ATOM 2717 O O . LEU A 1 357 ? -9.980 -20.142 -23.060 1.00 73.62 357 LEU A O 1
ATOM 2721 N N . LEU A 1 358 ? -7.832 -19.592 -22.663 1.00 79.75 358 LEU A N 1
ATOM 2722 C CA . LEU A 1 358 ? -7.726 -20.278 -21.378 1.00 79.75 358 LEU A CA 1
ATOM 2723 C C . LEU A 1 358 ? -8.621 -19.614 -20.322 1.00 79.75 358 LEU A C 1
ATOM 2725 O O . LEU A 1 358 ? -9.374 -20.304 -19.632 1.00 79.75 358 LEU A O 1
ATOM 2729 N N . ALA A 1 359 ? -8.602 -18.279 -20.262 1.00 74.38 359 ALA A N 1
ATOM 2730 C CA . ALA A 1 359 ? -9.462 -17.481 -19.396 1.00 74.38 359 ALA A CA 1
ATOM 2731 C C . ALA A 1 359 ? -10.941 -17.762 -19.680 1.00 74.38 359 ALA A C 1
ATOM 2733 O O . ALA A 1 359 ? -11.714 -18.009 -18.758 1.00 74.38 359 ALA A O 1
ATOM 2734 N N . ARG A 1 360 ? -11.336 -17.836 -20.957 1.00 73.62 360 ARG A N 1
ATOM 2735 C CA . ARG A 1 360 ? -12.708 -18.187 -21.342 1.00 73.62 360 ARG A CA 1
ATOM 2736 C C . ARG A 1 360 ? -13.090 -19.609 -20.925 1.00 73.62 360 ARG A C 1
ATOM 2738 O O . ARG A 1 360 ? -14.191 -19.802 -20.416 1.00 73.62 360 ARG A O 1
ATOM 2745 N N . ARG A 1 361 ? -12.206 -20.599 -21.112 1.00 76.38 361 ARG A N 1
ATOM 2746 C CA . ARG A 1 361 ? -12.456 -21.990 -20.674 1.00 76.38 361 ARG A CA 1
ATOM 2747 C C . ARG A 1 361 ? -12.654 -22.093 -19.162 1.00 76.38 361 ARG A C 1
ATOM 2749 O O . ARG A 1 361 ? -13.477 -22.880 -18.713 1.00 76.38 361 ARG A O 1
ATOM 2756 N N . ARG A 1 362 ? -11.916 -21.293 -18.392 1.00 77.00 362 ARG A N 1
ATOM 2757 C CA . ARG A 1 362 ? -11.989 -21.231 -16.924 1.00 77.00 362 ARG A CA 1
ATOM 2758 C C . ARG A 1 362 ? -13.078 -20.279 -16.397 1.00 77.00 362 ARG A C 1
ATOM 2760 O O . ARG A 1 362 ? -13.154 -20.096 -15.189 1.00 77.00 362 ARG A O 1
ATOM 2767 N N . GLN A 1 363 ? -13.906 -19.700 -17.275 1.00 74.44 363 GLN A N 1
ATOM 2768 C CA . GLN A 1 363 ? -14.946 -18.711 -16.942 1.00 74.44 363 GLN A CA 1
ATOM 2769 C C . GLN A 1 363 ? -14.413 -17.434 -16.258 1.00 74.44 363 GLN A C 1
ATOM 2771 O O . GLN A 1 363 ? -15.100 -16.810 -15.460 1.00 74.44 363 GLN A O 1
ATOM 2776 N N . TRP A 1 364 ? -13.189 -17.014 -16.581 1.00 76.31 364 TRP A N 1
ATOM 2777 C CA . TRP A 1 364 ? -12.591 -15.764 -16.098 1.00 76.31 364 TRP A CA 1
ATOM 2778 C C . TRP A 1 364 ? -12.953 -14.602 -17.033 1.00 76.31 364 TRP A C 1
ATOM 2780 O O . TRP A 1 364 ? -12.116 -14.129 -17.814 1.00 76.31 364 TRP A O 1
ATOM 2790 N N . SER A 1 365 ? -14.211 -14.156 -16.999 1.00 69.25 365 SER A N 1
ATOM 2791 C CA . SER A 1 365 ? -14.739 -13.090 -17.870 1.00 69.25 365 SER A CA 1
ATOM 2792 C C . SER A 1 365 ? -13.941 -11.787 -17.775 1.00 69.25 365 SER A C 1
ATOM 2794 O O . SER A 1 365 ? -13.770 -11.098 -18.786 1.00 69.25 365 SER A O 1
ATOM 2796 N N . GLY A 1 366 ? -13.434 -11.466 -16.583 1.00 70.44 366 GLY A N 1
ATOM 2797 C CA . GLY A 1 366 ? -12.633 -10.283 -16.283 1.00 70.44 366 GLY A CA 1
ATOM 2798 C C . GLY A 1 366 ? -11.304 -10.235 -17.035 1.00 70.44 366 GLY A C 1
ATOM 2799 O O . GLY A 1 366 ? -10.831 -9.152 -17.361 1.00 70.44 366 GLY A O 1
ATOM 2800 N N . LEU A 1 367 ? -10.725 -11.386 -17.383 1.00 72.31 367 LEU A N 1
ATOM 2801 C CA . LEU A 1 367 ? -9.473 -11.465 -18.143 1.00 72.31 367 LEU A CA 1
ATOM 2802 C C . LEU A 1 367 ? -9.714 -11.767 -19.629 1.00 72.31 367 LEU A C 1
ATOM 2804 O O . LEU A 1 367 ? -9.012 -11.247 -20.492 1.00 72.31 367 LEU A O 1
ATOM 2808 N N . ALA A 1 368 ? -10.738 -12.562 -19.950 1.00 71.62 368 ALA A N 1
ATOM 2809 C CA . ALA A 1 368 ? -10.993 -13.014 -21.316 1.00 71.62 368 ALA A CA 1
ATOM 2810 C C . ALA A 1 368 ? -11.268 -11.859 -22.296 1.00 71.62 368 ALA A C 1
ATOM 2812 O O . ALA A 1 368 ? -10.709 -11.842 -23.391 1.00 71.62 368 ALA A O 1
ATOM 2813 N N . ALA A 1 369 ? -12.108 -10.893 -21.910 1.00 70.19 369 ALA A N 1
ATOM 2814 C CA . ALA A 1 369 ? -12.453 -9.750 -22.756 1.00 70.19 369 ALA A CA 1
ATOM 2815 C C . ALA A 1 369 ? -11.257 -8.814 -23.045 1.00 70.19 369 ALA A C 1
ATOM 2817 O O . ALA A 1 369 ? -10.995 -8.555 -24.222 1.00 70.19 369 ALA A O 1
ATOM 2818 N N . PRO A 1 370 ? -10.500 -8.328 -22.040 1.00 69.06 370 PRO A N 1
ATOM 2819 C CA . PRO A 1 370 ? -9.360 -7.453 -22.306 1.00 69.06 370 PRO A CA 1
ATOM 2820 C C . PRO A 1 370 ? -8.228 -8.155 -23.067 1.00 69.06 370 PRO A C 1
ATOM 2822 O O . PRO A 1 370 ? -7.662 -7.560 -23.983 1.00 69.06 370 PRO A O 1
ATOM 2825 N N . SER A 1 371 ? -7.937 -9.428 -22.770 1.00 72.44 371 SER A N 1
ATOM 2826 C CA . SER A 1 371 ? -6.940 -10.194 -23.531 1.00 72.44 371 SER A CA 1
ATOM 2827 C C . SER A 1 371 ? -7.381 -10.427 -24.980 1.00 72.44 371 SER A C 1
ATOM 2829 O O . SER A 1 371 ? -6.571 -10.288 -25.892 1.00 72.44 371 SER A O 1
ATOM 2831 N N . ALA A 1 372 ? -8.664 -10.714 -25.223 1.00 70.00 372 ALA A N 1
ATOM 2832 C CA . ALA A 1 372 ? -9.179 -10.855 -26.583 1.00 70.00 372 ALA A CA 1
ATOM 2833 C C . ALA A 1 372 ? -9.054 -9.547 -27.381 1.00 70.00 372 ALA A C 1
ATOM 2835 O O . ALA A 1 372 ? -8.614 -9.584 -28.527 1.00 70.00 372 ALA A O 1
ATOM 2836 N N . LEU A 1 373 ? -9.378 -8.398 -26.780 1.00 72.19 373 LEU A N 1
ATOM 2837 C CA . LEU A 1 373 ? -9.248 -7.088 -27.430 1.00 72.19 373 LEU A CA 1
ATOM 2838 C C . LEU A 1 373 ? -7.784 -6.777 -27.772 1.00 72.19 373 LEU A C 1
ATOM 2840 O O . LEU A 1 373 ? -7.482 -6.360 -28.889 1.00 72.19 373 LEU A O 1
ATOM 2844 N N . LEU A 1 374 ? -6.860 -7.043 -26.847 1.00 71.31 374 LEU A N 1
ATOM 2845 C CA . LEU A 1 374 ? -5.437 -6.800 -27.077 1.00 71.31 374 LEU A CA 1
ATOM 2846 C C . LEU A 1 374 ? -4.867 -7.699 -28.192 1.00 71.31 374 LEU A C 1
ATOM 2848 O O . LEU A 1 374 ? -4.121 -7.213 -29.042 1.00 71.31 374 LEU A O 1
ATOM 2852 N N . ALA A 1 375 ? -5.270 -8.973 -28.238 1.00 68.69 375 ALA A N 1
ATOM 2853 C CA . ALA A 1 375 ? -4.845 -9.918 -29.273 1.00 68.69 375 ALA A CA 1
ATOM 2854 C C . ALA A 1 375 ? -5.439 -9.632 -30.663 1.00 68.69 375 ALA A C 1
ATOM 2856 O O . ALA A 1 375 ? -4.786 -9.902 -31.666 1.00 68.69 375 ALA A O 1
ATOM 2857 N N . THR A 1 376 ? -6.672 -9.123 -30.734 1.00 67.06 376 THR A N 1
ATOM 2858 C CA . THR A 1 376 ? -7.417 -8.976 -32.002 1.00 67.06 376 THR A CA 1
ATOM 2859 C C . THR A 1 376 ? -7.347 -7.571 -32.597 1.00 67.06 376 THR A C 1
ATOM 2861 O O . THR A 1 376 ? -7.500 -7.426 -33.804 1.00 67.06 376 THR A O 1
ATOM 2864 N N . VAL A 1 377 ? -7.103 -6.540 -31.780 1.00 67.69 377 VAL A N 1
ATOM 2865 C CA . VAL A 1 377 ? -7.123 -5.136 -32.226 1.00 67.69 377 VAL A CA 1
ATOM 2866 C C . VAL A 1 377 ? -5.759 -4.477 -32.052 1.00 67.69 377 VAL A C 1
ATOM 2868 O O . VAL A 1 377 ? -5.181 -3.989 -33.019 1.00 67.69 377 VAL A O 1
ATOM 2871 N N . VAL A 1 378 ? -5.217 -4.483 -30.832 1.00 64.38 378 VAL A N 1
ATOM 2872 C CA . VAL A 1 378 ? -4.036 -3.670 -30.491 1.00 64.38 378 VAL A CA 1
ATOM 2873 C C . VAL A 1 378 ? -2.75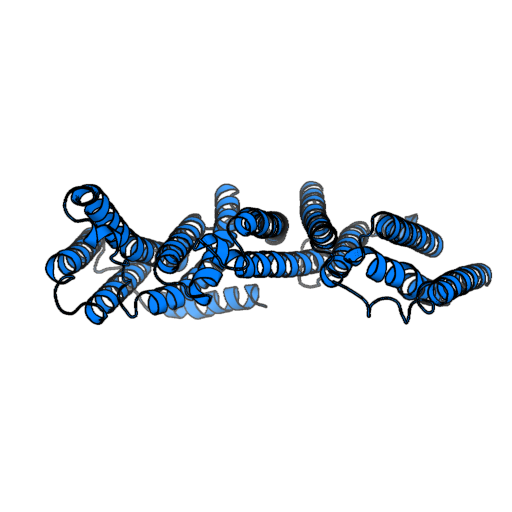6 -4.235 -31.103 1.00 64.38 378 VAL A C 1
ATOM 2875 O O . VAL A 1 378 ? -2.040 -3.516 -31.794 1.00 64.38 378 VAL A O 1
ATOM 2878 N N . LEU A 1 379 ? -2.466 -5.520 -30.880 1.00 67.00 379 LEU A N 1
ATOM 2879 C CA . LEU A 1 379 ? -1.260 -6.155 -31.422 1.00 67.00 3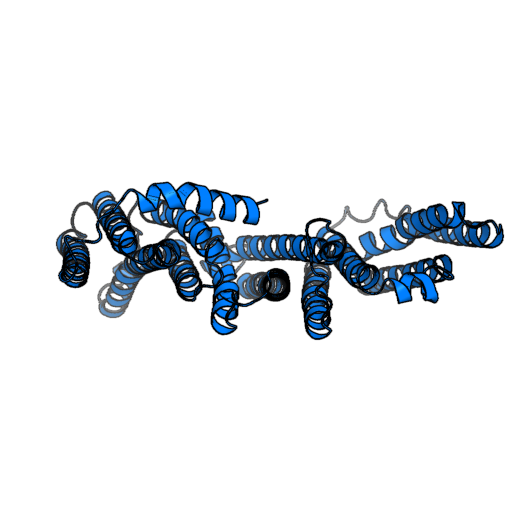79 LEU A CA 1
ATOM 2880 C C . LEU A 1 379 ? -1.243 -6.182 -32.956 1.00 67.00 379 LEU A C 1
ATOM 2882 O O . LEU A 1 379 ? -0.206 -5.853 -33.532 1.00 67.00 379 LEU A O 1
ATOM 2886 N N . PRO A 1 380 ? -2.362 -6.478 -33.640 1.00 66.25 380 PRO A N 1
ATOM 2887 C CA . PRO A 1 380 ? -2.395 -6.396 -35.091 1.00 66.25 380 PRO A CA 1
ATOM 2888 C C . PRO A 1 380 ? -2.245 -4.962 -35.628 1.00 66.25 380 PRO A C 1
ATOM 2890 O O . PRO A 1 380 ? -1.547 -4.767 -36.620 1.00 66.25 380 PRO A O 1
ATOM 2893 N N . ALA A 1 381 ? -2.817 -3.947 -34.966 1.00 64.25 381 ALA A N 1
ATOM 2894 C CA . ALA A 1 381 ? -2.617 -2.545 -35.349 1.00 64.25 381 ALA A CA 1
ATOM 2895 C C . ALA A 1 381 ? -1.153 -2.098 -35.190 1.00 64.25 381 ALA A C 1
ATOM 2897 O O . ALA A 1 381 ? -0.606 -1.451 -36.083 1.00 64.25 381 ALA A O 1
ATOM 2898 N N . LEU A 1 382 ? -0.495 -2.492 -34.092 1.00 62.22 382 LEU A N 1
ATOM 2899 C CA . LEU A 1 382 ? 0.937 -2.252 -33.877 1.00 62.22 382 LEU A CA 1
ATOM 2900 C C . LEU A 1 382 ? 1.794 -2.955 -34.932 1.00 62.22 382 LEU A C 1
ATOM 2902 O O . LEU A 1 382 ? 2.765 -2.386 -35.427 1.00 62.22 382 LEU A O 1
ATOM 2906 N N . LEU A 1 383 ? 1.412 -4.174 -35.309 1.00 64.94 383 LEU A N 1
ATOM 2907 C CA . LEU A 1 383 ? 2.101 -4.936 -36.336 1.00 64.94 383 LEU A CA 1
ATOM 2908 C C . LEU A 1 383 ? 1.945 -4.287 -37.724 1.00 64.94 383 LEU A C 1
ATOM 2910 O O . LEU A 1 383 ? 2.957 -4.128 -38.405 1.00 64.94 383 LEU A O 1
ATOM 2914 N N . ILE A 1 384 ? 0.751 -3.795 -38.096 1.00 63.53 384 ILE A N 1
ATOM 2915 C CA . ILE A 1 384 ? 0.577 -2.960 -39.301 1.00 63.53 384 ILE A CA 1
ATOM 2916 C C . ILE A 1 384 ? 1.489 -1.732 -39.225 1.00 63.53 384 ILE A C 1
ATOM 2918 O O . ILE A 1 384 ? 2.288 -1.525 -40.135 1.00 63.53 384 ILE A O 1
ATOM 2922 N N . ALA A 1 385 ? 1.418 -0.952 -38.143 1.00 62.19 385 ALA A N 1
ATOM 2923 C CA . ALA A 1 385 ? 2.193 0.280 -37.993 1.00 62.19 385 ALA A CA 1
ATOM 2924 C C . ALA A 1 385 ? 3.709 0.036 -38.112 1.00 62.19 385 ALA A C 1
ATOM 2926 O O . ALA A 1 385 ? 4.404 0.792 -38.784 1.00 62.19 385 ALA A O 1
ATOM 2927 N N . SER A 1 386 ? 4.211 -1.061 -37.537 1.00 58.44 386 SER A N 1
ATOM 2928 C CA . SER A 1 386 ? 5.621 -1.464 -37.649 1.00 58.44 386 SER A CA 1
ATOM 2929 C C . SER A 1 386 ? 6.011 -1.950 -39.053 1.00 58.44 386 SER A C 1
ATOM 2931 O O . SER A 1 386 ? 7.150 -1.774 -39.477 1.00 58.44 386 SER A O 1
ATOM 2933 N N . SER A 1 387 ? 5.066 -2.527 -39.802 1.00 57.88 387 SER A N 1
ATOM 2934 C CA . SER A 1 387 ? 5.297 -3.047 -41.155 1.00 57.88 387 SER A CA 1
ATOM 2935 C C . SER A 1 387 ? 5.314 -1.970 -42.243 1.00 57.88 387 SER A C 1
ATOM 2937 O O . SER A 1 387 ? 5.875 -2.208 -43.307 1.00 57.88 387 SER A O 1
ATOM 2939 N N . VAL A 1 388 ? 4.786 -0.768 -41.973 1.00 55.97 388 VAL A N 1
ATOM 2940 C CA . VAL A 1 388 ? 4.840 0.383 -42.900 1.00 55.97 388 VAL A CA 1
ATOM 2941 C C . VAL A 1 388 ? 6.285 0.861 -43.147 1.00 55.97 388 VAL A C 1
ATOM 2943 O O . VAL A 1 388 ? 6.556 1.519 -44.147 1.00 55.97 388 VAL A O 1
ATOM 2946 N N . HIS A 1 389 ? 7.239 0.480 -42.291 1.00 47.75 389 HIS A N 1
ATOM 2947 C CA . HIS A 1 389 ? 8.670 0.752 -42.476 1.00 47.75 389 HIS A CA 1
ATOM 2948 C C . HIS A 1 389 ? 9.476 -0.417 -43.073 1.00 47.75 389 HIS A C 1
ATOM 2950 O O . HIS A 1 389 ? 10.674 -0.269 -43.305 1.00 47.75 389 HIS A O 1
ATOM 2956 N N . LEU A 1 390 ? 8.849 -1.563 -43.362 1.00 46.00 390 LEU A N 1
ATOM 2957 C CA . LEU A 1 390 ? 9.504 -2.732 -43.960 1.00 46.00 390 LEU A CA 1
ATOM 2958 C C . LEU A 1 390 ? 9.111 -2.852 -45.442 1.00 46.00 390 LEU A C 1
ATOM 2960 O O . LEU A 1 390 ? 7.950 -3.060 -45.776 1.00 46.00 390 LEU A O 1
ATOM 2964 N N . SER A 1 391 ? 10.093 -2.758 -46.343 1.00 44.12 391 SER A N 1
ATOM 2965 C CA . SER A 1 391 ? 9.913 -2.769 -47.808 1.00 44.12 391 SER A CA 1
ATOM 2966 C C . SER A 1 391 ? 9.414 -4.098 -48.403 1.00 44.12 391 SER A C 1
ATOM 2968 O O . SER A 1 391 ? 9.211 -4.193 -49.614 1.00 44.12 391 SER A O 1
ATOM 2970 N N . SER A 1 392 ? 9.205 -5.143 -47.595 1.00 52.62 392 SER A N 1
ATOM 2971 C CA . SER A 1 392 ? 8.825 -6.474 -48.073 1.00 52.62 392 SER A CA 1
ATOM 2972 C C . SER A 1 392 ? 7.327 -6.748 -47.882 1.00 52.62 392 SER A C 1
ATOM 2974 O O . SER A 1 392 ? 6.817 -6.937 -46.777 1.00 52.62 392 SER A O 1
ATOM 2976 N N . GLY A 1 393 ? 6.596 -6.854 -48.998 1.00 52.62 393 GLY A N 1
ATOM 2977 C CA . GLY A 1 393 ? 5.147 -7.117 -49.032 1.00 52.62 393 GLY A CA 1
ATOM 2978 C C . GLY A 1 393 ? 4.683 -8.438 -48.391 1.00 52.62 393 GLY A C 1
ATOM 2979 O O . GLY A 1 393 ? 3.485 -8.698 -48.332 1.00 52.62 393 GLY A O 1
ATOM 2980 N N . PHE A 1 394 ? 5.596 -9.275 -47.893 1.00 52.78 394 PHE A N 1
ATOM 2981 C CA . PHE A 1 394 ? 5.293 -10.523 -47.190 1.00 52.78 394 PHE A CA 1
ATOM 2982 C C . PHE A 1 394 ? 4.828 -10.285 -45.741 1.00 52.78 394 PHE A C 1
ATOM 2984 O O . PHE A 1 394 ? 3.840 -10.882 -45.310 1.00 52.78 394 PHE A O 1
ATOM 2991 N N . GLY A 1 395 ? 5.465 -9.354 -45.015 1.00 49.94 395 GLY A N 1
ATOM 2992 C CA . GLY A 1 395 ? 5.089 -9.014 -43.636 1.00 49.94 395 GLY A CA 1
ATOM 2993 C C . GLY A 1 395 ? 3.692 -8.395 -43.547 1.00 49.94 395 GLY A C 1
ATOM 2994 O O . GLY A 1 395 ? 2.892 -8.788 -42.701 1.00 49.94 395 GLY A O 1
ATOM 2995 N N . LEU A 1 396 ? 3.359 -7.515 -44.497 1.00 52.75 396 LEU A N 1
ATOM 2996 C CA . LEU A 1 396 ? 2.040 -6.886 -44.618 1.00 52.75 396 LEU A CA 1
ATOM 2997 C C . LEU A 1 396 ? 0.924 -7.905 -44.934 1.00 52.75 396 LEU A C 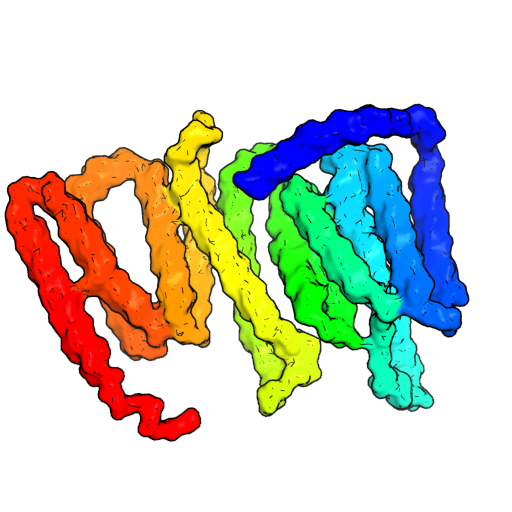1
ATOM 2999 O O . LEU A 1 396 ? -0.192 -7.791 -44.434 1.00 52.75 396 LEU A O 1
ATOM 3003 N N . ARG A 1 397 ? 1.215 -8.937 -45.739 1.00 56.06 397 ARG A N 1
ATOM 3004 C CA . ARG A 1 397 ? 0.240 -9.986 -46.093 1.00 56.06 397 ARG A CA 1
ATOM 3005 C C . ARG A 1 397 ? -0.065 -10.912 -44.917 1.00 56.06 397 ARG A C 1
ATOM 3007 O O . ARG A 1 397 ? -1.228 -11.243 -44.703 1.00 56.06 397 ARG A O 1
ATOM 3014 N N . ILE A 1 398 ? 0.944 -11.282 -44.127 1.00 57.06 398 ILE A N 1
ATOM 3015 C CA . ILE A 1 398 ? 0.750 -12.065 -42.895 1.00 57.06 398 ILE A CA 1
ATOM 3016 C C . ILE A 1 398 ? 0.043 -11.219 -41.828 1.00 57.06 398 ILE A C 1
ATOM 3018 O O . ILE A 1 398 ? -0.883 -11.708 -41.185 1.00 57.06 398 ILE A O 1
ATOM 3022 N N . ALA A 1 399 ? 0.409 -9.938 -41.698 1.00 52.62 399 ALA A N 1
ATOM 3023 C CA . ALA A 1 399 ? -0.276 -8.967 -40.847 1.00 52.62 399 ALA A CA 1
ATOM 3024 C C . ALA A 1 399 ? -1.777 -8.904 -41.133 1.00 52.62 399 ALA A C 1
ATOM 3026 O O . ALA A 1 399 ? -2.595 -9.095 -40.233 1.00 52.62 399 ALA A O 1
ATOM 3027 N N . MET A 1 400 ? -2.132 -8.691 -42.405 1.00 54.47 400 MET A N 1
ATOM 3028 C CA . MET A 1 400 ? -3.515 -8.668 -42.871 1.00 54.47 400 MET A CA 1
ATOM 3029 C C . MET A 1 400 ? -4.209 -10.011 -42.668 1.00 54.47 400 MET A C 1
ATOM 3031 O O . MET A 1 400 ? -5.352 -10.022 -42.228 1.00 54.47 400 MET A O 1
ATOM 3035 N N . ALA A 1 401 ? -3.547 -11.138 -42.942 1.00 57.97 401 ALA A N 1
ATOM 3036 C CA . ALA A 1 401 ? -4.138 -12.460 -42.741 1.00 57.97 401 ALA A CA 1
ATOM 3037 C C . ALA A 1 401 ? -4.461 -12.724 -41.261 1.00 57.97 401 ALA A C 1
ATOM 3039 O O . ALA A 1 401 ? -5.540 -13.224 -40.949 1.00 57.97 401 ALA A O 1
ATOM 3040 N N . ILE A 1 402 ? -3.574 -12.326 -40.341 1.00 57.59 402 ILE A N 1
ATOM 3041 C CA . ILE A 1 402 ? -3.804 -12.432 -38.895 1.00 57.59 402 ILE A CA 1
ATOM 3042 C C . ILE A 1 402 ? -4.900 -11.458 -38.450 1.00 57.59 402 ILE A C 1
ATOM 3044 O O . ILE A 1 402 ? -5.758 -11.852 -37.664 1.00 57.59 402 ILE A O 1
ATOM 3048 N N . LEU A 1 403 ? -4.943 -10.226 -38.968 1.00 56.03 403 LEU A N 1
ATOM 3049 C CA . LEU A 1 403 ? -6.022 -9.263 -38.696 1.00 56.03 403 LEU A CA 1
ATOM 3050 C C . LEU A 1 403 ? -7.384 -9.745 -39.183 1.00 56.03 403 LEU A C 1
ATOM 3052 O O . LEU A 1 403 ? -8.371 -9.630 -38.465 1.00 56.03 403 LEU A O 1
ATOM 3056 N N . LEU A 1 404 ? -7.444 -10.298 -40.389 1.00 57.75 404 LEU A N 1
ATOM 3057 C CA . LEU A 1 404 ? -8.675 -10.812 -40.976 1.00 57.75 404 LEU A CA 1
ATOM 3058 C C . LEU A 1 404 ? -9.132 -12.074 -40.244 1.00 57.75 404 LEU A C 1
ATOM 3060 O O . LEU A 1 404 ? -10.313 -12.194 -39.938 1.00 57.75 404 LEU A O 1
ATOM 3064 N N . ALA A 1 405 ? -8.215 -12.973 -39.878 1.00 58.78 405 ALA A N 1
ATOM 3065 C CA . ALA A 1 405 ? -8.542 -14.171 -39.106 1.00 58.78 405 ALA A CA 1
ATOM 3066 C C . ALA A 1 405 ? -8.969 -13.839 -37.665 1.00 58.78 405 ALA A C 1
ATOM 3068 O O . ALA A 1 405 ? -9.938 -14.404 -37.157 1.00 58.78 405 ALA A O 1
ATOM 3069 N N . SER A 1 406 ? -8.281 -12.903 -37.007 1.00 54.22 406 SER A N 1
ATOM 3070 C CA . SER A 1 406 ? -8.581 -12.480 -35.633 1.00 54.22 406 SER A CA 1
ATOM 3071 C C . SER A 1 406 ? -9.830 -11.596 -35.557 1.00 54.22 406 SER A C 1
ATOM 3073 O O . SER A 1 406 ? -10.654 -11.792 -34.663 1.00 54.22 406 SER A O 1
ATOM 3075 N N . GLY A 1 407 ? -10.034 -10.709 -36.534 1.00 51.31 407 GLY A N 1
ATOM 3076 C CA . GLY A 1 407 ? -11.240 -9.903 -36.713 1.00 51.31 407 GLY A CA 1
ATOM 3077 C C . GLY A 1 407 ? -12.464 -10.749 -37.064 1.00 51.31 407 GLY A C 1
ATOM 3078 O O . GLY A 1 407 ? -13.512 -10.588 -36.440 1.00 51.31 407 GLY A O 1
ATOM 3079 N N . ALA A 1 408 ? -12.329 -11.724 -37.970 1.00 54.88 408 ALA A N 1
ATOM 3080 C CA . ALA A 1 408 ? -13.391 -12.688 -38.264 1.00 54.88 408 ALA A CA 1
ATOM 3081 C C . ALA A 1 408 ? -13.725 -13.551 -37.038 1.00 54.88 408 ALA A C 1
ATOM 3083 O O . ALA A 1 408 ? -14.898 -13.764 -36.737 1.00 54.88 408 ALA A O 1
ATOM 3084 N N . TRP A 1 409 ? -12.725 -13.997 -36.271 1.00 58.81 409 TRP A N 1
ATOM 3085 C CA . TRP A 1 409 ? -12.949 -14.743 -35.029 1.00 58.81 409 TRP A CA 1
ATOM 3086 C C . TRP A 1 409 ? -13.647 -13.902 -33.948 1.00 58.81 409 TRP A C 1
ATOM 3088 O O . TRP A 1 409 ? -14.564 -14.394 -33.281 1.00 58.81 409 TRP A O 1
ATOM 3098 N N . ALA A 1 410 ? -13.257 -12.632 -33.792 1.00 50.44 410 ALA A N 1
ATOM 3099 C CA . ALA A 1 410 ? -13.884 -11.699 -32.860 1.00 50.44 410 ALA A CA 1
ATOM 3100 C C . ALA A 1 410 ? -15.343 -11.408 -33.249 1.00 50.44 410 ALA A C 1
ATOM 3102 O O . ALA A 1 410 ? -16.229 -11.506 -32.398 1.00 50.44 410 ALA A O 1
ATOM 3103 N N . LEU A 1 411 ? -15.614 -11.151 -34.532 1.00 51.34 411 LEU A N 1
ATOM 3104 C CA . LEU A 1 411 ? -16.966 -10.936 -35.058 1.00 51.34 411 LEU A CA 1
ATOM 3105 C C . LEU A 1 411 ? -17.843 -12.185 -34.892 1.00 51.34 411 LEU A C 1
ATOM 3107 O O . LEU A 1 411 ? -18.935 -12.093 -34.335 1.00 51.34 411 LEU A O 1
ATOM 3111 N N . LEU A 1 412 ? -17.349 -13.370 -35.258 1.00 54.12 412 LEU A N 1
ATOM 3112 C CA . LEU A 1 412 ? -18.116 -14.619 -35.176 1.00 54.12 412 LEU A CA 1
ATOM 3113 C C . LEU A 1 412 ? -18.437 -15.056 -33.738 1.00 54.12 412 LEU A C 1
ATOM 3115 O O . LEU A 1 412 ? -19.415 -15.770 -33.523 1.00 54.12 412 LEU A O 1
ATOM 3119 N N . ARG A 1 413 ? -17.638 -14.659 -32.735 1.00 55.12 413 ARG A N 1
ATOM 3120 C CA . ARG A 1 413 ? -17.825 -15.117 -31.343 1.00 55.12 413 ARG A CA 1
ATOM 3121 C C . ARG A 1 413 ? -18.262 -14.058 -30.338 1.00 55.12 413 ARG A C 1
ATOM 3123 O O . ARG A 1 413 ? -18.747 -14.462 -29.280 1.00 55.12 413 ARG A O 1
ATOM 3130 N N . PHE A 1 414 ? -18.107 -12.765 -30.626 1.00 47.84 414 PHE A N 1
ATOM 3131 C CA . PHE A 1 414 ? -18.580 -11.683 -29.752 1.00 47.84 414 PHE A CA 1
ATOM 3132 C C . PHE A 1 414 ? -19.816 -10.953 -30.298 1.00 47.84 414 PHE A C 1
ATOM 3134 O O . PHE A 1 414 ? -20.601 -10.470 -29.486 1.00 47.84 414 PHE A O 1
ATOM 3141 N N . ALA A 1 415 ? -20.072 -10.950 -31.614 1.00 42.88 415 ALA A N 1
ATOM 3142 C CA . ALA A 1 415 ? -21.341 -10.439 -32.154 1.00 42.88 415 ALA A CA 1
ATOM 3143 C C . ALA A 1 415 ? -22.509 -11.437 -31.985 1.00 42.88 415 ALA A C 1
ATOM 3145 O O . ALA A 1 415 ? -23.670 -11.049 -32.039 1.00 42.88 415 ALA A O 1
ATOM 3146 N N . GLY A 1 416 ? -22.218 -12.716 -31.714 1.00 37.78 416 GLY A N 1
ATOM 3147 C CA . GLY A 1 416 ? -23.211 -13.786 -31.536 1.00 37.78 416 GLY A CA 1
ATOM 3148 C C . GLY A 1 416 ? -23.817 -13.932 -30.132 1.00 37.78 416 GLY A C 1
ATOM 3149 O O . GLY A 1 416 ? -24.379 -14.983 -29.839 1.00 37.78 416 GLY A O 1
ATOM 3150 N N . SER A 1 417 ? -23.691 -12.942 -29.239 1.00 38.19 417 SER A N 1
ATOM 3151 C CA . SER A 1 417 ? -24.326 -12.999 -27.910 1.00 38.19 417 SER A CA 1
ATOM 3152 C C . SER A 1 417 ? -25.110 -11.736 -27.514 1.00 38.19 417 SER A C 1
ATOM 3154 O O . SER A 1 417 ? -24.864 -11.174 -26.444 1.00 38.19 417 SER A O 1
ATOM 3156 N N . PRO A 1 418 ? -26.131 -11.317 -28.277 1.00 38.00 418 PRO A N 1
ATOM 3157 C CA . PRO A 1 418 ? -27.327 -10.753 -27.681 1.00 38.00 418 PRO A CA 1
ATOM 3158 C C . PRO A 1 418 ? -28.309 -11.897 -27.342 1.00 38.00 418 PRO A C 1
ATOM 3160 O O . PRO A 1 418 ? -28.481 -12.822 -28.125 1.00 38.00 418 PRO A O 1
ATOM 3163 N N . ALA A 1 419 ? -28.978 -11.816 -26.185 1.00 34.75 419 ALA A N 1
ATOM 3164 C CA . ALA A 1 419 ? -30.187 -12.586 -25.822 1.00 34.75 419 ALA A CA 1
ATOM 3165 C C . ALA A 1 419 ? -30.101 -13.872 -24.958 1.00 34.75 419 ALA A C 1
ATOM 3167 O O . ALA A 1 419 ? -30.994 -14.710 -25.050 1.00 34.75 419 ALA A O 1
ATOM 3168 N N . LYS A 1 420 ? -29.162 -14.002 -24.004 1.00 33.88 420 LYS A N 1
ATOM 3169 C CA . LYS A 1 420 ? -29.366 -14.891 -22.825 1.00 33.88 420 LYS A CA 1
ATOM 3170 C C . LYS A 1 420 ? -28.839 -14.299 -21.508 1.00 33.88 420 LYS A C 1
ATOM 3172 O O . LYS A 1 420 ? -28.006 -14.896 -20.842 1.00 33.88 420 LYS A O 1
ATOM 3177 N N . ALA A 1 421 ? -29.331 -13.122 -21.122 1.00 33.66 421 ALA A N 1
ATOM 3178 C CA . ALA A 1 421 ? -29.175 -12.603 -19.753 1.00 33.66 421 ALA A CA 1
ATOM 3179 C C . ALA A 1 421 ? -30.407 -11.811 -19.268 1.00 33.66 421 ALA A C 1
ATOM 3181 O O . ALA A 1 421 ? -30.304 -10.929 -18.427 1.00 33.66 421 ALA A O 1
ATOM 3182 N N . VAL A 1 422 ? -31.590 -12.150 -19.791 1.00 37.88 422 VAL A N 1
ATOM 3183 C CA . VAL A 1 422 ? -32.886 -11.823 -19.183 1.00 37.88 422 VAL A CA 1
ATOM 3184 C C . VAL A 1 422 ? -33.610 -13.151 -18.999 1.00 37.88 422 VAL A C 1
ATOM 3186 O O . VAL A 1 422 ? -34.384 -13.559 -19.857 1.00 37.88 422 VAL A O 1
ATOM 3189 N N . ARG A 1 423 ? -33.240 -13.894 -17.949 1.00 32.53 423 ARG A N 1
ATOM 3190 C CA . ARG A 1 423 ? -34.038 -14.949 -17.294 1.00 32.53 423 ARG A CA 1
ATOM 3191 C C . ARG A 1 423 ? -33.233 -15.549 -16.133 1.00 32.53 423 ARG A C 1
ATOM 3193 O O . ARG A 1 423 ? -32.382 -16.402 -16.344 1.00 32.53 423 ARG A O 1
ATOM 3200 N N . GLY A 1 424 ? -33.561 -15.093 -14.923 1.00 33.91 424 GLY A N 1
ATOM 3201 C CA . GLY A 1 424 ? -33.487 -15.864 -13.678 1.00 33.91 424 GLY A CA 1
ATOM 3202 C C . GLY A 1 424 ? -32.120 -16.037 -13.014 1.00 33.91 424 GLY A C 1
ATOM 3203 O O . GLY A 1 424 ? -31.456 -17.044 -13.241 1.00 33.91 424 GLY A O 1
ATOM 3204 N N . ARG A 1 425 ? -31.784 -15.148 -12.076 1.00 31.94 425 ARG A N 1
ATOM 3205 C CA . ARG A 1 425 ? -31.819 -15.405 -10.620 1.00 31.94 425 ARG A CA 1
ATOM 3206 C C . ARG A 1 425 ? -31.374 -14.172 -9.848 1.00 31.94 425 ARG A C 1
ATOM 3208 O O . ARG A 1 425 ? -30.365 -13.566 -10.264 1.00 31.94 425 ARG A O 1
#